Protein AF-A0A078KVF6-F1 (afdb_monomer)

Sequence (664 aa):
MKQELTTLANVDIRAFPKEKIINPLMTDITIGDLHANPLLLLNHLVRRGIVDISPENYEAFAKIYTLPKLQPKLGNVYTSEKAPIFSADNKKEDLENIYAQFNQIVGQITVIDKKTLFRLIGDELVDRGMSDYFVLKLLQRLDKQGANFEIIPSNHGIEFVEACEKFAQNGNKLVAARIKNVAHGNSFVALQESIEAGAIKAEEILDIYNQSYKKHLKLISYSLDKEGNEIHIFSHAGIGLNHIRGLAEKFGVPYSARNAADLAKTIDNINKQFALKVDANEVHTLYSDEMMYRGYTSKAKYNVKDEVIAAILWGRVYSDLERESTDFIVKFIHGHDDGDRDQTHLTLNEKLGQFANYRGDLKFYSTDGQHEAPTNYLEEISILKQKVNLLQTEVDELKTTNSALEKTHSHLNARLSEATRLLVANVKQHLATKDERDQLNSQNDALQREIGQLKQENAQLKIDSDKAVQEQKSLANEQRRIVAELLTIKELDCANLIATKLIPSSTTYFLHLVEEAKQLDSSVRIKDYHQDFPTFKGEVADKERYEKIGEKYKAMQRLLLALTDTKNNPLPSERITKFSESLANHNAQIKEYRDSAWIHYSKSCAIAIGIVCTGIIPGIIALLAYSSYKGKSSSLFFVKSIGEEYVDTMDASLLNSPISVGAG

pLDDT: mean 84.82, std 16.76, range [30.12, 98.88]

Solvent-accessible surface area (backbone atoms only — not comparable to full-atom values): 35989 Å² total; per-residue (Å²): 108,58,73,45,80,49,73,43,77,70,41,48,50,59,53,67,75,88,60,69,62,68,60,91,73,44,42,34,39,36,38,25,40,31,27,15,22,45,53,50,53,50,43,53,34,44,23,49,51,33,34,45,70,54,62,68,49,44,41,49,50,36,49,62,74,63,32,71,50,56,43,54,50,76,61,58,98,83,40,47,47,74,24,55,40,82,75,41,94,61,31,34,64,55,45,37,53,50,52,52,54,49,51,57,46,55,69,61,51,40,70,74,36,50,74,48,34,38,34,38,23,17,26,51,28,34,13,39,12,61,31,30,59,58,33,53,54,52,44,36,51,39,45,77,63,49,40,34,58,38,34,21,52,16,66,33,32,49,38,54,52,34,12,60,54,39,16,70,82,56,73,72,35,76,55,62,86,73,70,76,48,54,48,58,22,28,3,38,51,45,39,47,53,34,36,74,54,63,49,40,59,66,64,60,53,50,48,40,40,68,75,42,43,56,84,32,54,32,74,53,49,67,36,33,22,72,90,69,29,26,28,39,36,38,29,16,12,52,73,25,56,59,48,56,45,15,43,16,58,65,66,74,42,76,71,41,73,76,32,31,61,45,32,50,52,28,48,51,52,41,35,52,54,50,45,53,28,54,75,68,52,42,56,64,74,60,54,50,72,68,53,49,51,35,42,74,69,70,75,51,83,66,54,41,60,78,38,28,59,41,39,42,33,49,28,79,66,72,93,81,52,43,62,80,57,97,65,30,49,59,38,48,39,22,10,53,70,89,81,71,80,57,82,85,38,46,72,38,61,56,67,39,28,40,57,91,31,51,60,28,55,49,57,38,39,33,29,47,38,46,62,83,69,77,66,58,57,64,57,54,49,45,53,49,46,51,50,50,51,53,53,50,51,53,51,51,54,49,50,53,50,50,54,52,49,52,50,51,52,52,51,52,52,52,51,52,52,48,54,52,50,51,53,54,49,54,68,68,70,58,91,65,66,70,69,62,45,55,55,48,49,54,51,49,55,50,52,50,50,49,53,50,50,54,53,52,51,52,53,48,52,50,54,52,49,53,48,52,54,50,53,52,52,52,52,55,50,51,49,53,50,52,54,58,50,54,71,33,70,66,29,45,53,34,42,49,44,42,66,73,45,48,49,54,53,50,51,52,53,48,52,51,47,54,53,55,43,31,75,59,24,79,82,65,83,82,90,58,73,86,59,79,82,77,83,89,82,48,58,77,91,46,45,68,61,48,52,56,46,48,54,53,48,55,48,45,32,55,37,53,48,32,66,65,38,55,83,89,36,69,47,39,56,58,18,51,49,50,25,50,54,48,48,50,56,48,46,68,64,50,56,79,70,69,49,64,66,59,53,49,53,54,50,54,49,47,48,57,50,37,67,60,38,75,79,73,52,89,71,58,69,57,47,54,58,52,52,74,68,58,84,75,89,82,77,87,86,89,83,90,57,86,75,50,64,69,49,54,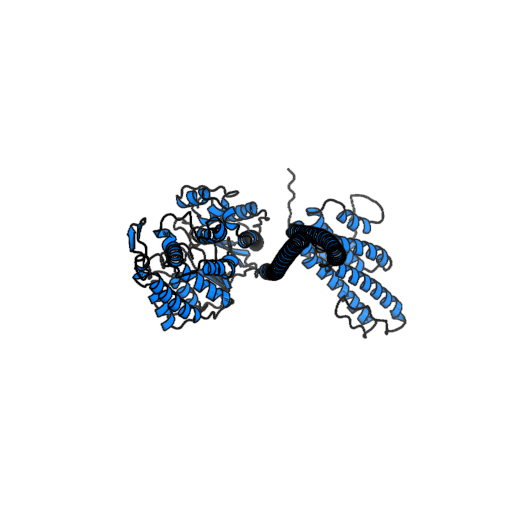69,58,46,66,79,76,66,88,76,90,80,86,84,80,90,130

Radius of gyration: 34.74 Å; Cα contacts (8 Å, |Δi|>4): 889; chains: 1; bounding box: 101×87×91 Å

InterPro domains:
  IPR048521 WipA-like, phosphatase domain [PF21663] (117-353)

Nearest PDB structures (foldseek):
  5nny-assembly1_A  TM=9.699E-01  e=1.073E-33  Legionella pneumophila
  5y9o-assembly1_B  TM=8.323E-01  e=4.407E-19  Legionella pneumophila
  5n6x-assembly1_A  TM=8.074E-01  e=5.554E-16  Legionella pneumophila
  5n72-assembly1_A-2  TM=7.795E-01  e=3.939E-12  Legionella pneumophila

Foldseek 3Di:
DDKDKDKDWWDQLLAADPAADEDVLFQEWEFFAQLLFLSLVVNVCNSHLQKDADRVLSNVLSCLQPPQQLAWCDDPPQDTHGRNLLVDPCSQVVLLVSVVSLLVSLVRMAGPDQRREYEYQENNAQFQGRANVNSLSNLVSCVVNRHHYAYAYALRNVQQLLLLLCCVVVVNARDRPQCPRCNGRVRHVNHRSNCVSVNDPSVVVNCSLQRGHLLRYANKAWFDDPVQLEIEIGHAADAALLLLVLLCLQLVHDDDPLTSVSNLVSSLSSRVSVSVCSNVSNNCVLADSVLLVCLVVLNDDDDSNRNSSSCRNRVSDDPPHHHDDPNGHYEYEHHDDPPDPPPSHYYSHDCDNRRPRSIGMGIMMTHSGDRPPSPCPVVVVVVVVVVVVVVVVVVVVVVVVVVVVVVVVVVVVVVLVVLVVVLVVVVVPDPDDDVVVVVNVVVNVVSVVVSVVVVVVVVVVVVVVVVVVVVVVVVVVVVVVLVVLCPDPLQVLLLCLLVPPQLVLLVVLLVVLQVVLCVQPVPRDDDDLVDQLDDDDGDPVCNVVNVLSNLVSVLSSQLNCLSPCCPVPVGSVSSLLSSLVSLLVVCVVSVVVVDPSSVVSLVSSLVSCCVSCVVPPPDDSNCSSVVSPDDDDDDDDDDDDPVCVVVVVVCVVVDDDDDDDDDD

Secondary structure (DSSP, 8-state):
--EEEEEEEEEETTS--S-----TT--EEEE---TT-HHHHHHHHHHTTSEE--HHHHHHHHHHHT-GGGS-EE-STT-EEPPGGGGSTTHHHHHHHHHHHHHHHHTT-EE--SSSEEEE-S-SSSSSSS-HHHHHHHHHHHHHTT-EEEE---TTHHHHHHHHHTTTTTTS-----S---GGGSHHHHHHHHHHHTTSS-HHHHHHHIIIIIGGGB-SSEEEEETTTTEEEEEEEE---HHHHHHHHHHTT-----SSHHHHHHHHHHHHHHHHHHHHTT-GGGSS-HHHHHHHHTT-PPP-TTTSHHHHHHH----TT-----SSSEEEEEEEE-TT---TTSEE----TTSTT--EEEEEEEEE-PBP----THHHHHHHHHHHHHHHHHHHHHHHHHHHHHHHHHHHHHHHHHHHHHHHHHHHHH--S-HHHHHHHHHHHHHHHHHHHHHHHHHHHHHHHHHHHHHHHHHHHHHHHHHHHHHTSHHHHHHHHHIIIIIHHHHHHHHHHHHHHHHHH-TT----STTSPPPPP-S-GGGHHHHHHHHHHHHHHHHHHHHHH-TTT--SHHHHHHHHHHHHHHHHHHHGGGT-HHHHHHHHHHHHHHHHHHTTTS-SHHHHHHHHTT--S---S-----TTSHHHHHHHTTT----------

Structure (mmCIF, N/CA/C/O backbone):
data_AF-A0A078KVF6-F1
#
_entry.id   AF-A0A078KVF6-F1
#
loop_
_atom_site.group_PDB
_atom_site.id
_atom_site.type_symbol
_atom_site.label_atom_id
_atom_site.label_alt_id
_atom_site.label_comp_id
_atom_site.label_asym_id
_atom_site.label_entity_id
_atom_site.label_seq_id
_atom_site.pdbx_PDB_ins_code
_atom_site.Cartn_x
_atom_site.Cartn_y
_atom_site.Cartn_z
_atom_site.occupancy
_atom_site.B_iso_or_equiv
_atom_site.auth_seq_id
_atom_site.auth_comp_id
_atom_site.auth_asym_id
_atom_site.auth_atom_id
_atom_site.pdbx_PDB_model_num
ATOM 1 N N . MET A 1 1 ? 18.212 9.937 -17.280 1.00 88.56 1 MET A N 1
ATOM 2 C CA . MET A 1 1 ? 16.829 10.237 -16.849 1.00 88.56 1 MET A CA 1
ATOM 3 C C . MET A 1 1 ? 16.597 11.744 -16.833 1.00 88.56 1 MET A C 1
ATOM 5 O O . MET A 1 1 ? 17.522 12.480 -16.490 1.00 88.56 1 MET A O 1
ATOM 9 N N . LYS A 1 2 ? 15.410 12.248 -17.188 1.00 90.31 2 LYS A N 1
ATOM 10 C CA . LYS A 1 2 ? 15.037 13.640 -16.888 1.00 90.31 2 LYS A CA 1
ATOM 11 C C . LYS A 1 2 ? 14.523 13.724 -15.458 1.00 90.31 2 LYS A C 1
ATOM 13 O O . LYS A 1 2 ? 13.774 12.874 -14.993 1.00 90.31 2 LYS A O 1
ATOM 18 N N . GLN A 1 3 ? 14.928 14.785 -14.778 1.00 90.88 3 GLN A N 1
ATOM 19 C CA . GLN A 1 3 ? 14.562 15.047 -13.396 1.00 90.88 3 GLN A CA 1
ATOM 20 C C . GLN A 1 3 ? 14.279 16.531 -13.202 1.00 90.88 3 GLN A C 1
ATOM 22 O O . GLN A 1 3 ? 14.881 17.378 -13.868 1.00 90.88 3 GLN A O 1
ATOM 27 N N . GLU A 1 4 ? 13.399 16.840 -12.262 1.00 91.88 4 GLU A N 1
ATOM 28 C CA . GLU A 1 4 ? 13.041 18.206 -11.917 1.00 91.88 4 GLU A CA 1
ATOM 29 C C . GLU A 1 4 ? 12.808 18.317 -10.406 1.00 91.88 4 GLU A C 1
ATOM 31 O O . GLU A 1 4 ? 11.878 17.721 -9.864 1.00 91.88 4 GLU A O 1
ATOM 36 N N . LEU A 1 5 ? 13.647 19.102 -9.725 1.00 93.19 5 LEU A N 1
ATOM 37 C CA . LEU A 1 5 ? 13.316 19.649 -8.412 1.00 93.19 5 LEU A CA 1
ATOM 38 C C . LEU A 1 5 ? 12.656 21.002 -8.635 1.00 93.19 5 LEU A C 1
ATOM 40 O O . LEU A 1 5 ? 13.303 21.945 -9.091 1.00 93.19 5 LEU A O 1
ATOM 44 N N . THR A 1 6 ? 11.390 21.120 -8.268 1.00 94.25 6 THR A N 1
ATOM 45 C CA . THR A 1 6 ? 10.683 22.393 -8.356 1.00 94.25 6 THR A CA 1
ATOM 46 C C . THR A 1 6 ? 10.461 22.943 -6.954 1.00 94.25 6 THR A C 1
ATOM 48 O O . THR A 1 6 ? 10.026 22.232 -6.049 1.00 94.25 6 THR A O 1
ATOM 51 N N . THR A 1 7 ? 10.714 24.239 -6.787 1.00 94.31 7 THR A N 1
ATOM 52 C CA . THR A 1 7 ? 10.389 24.989 -5.570 1.00 94.31 7 THR A CA 1
ATOM 53 C C . THR A 1 7 ? 9.475 26.145 -5.940 1.00 94.31 7 THR A C 1
ATOM 55 O O . THR A 1 7 ? 9.841 26.989 -6.757 1.00 94.31 7 THR A O 1
ATOM 58 N N . LEU A 1 8 ? 8.285 26.191 -5.348 1.00 94.06 8 LEU A N 1
ATOM 59 C CA . LEU A 1 8 ? 7.389 27.337 -5.462 1.00 94.06 8 LEU A CA 1
ATOM 60 C C . LEU A 1 8 ? 7.490 28.159 -4.189 1.00 94.06 8 LEU A C 1
ATOM 62 O O . LEU A 1 8 ? 7.099 27.690 -3.122 1.00 94.06 8 LEU A O 1
ATOM 66 N N . ALA A 1 9 ? 8.003 29.378 -4.308 1.00 94.19 9 ALA A N 1
ATOM 67 C CA . ALA A 1 9 ? 8.184 30.238 -3.152 1.00 94.19 9 ALA A CA 1
ATOM 68 C C . ALA A 1 9 ? 6.850 30.804 -2.645 1.00 94.19 9 ALA A C 1
ATOM 70 O O . ALA A 1 9 ? 5.988 31.191 -3.439 1.00 94.19 9 ALA A O 1
ATOM 71 N N . ASN A 1 10 ? 6.719 30.935 -1.322 1.00 94.06 10 ASN A N 1
ATOM 72 C CA . ASN A 1 10 ? 5.615 31.651 -0.663 1.00 94.06 10 ASN A CA 1
ATOM 73 C C . ASN A 1 10 ? 4.193 31.167 -1.032 1.00 94.06 10 ASN A C 1
ATOM 75 O O . ASN A 1 10 ? 3.255 31.966 -1.135 1.00 94.06 10 ASN A O 1
ATOM 79 N N . VAL A 1 11 ? 4.003 29.862 -1.220 1.00 96.06 11 VAL A N 1
ATOM 80 C CA . VAL A 1 11 ? 2.687 29.258 -1.463 1.00 96.06 11 VAL A CA 1
ATOM 81 C C . VAL A 1 11 ? 1.826 29.348 -0.205 1.00 96.06 11 VAL A C 1
ATOM 83 O O . VAL A 1 11 ? 2.238 28.903 0.859 1.00 96.06 11 VAL A O 1
ATOM 86 N N . ASP A 1 12 ? 0.601 29.871 -0.334 1.00 97.38 12 ASP A N 1
ATOM 87 C CA . ASP A 1 12 ? -0.454 29.734 0.680 1.00 97.38 12 ASP A CA 1
ATOM 88 C C . ASP A 1 12 ? -1.333 28.529 0.338 1.00 97.38 12 ASP A C 1
ATOM 90 O O . ASP A 1 12 ? -2.141 28.596 -0.592 1.00 97.38 12 ASP A O 1
ATOM 94 N N . ILE A 1 13 ? -1.195 27.429 1.080 1.00 97.44 13 ILE A N 1
ATOM 95 C CA . ILE A 1 13 ? -1.934 26.190 0.785 1.00 97.44 13 ILE A CA 1
ATOM 96 C C . ILE A 1 13 ? -3.436 26.300 1.078 1.00 97.44 13 ILE A C 1
ATOM 98 O O . ILE A 1 13 ? -4.202 25.443 0.645 1.00 97.44 13 ILE A O 1
ATOM 102 N N . ARG A 1 14 ? -3.893 27.365 1.752 1.00 97.75 14 ARG A N 1
ATOM 103 C CA . ARG A 1 14 ? -5.329 27.636 1.969 1.00 97.75 14 ARG A CA 1
ATOM 104 C C . ARG A 1 14 ? -6.001 28.253 0.752 1.00 97.75 14 ARG A C 1
ATOM 106 O O . ARG A 1 14 ? -7.218 28.172 0.630 1.00 97.75 14 ARG A O 1
ATOM 113 N N . ALA A 1 15 ? -5.229 28.874 -0.135 1.00 97.94 15 ALA A N 1
ATOM 114 C CA . ALA A 1 15 ? -5.754 29.444 -1.363 1.00 97.94 15 ALA A CA 1
ATOM 115 C C . ALA A 1 15 ? -5.818 28.376 -2.460 1.00 97.94 15 ALA A C 1
ATOM 117 O O . ALA A 1 15 ? -4.892 27.576 -2.617 1.00 97.94 15 ALA A O 1
ATOM 118 N N . PHE A 1 16 ? -6.889 28.401 -3.257 1.00 98.12 16 PHE A N 1
ATOM 119 C CA . PHE A 1 16 ? -6.995 27.539 -4.429 1.00 98.12 16 PHE A CA 1
ATOM 120 C C . PHE A 1 16 ? -5.813 27.788 -5.391 1.00 98.12 16 PHE A C 1
ATOM 122 O O . PHE A 1 16 ? -5.521 28.946 -5.725 1.00 98.12 16 PHE A O 1
ATOM 129 N N . PRO A 1 17 ? -5.128 26.732 -5.862 1.00 96.31 17 PRO A N 1
ATOM 130 C CA . PRO A 1 17 ? -4.066 26.848 -6.851 1.00 96.31 17 PRO A CA 1
ATOM 131 C C . PRO A 1 17 ? -4.503 27.520 -8.159 1.00 96.31 17 PRO A C 1
ATOM 133 O O . PRO A 1 17 ? -5.212 26.931 -8.967 1.00 96.31 17 PRO A O 1
ATOM 136 N N . LYS A 1 18 ? -4.023 28.742 -8.420 1.00 90.75 18 LYS A N 1
ATOM 137 C CA . LYS A 1 18 ? -4.278 29.430 -9.703 1.00 90.75 18 LYS A CA 1
ATOM 138 C C . LYS A 1 18 ? -3.500 28.835 -10.877 1.00 90.75 18 LYS A C 1
ATOM 140 O O . LYS A 1 18 ? -3.942 28.915 -12.016 1.00 90.75 18 LYS A O 1
ATOM 145 N N . GLU A 1 19 ? -2.339 28.256 -10.590 1.00 87.75 19 GLU A N 1
ATOM 146 C CA . GLU A 1 19 ? -1.416 27.723 -11.589 1.00 87.75 19 GLU A CA 1
ATOM 147 C C . GLU A 1 19 ? -1.337 26.204 -11.467 1.00 87.75 19 GLU A C 1
ATOM 149 O O . GLU A 1 19 ? -1.009 25.670 -10.398 1.00 87.75 19 GLU A O 1
ATOM 154 N N . LYS A 1 20 ? -1.629 25.521 -12.578 1.00 89.75 20 LYS A N 1
ATOM 155 C CA . LYS A 1 20 ? -1.323 24.102 -12.754 1.00 89.75 20 LYS A CA 1
ATOM 156 C C . LYS A 1 20 ? 0.096 23.987 -13.302 1.00 89.75 20 LYS A C 1
ATOM 158 O O . LYS A 1 20 ? 0.455 24.677 -14.250 1.00 89.75 20 LYS A O 1
ATOM 163 N N . ILE A 1 21 ? 0.890 23.114 -12.707 1.00 90.19 21 ILE A N 1
ATOM 164 C CA . ILE A 1 21 ? 2.267 22.834 -13.096 1.00 90.19 21 ILE A CA 1
ATOM 165 C C . ILE A 1 21 ? 2.278 21.376 -13.535 1.00 90.19 21 ILE A C 1
ATOM 167 O O . ILE A 1 21 ? 2.502 20.459 -12.746 1.00 90.19 21 ILE A O 1
ATOM 171 N N . ILE A 1 22 ? 1.935 21.180 -14.802 1.00 86.75 22 ILE A N 1
ATOM 172 C CA . ILE A 1 22 ? 1.843 19.868 -15.431 1.00 86.75 22 ILE A CA 1
ATOM 173 C C . ILE A 1 22 ? 3.021 19.764 -16.386 1.00 86.75 22 ILE A C 1
ATOM 175 O O . ILE A 1 22 ? 3.105 20.525 -17.350 1.00 86.75 22 ILE A O 1
ATOM 179 N N . ASN A 1 23 ? 3.925 18.830 -16.114 1.00 85.06 23 ASN A N 1
ATOM 180 C CA . ASN A 1 23 ? 5.000 18.486 -17.029 1.00 85.06 23 ASN A CA 1
ATOM 181 C C . ASN A 1 23 ? 4.664 17.122 -17.650 1.00 85.06 23 ASN A C 1
ATOM 183 O O . ASN A 1 23 ? 4.870 16.108 -16.989 1.00 85.06 23 ASN A O 1
ATOM 187 N N . PRO A 1 24 ? 4.138 17.065 -18.889 1.00 82.06 24 PRO A N 1
ATOM 188 C CA . PRO A 1 24 ? 3.681 15.812 -19.496 1.00 82.06 24 PRO A CA 1
ATOM 189 C C . PRO A 1 24 ? 4.823 14.833 -19.804 1.00 82.06 24 PRO A C 1
ATOM 191 O O . PRO A 1 24 ? 4.562 13.712 -20.230 1.00 82.06 24 PRO A O 1
ATOM 194 N N . LEU A 1 25 ? 6.079 15.267 -19.650 1.00 85.12 25 LEU A N 1
ATOM 195 C CA . LEU A 1 25 ? 7.250 14.412 -19.800 1.00 85.12 25 LEU A CA 1
ATOM 196 C C . LEU A 1 25 ? 7.581 13.645 -18.518 1.00 85.12 25 LEU A C 1
ATOM 198 O O . LEU A 1 25 ? 8.273 12.643 -18.613 1.00 85.12 25 LEU A O 1
ATOM 202 N N . MET A 1 26 ? 7.119 14.108 -17.353 1.00 89.25 26 MET A N 1
ATOM 203 C CA . MET A 1 26 ? 7.365 13.443 -16.074 1.00 89.25 26 MET A CA 1
ATOM 204 C C . MET A 1 26 ? 6.285 12.394 -15.827 1.00 89.25 26 MET A C 1
ATOM 206 O O . MET A 1 26 ? 5.098 12.649 -16.033 1.00 89.25 26 MET A O 1
ATOM 210 N N . THR A 1 27 ? 6.705 11.211 -15.398 1.00 90.69 27 THR A N 1
ATOM 211 C CA . THR A 1 27 ? 5.844 10.052 -15.136 1.00 90.69 27 THR A CA 1
ATOM 212 C C . THR A 1 27 ? 5.597 9.849 -13.646 1.00 90.69 27 THR A C 1
ATOM 214 O O . THR A 1 27 ? 4.632 9.171 -13.280 1.00 90.69 27 THR A O 1
ATOM 217 N N . ASP A 1 28 ? 6.424 10.451 -12.785 1.00 93.56 28 ASP A N 1
ATOM 218 C CA . ASP A 1 28 ? 6.244 10.420 -11.341 1.00 93.56 28 ASP A CA 1
ATOM 219 C C . ASP A 1 28 ? 6.502 11.761 -10.636 1.00 93.56 28 ASP A C 1
ATOM 221 O O . ASP A 1 28 ? 7.149 12.671 -11.157 1.00 93.56 28 ASP A O 1
ATOM 225 N N . ILE A 1 29 ? 5.929 11.889 -9.437 1.00 95.75 29 ILE A N 1
ATOM 226 C CA . ILE A 1 29 ? 6.047 13.043 -8.543 1.00 95.75 29 ILE A CA 1
ATOM 227 C C . ILE A 1 29 ? 6.253 12.528 -7.121 1.00 95.75 29 ILE A C 1
ATOM 229 O O . ILE A 1 29 ? 5.497 11.698 -6.636 1.00 95.75 29 ILE A O 1
ATOM 233 N N . THR A 1 30 ? 7.229 13.065 -6.409 1.00 97.50 30 THR A N 1
ATOM 234 C CA . THR A 1 30 ? 7.517 12.742 -5.013 1.00 97.50 30 THR A CA 1
ATOM 235 C C . THR A 1 30 ? 7.270 13.965 -4.148 1.00 97.50 30 THR A C 1
ATOM 237 O O . THR A 1 30 ? 7.859 15.026 -4.368 1.00 97.50 30 THR A O 1
ATOM 240 N N . ILE A 1 31 ? 6.370 13.807 -3.183 1.00 96.44 31 ILE A N 1
ATOM 241 C CA . ILE A 1 31 ? 5.990 14.812 -2.194 1.00 96.44 31 ILE A CA 1
ATOM 242 C C . ILE A 1 31 ? 6.819 14.558 -0.932 1.00 96.44 31 ILE A C 1
ATOM 244 O O . ILE A 1 31 ? 6.971 13.405 -0.524 1.00 96.44 31 ILE A O 1
ATOM 248 N N . GLY A 1 32 ? 7.357 15.638 -0.357 1.00 95.44 32 GLY A N 1
ATOM 249 C CA . GLY A 1 32 ? 8.086 15.619 0.913 1.00 95.44 32 GLY A CA 1
ATOM 250 C C . GLY A 1 32 ? 7.211 15.246 2.114 1.00 95.44 32 GLY A C 1
ATOM 251 O O . GLY A 1 32 ? 6.074 14.795 1.951 1.00 95.44 32 GLY A O 1
ATOM 252 N N . ASP A 1 33 ? 7.740 15.448 3.320 1.00 95.19 33 ASP A N 1
ATOM 253 C CA . ASP A 1 33 ? 7.024 15.128 4.558 1.00 95.19 33 ASP A CA 1
ATOM 254 C C . ASP A 1 33 ? 5.710 15.912 4.644 1.00 95.19 33 ASP A C 1
ATOM 256 O O . ASP A 1 33 ? 5.669 17.140 4.512 1.00 95.19 33 ASP A O 1
ATOM 260 N N . LEU A 1 34 ? 4.607 15.186 4.841 1.00 96.19 34 LEU A N 1
ATOM 261 C CA . LEU A 1 34 ? 3.275 15.782 4.780 1.00 96.19 34 LEU A CA 1
ATOM 262 C C . LEU A 1 34 ? 2.843 16.407 6.117 1.00 96.19 34 LEU A C 1
ATOM 264 O O . LEU A 1 34 ? 1.918 17.224 6.142 1.00 96.19 34 LEU A O 1
ATOM 268 N N . HIS A 1 35 ? 3.479 16.025 7.227 1.00 95.75 35 HIS A N 1
ATOM 269 C CA . HIS A 1 35 ? 3.136 16.438 8.595 1.00 95.75 35 HIS A CA 1
ATOM 270 C C . HIS A 1 35 ? 1.648 16.233 8.933 1.00 95.75 35 HIS A C 1
ATOM 272 O O . HIS A 1 35 ? 1.020 17.064 9.597 1.00 95.75 35 HIS A O 1
ATOM 278 N N . ALA A 1 36 ? 1.057 15.143 8.435 1.00 97.19 36 ALA A N 1
ATOM 279 C CA . ALA A 1 36 ? -0.367 14.815 8.509 1.00 97.19 36 ALA A CA 1
ATOM 280 C C . ALA A 1 36 ? -1.295 15.955 8.039 1.00 97.19 36 ALA A C 1
ATOM 282 O O . ALA A 1 36 ? -2.395 16.155 8.567 1.00 97.19 36 ALA A O 1
ATOM 283 N N . ASN A 1 37 ? -0.851 16.737 7.046 1.00 98.06 37 ASN A N 1
ATOM 284 C CA . ASN A 1 37 ? -1.578 17.883 6.517 1.00 98.06 37 ASN A CA 1
ATOM 285 C C . ASN A 1 37 ? -2.330 17.546 5.207 1.00 98.06 37 ASN A C 1
ATOM 287 O O . ASN A 1 37 ? -1.768 17.636 4.113 1.00 98.06 37 ASN A O 1
ATOM 291 N N . PRO A 1 38 ? -3.635 17.225 5.260 1.00 98.12 38 PRO A N 1
ATOM 292 C CA . PRO A 1 38 ? -4.427 16.882 4.077 1.00 98.12 38 PRO A CA 1
ATOM 293 C C . PRO A 1 38 ? -4.599 18.056 3.098 1.00 98.12 38 PRO A C 1
ATOM 295 O O . PRO A 1 38 ? -4.816 17.832 1.909 1.00 98.12 38 PRO A O 1
ATOM 298 N N . LEU A 1 39 ? -4.507 19.306 3.571 1.00 98.31 39 LEU A N 1
ATOM 299 C CA . LEU A 1 39 ? -4.609 20.496 2.724 1.00 98.31 39 LEU A CA 1
ATOM 300 C C . LEU A 1 39 ? -3.342 20.683 1.881 1.00 98.31 39 LEU A C 1
ATOM 302 O O . LEU A 1 39 ? -3.439 21.056 0.714 1.00 98.31 39 LEU A O 1
ATOM 306 N N . LEU A 1 40 ? -2.170 20.377 2.444 1.00 98.12 40 LEU A N 1
ATOM 307 C CA . LEU A 1 40 ? -0.909 20.335 1.705 1.00 98.12 40 LEU A CA 1
ATOM 308 C C . LEU A 1 40 ? -0.961 19.264 0.607 1.00 98.12 40 LEU A C 1
ATOM 310 O O . LEU A 1 40 ? -0.665 19.564 -0.551 1.00 98.12 40 LEU A O 1
ATOM 314 N N . LEU A 1 41 ? -1.432 18.055 0.940 1.00 98.50 41 LEU A N 1
ATOM 315 C CA . LEU A 1 41 ? -1.606 16.970 -0.031 1.00 98.50 41 LEU A CA 1
ATOM 316 C C . LEU A 1 41 ? -2.549 17.397 -1.159 1.00 98.50 41 LEU A C 1
ATOM 318 O O . LEU A 1 41 ? -2.198 17.299 -2.333 1.00 98.50 41 LEU A O 1
ATOM 322 N N . LEU A 1 42 ? -3.721 17.941 -0.819 1.00 98.62 42 LEU A N 1
ATOM 323 C CA . LEU A 1 42 ? -4.673 18.428 -1.814 1.00 98.62 42 LEU A CA 1
ATOM 324 C C . LEU A 1 42 ? -4.068 19.533 -2.697 1.00 98.62 42 LEU A C 1
ATOM 326 O O . LEU A 1 42 ? -4.287 19.526 -3.908 1.00 98.62 42 LEU A O 1
ATOM 330 N N . ASN A 1 43 ? -3.271 20.447 -2.129 1.00 98.25 43 ASN A N 1
ATOM 331 C CA . ASN A 1 43 ? -2.587 21.492 -2.893 1.00 98.25 43 ASN A CA 1
ATOM 332 C C . ASN A 1 43 ? -1.636 20.897 -3.941 1.00 98.25 43 ASN A C 1
ATOM 334 O O . ASN A 1 43 ? -1.692 21.302 -5.105 1.00 98.25 43 ASN A O 1
ATOM 338 N N . HIS A 1 44 ? -0.818 19.907 -3.559 1.00 97.44 44 HIS A N 1
ATOM 339 C CA . HIS A 1 44 ? 0.040 19.182 -4.500 1.00 97.44 44 HIS A CA 1
ATOM 340 C C . HIS A 1 44 ? -0.786 18.535 -5.613 1.00 97.44 44 HIS A C 1
ATOM 342 O O . HIS A 1 44 ? -0.523 18.776 -6.790 1.00 97.44 44 HIS A O 1
ATOM 348 N N . LEU A 1 45 ? -1.819 17.770 -5.260 1.00 98.12 45 LEU A N 1
ATOM 349 C CA . LEU A 1 45 ? -2.612 17.012 -6.228 1.00 98.12 45 LEU A CA 1
ATOM 350 C C . LEU A 1 45 ? -3.325 17.918 -7.247 1.00 98.12 45 LEU A C 1
ATOM 352 O O . LEU A 1 45 ? -3.320 17.620 -8.442 1.00 98.12 45 LEU A O 1
ATOM 356 N N . VAL A 1 46 ? -3.894 19.045 -6.803 1.00 98.12 46 VAL A N 1
ATOM 357 C CA . VAL A 1 46 ? -4.563 20.016 -7.689 1.00 98.12 46 VAL A CA 1
ATOM 358 C C . VAL A 1 46 ? -3.551 20.710 -8.600 1.00 98.12 46 VAL A C 1
ATOM 360 O O . VAL A 1 46 ? -3.766 20.809 -9.810 1.00 98.12 46 VAL A O 1
ATOM 363 N N . ARG A 1 47 ? -2.413 21.160 -8.050 1.00 96.88 47 ARG A N 1
ATOM 364 C CA . ARG A 1 47 ? -1.353 21.819 -8.833 1.00 96.88 47 ARG A CA 1
ATOM 365 C C . ARG A 1 47 ? -0.787 20.928 -9.917 1.00 96.88 47 ARG A C 1
ATOM 367 O O . ARG A 1 47 ? -0.453 21.427 -10.984 1.00 96.88 47 ARG A O 1
ATOM 374 N N . ARG A 1 48 ? -0.685 19.632 -9.650 1.00 94.81 48 ARG A N 1
ATOM 375 C CA . ARG A 1 48 ? -0.130 18.649 -10.583 1.00 94.81 48 ARG A CA 1
ATOM 376 C C . ARG A 1 48 ? -1.153 18.127 -11.580 1.00 94.81 48 ARG A C 1
ATOM 378 O O . ARG A 1 48 ? -0.793 17.352 -12.452 1.00 94.81 48 ARG A O 1
ATOM 385 N N . GLY A 1 49 ? -2.414 18.546 -11.466 1.00 95.81 49 GLY A N 1
ATOM 386 C CA . GLY A 1 49 ? -3.480 18.025 -12.310 1.00 95.81 49 GLY A CA 1
ATOM 387 C C . GLY A 1 49 ? -3.743 16.538 -12.081 1.00 95.81 49 GLY A C 1
ATOM 388 O O . GLY A 1 49 ? -4.196 15.875 -13.002 1.00 95.81 49 GLY A O 1
ATOM 389 N N . ILE A 1 50 ? -3.469 16.021 -10.877 1.00 96.81 50 ILE A N 1
ATOM 390 C CA . ILE A 1 50 ? -3.824 14.646 -10.494 1.00 96.81 50 ILE A CA 1
ATOM 391 C C . ILE A 1 50 ? -5.313 14.581 -10.157 1.00 96.81 50 ILE A C 1
ATOM 393 O O . ILE A 1 50 ? -6.022 13.654 -10.559 1.00 96.81 50 ILE A O 1
ATOM 397 N N . VAL A 1 51 ? -5.805 15.606 -9.458 1.00 98.38 51 VAL A N 1
ATOM 398 C CA . VAL A 1 51 ? -7.217 15.740 -9.103 1.00 98.38 51 VAL A CA 1
ATOM 399 C C . VAL A 1 51 ? -7.809 17.052 -9.591 1.00 98.38 51 VAL A C 1
ATOM 401 O O . VAL A 1 51 ? -7.105 18.044 -9.785 1.00 98.38 51 VAL A O 1
ATOM 404 N N . ASP A 1 52 ? -9.128 17.044 -9.729 1.00 98.06 52 ASP A N 1
ATOM 405 C CA . ASP A 1 52 ? -9.951 18.220 -9.951 1.00 98.06 52 ASP A CA 1
ATOM 406 C C . ASP A 1 52 ? -10.925 18.421 -8.782 1.00 98.06 52 ASP A C 1
ATOM 408 O O . ASP A 1 52 ? -11.479 17.464 -8.228 1.00 98.06 52 ASP A O 1
ATOM 412 N N . ILE A 1 53 ? -11.094 19.682 -8.393 1.00 98.44 53 ILE A N 1
ATOM 413 C CA . ILE A 1 53 ? -11.996 20.155 -7.340 1.00 98.44 53 ILE A CA 1
ATOM 414 C C . ILE A 1 53 ? -12.348 21.613 -7.649 1.00 98.44 53 ILE A C 1
ATOM 416 O O . ILE A 1 53 ? -11.487 22.374 -8.096 1.00 98.44 53 ILE A O 1
ATOM 420 N N . SER A 1 54 ? -13.596 22.023 -7.411 1.00 98.19 54 SER A N 1
ATOM 421 C CA . SER A 1 54 ? -13.971 23.425 -7.609 1.00 98.19 54 SER A CA 1
ATOM 422 C C . SER A 1 54 ? -13.281 24.348 -6.588 1.00 98.19 54 SER A C 1
ATOM 424 O O . SER A 1 54 ? -13.018 23.920 -5.456 1.00 98.19 54 SER A O 1
ATOM 426 N N . PRO A 1 55 ? -13.007 25.618 -6.941 1.00 98.44 55 PRO A N 1
ATOM 427 C CA . PRO A 1 55 ? -12.449 26.594 -6.007 1.00 98.44 55 PRO A CA 1
ATOM 428 C C . PRO A 1 55 ? -13.261 26.729 -4.714 1.00 98.44 55 PRO A C 1
ATOM 430 O O . PRO A 1 55 ? -12.680 26.793 -3.634 1.00 98.44 55 PRO A O 1
ATOM 433 N N . GLU A 1 56 ? -14.592 26.691 -4.809 1.00 98.50 56 GLU A N 1
ATOM 434 C CA . GLU A 1 56 ? -15.501 26.809 -3.663 1.00 98.50 56 GLU A CA 1
ATOM 435 C C . GLU A 1 56 ? -15.357 25.617 -2.708 1.00 98.50 56 GLU A C 1
ATOM 437 O O . GLU A 1 56 ? -15.333 25.782 -1.488 1.00 98.50 56 GLU A O 1
ATOM 442 N N . ASN A 1 57 ? -15.219 24.406 -3.255 1.00 98.56 57 ASN A N 1
ATOM 443 C CA . ASN A 1 57 ? -15.030 23.198 -2.456 1.00 98.56 57 ASN A CA 1
ATOM 444 C C . ASN A 1 57 ? -13.627 23.138 -1.844 1.00 98.56 57 ASN A C 1
ATOM 446 O O . ASN A 1 57 ? -13.476 22.678 -0.714 1.00 98.56 57 ASN A O 1
ATOM 450 N N . TYR A 1 58 ? -12.606 23.627 -2.551 1.00 98.75 58 TYR A N 1
ATOM 451 C CA . TYR A 1 58 ? -11.260 23.765 -1.998 1.00 98.75 58 TYR A CA 1
ATOM 452 C C . TYR A 1 58 ? -11.234 24.760 -0.832 1.00 98.75 58 TYR A C 1
ATOM 454 O O . TYR A 1 58 ? -10.657 24.475 0.216 1.00 98.75 58 TYR A O 1
ATOM 462 N N . GLU A 1 59 ? -11.885 25.916 -0.979 1.00 98.50 59 GLU A N 1
ATOM 463 C CA . GLU A 1 59 ? -12.000 26.903 0.097 1.00 98.50 59 GLU A CA 1
ATOM 464 C C . GLU A 1 59 ? -12.765 26.329 1.297 1.00 98.50 59 GLU A C 1
ATOM 466 O O . GLU A 1 59 ? -12.329 26.483 2.440 1.00 98.50 59 GLU A O 1
ATOM 471 N N . ALA A 1 60 ? -13.855 25.595 1.056 1.00 98.56 60 ALA A N 1
ATOM 472 C CA . ALA A 1 60 ? -14.586 24.897 2.110 1.00 98.56 60 ALA A CA 1
ATOM 473 C C . ALA A 1 60 ? -13.715 23.842 2.819 1.00 98.56 60 ALA A C 1
ATOM 475 O O . ALA A 1 60 ? -13.722 23.774 4.050 1.00 98.56 60 ALA A O 1
ATOM 476 N N . PHE A 1 61 ? -12.913 23.076 2.070 1.00 98.62 61 PHE A N 1
ATOM 477 C CA . PHE A 1 61 ? -11.943 22.124 2.619 1.00 98.62 61 PHE A CA 1
ATOM 478 C C . PHE A 1 61 ? -10.939 22.833 3.535 1.00 98.62 61 PHE A C 1
ATOM 480 O O . PHE A 1 61 ? -10.752 22.440 4.688 1.00 98.62 61 PHE A O 1
ATOM 487 N N . ALA A 1 62 ? -10.321 23.913 3.044 1.00 98.44 62 ALA A N 1
ATOM 488 C CA . ALA A 1 62 ? -9.351 24.700 3.797 1.00 98.44 62 ALA A CA 1
ATOM 489 C C . ALA A 1 62 ? -9.978 25.316 5.057 1.00 98.44 62 ALA A C 1
ATOM 491 O O . ALA A 1 62 ? -9.364 25.304 6.126 1.00 98.44 62 ALA A O 1
ATOM 492 N N . LYS A 1 63 ? -11.218 25.808 4.964 1.00 98.38 63 LYS A N 1
ATOM 493 C CA . LYS A 1 63 ? -11.964 26.365 6.096 1.00 98.38 63 LYS A CA 1
ATOM 494 C C . LYS A 1 63 ? -12.231 25.317 7.171 1.00 98.38 63 LYS A C 1
ATOM 496 O O . LYS A 1 63 ? -12.009 25.614 8.339 1.00 98.38 63 LYS A O 1
ATOM 501 N N . ILE A 1 64 ? -12.667 24.110 6.796 1.00 98.38 64 ILE A N 1
ATOM 502 C CA . ILE A 1 64 ? -12.853 23.002 7.746 1.00 98.38 64 ILE A CA 1
ATOM 503 C C . ILE A 1 64 ? -11.528 22.677 8.434 1.00 98.38 64 ILE A C 1
ATOM 505 O O . ILE A 1 64 ? -11.468 22.655 9.661 1.00 98.38 64 ILE A O 1
ATOM 509 N N . TYR A 1 65 ? -10.461 22.488 7.655 1.00 97.44 65 TYR A N 1
ATOM 510 C CA . TYR A 1 65 ? -9.153 22.110 8.188 1.00 97.44 65 TYR A CA 1
ATOM 511 C C . TYR A 1 65 ? -8.569 23.159 9.150 1.00 97.44 65 TYR A C 1
ATOM 513 O O . TYR A 1 65 ? -7.864 22.815 10.095 1.00 97.44 65 TYR A O 1
ATOM 521 N N . THR A 1 66 ? -8.904 24.435 8.948 1.00 96.38 66 THR A N 1
ATOM 522 C CA . THR A 1 66 ? -8.420 25.566 9.757 1.00 96.38 66 THR A CA 1
ATOM 523 C C . THR A 1 66 ? -9.409 26.036 10.828 1.00 96.38 66 THR A C 1
ATOM 525 O O . THR A 1 66 ? -9.193 27.080 11.447 1.00 96.38 66 THR A O 1
ATOM 528 N N . LEU A 1 67 ? -10.488 25.283 11.091 1.00 96.56 67 LEU A N 1
ATOM 529 C CA . LEU A 1 67 ? -11.466 25.636 12.122 1.00 96.56 67 LEU A CA 1
ATOM 530 C C . LEU A 1 67 ? -10.780 25.807 13.486 1.00 96.56 67 LEU A C 1
ATOM 532 O O . LEU A 1 67 ? -10.160 24.852 13.959 1.00 96.56 67 LEU A O 1
ATOM 536 N N . PRO A 1 68 ? -10.960 26.948 14.184 1.00 95.19 68 PRO A N 1
ATOM 537 C CA . PRO A 1 68 ? -10.307 27.196 15.471 1.00 95.19 68 PRO A CA 1
ATOM 538 C C . PRO A 1 68 ? -10.566 26.111 16.521 1.00 95.19 68 PRO A C 1
ATOM 540 O O . PRO A 1 68 ? -9.681 25.785 17.302 1.00 95.19 68 PRO A O 1
ATOM 543 N N . LYS A 1 69 ? -11.760 25.504 16.512 1.00 95.19 69 LYS A N 1
ATOM 544 C CA . LYS A 1 69 ? -12.121 24.426 17.445 1.00 95.19 69 LYS A CA 1
ATOM 545 C C . LYS A 1 69 ? -11.389 23.101 17.193 1.00 95.19 69 LYS A C 1
ATOM 547 O O . LYS A 1 69 ? -11.342 22.285 18.106 1.00 95.19 69 LYS A O 1
ATOM 552 N N . LEU A 1 70 ? -10.818 22.906 16.000 1.00 94.00 70 LEU A N 1
ATOM 553 C CA . LEU A 1 70 ? -9.979 21.753 15.648 1.00 94.00 70 LEU A CA 1
ATOM 554 C C . LEU A 1 70 ? -8.482 22.017 15.859 1.00 94.00 70 LEU A C 1
ATOM 556 O O . LEU A 1 70 ? -7.700 21.074 15.828 1.00 94.00 70 LEU A O 1
ATOM 560 N N . GLN A 1 71 ? -8.075 23.273 16.070 1.00 90.62 71 GLN A N 1
ATOM 561 C CA . GLN A 1 71 ? -6.667 23.601 16.272 1.00 90.62 71 GLN A CA 1
ATOM 562 C C . GLN A 1 71 ? -6.264 23.292 17.723 1.00 90.62 71 GLN A C 1
ATOM 564 O O . GLN A 1 71 ? -6.886 23.835 18.644 1.00 90.62 71 GLN A O 1
ATOM 569 N N . PRO A 1 72 ? -5.232 22.466 17.968 1.00 87.12 72 PRO A N 1
ATOM 570 C CA . PRO A 1 72 ? -4.669 22.328 19.305 1.00 87.12 72 PRO A CA 1
ATOM 571 C C . PRO A 1 72 ? -4.071 23.666 19.749 1.00 87.12 72 PRO A C 1
ATOM 573 O O . PRO A 1 72 ? -3.532 24.427 18.936 1.00 87.12 72 PRO A O 1
ATOM 576 N N . LYS A 1 73 ? -4.129 23.965 21.049 1.00 80.19 73 LYS A N 1
ATOM 577 C CA . LYS A 1 73 ? -3.372 25.107 21.572 1.00 80.19 73 LYS A CA 1
ATOM 578 C C . LYS A 1 73 ? -1.929 24.665 21.744 1.00 80.19 73 LYS A C 1
ATOM 580 O O . LYS A 1 73 ? -1.614 23.833 22.596 1.00 80.19 73 LYS A O 1
ATOM 585 N N . LEU A 1 74 ? -1.060 25.216 20.906 1.00 69.69 74 LEU A N 1
ATOM 586 C CA . LEU A 1 74 ? 0.374 24.995 21.005 1.00 69.69 74 LEU A CA 1
ATOM 587 C C . LEU A 1 74 ? 0.896 25.721 22.250 1.00 69.69 74 LEU A C 1
ATOM 589 O O . LEU A 1 74 ? 0.762 26.940 22.362 1.00 69.69 74 LEU A O 1
ATOM 593 N N . GLY A 1 75 ? 1.448 24.958 23.192 1.00 64.69 75 GLY A N 1
ATOM 594 C CA . GLY A 1 75 ? 2.243 25.473 24.299 1.00 64.69 75 GLY A CA 1
ATOM 595 C C . GLY A 1 75 ? 3.689 25.691 23.851 1.00 64.69 75 GLY A C 1
ATOM 596 O O . GLY A 1 75 ? 3.947 26.291 22.809 1.00 64.69 75 GLY A O 1
ATOM 597 N N . ASN A 1 76 ? 4.658 25.199 24.627 1.00 56.72 76 ASN A N 1
ATOM 598 C CA . ASN A 1 76 ? 6.041 25.101 24.145 1.00 56.72 76 ASN A CA 1
ATOM 599 C C . ASN A 1 76 ? 6.213 23.826 23.289 1.00 56.72 76 ASN A C 1
ATOM 601 O O . ASN A 1 76 ? 5.293 23.022 23.184 1.00 56.72 76 ASN A O 1
ATOM 605 N N . VAL A 1 77 ? 7.389 23.615 22.681 1.00 51.44 77 VAL A N 1
ATOM 606 C CA . VAL A 1 77 ? 7.684 22.481 21.763 1.00 51.44 77 VAL A CA 1
ATOM 607 C C . VAL A 1 77 ? 7.357 21.091 22.363 1.00 51.44 77 VAL A C 1
ATOM 609 O O . VAL A 1 77 ? 7.241 20.107 21.637 1.00 51.44 77 VAL A O 1
ATOM 612 N N . TYR A 1 78 ? 7.154 20.999 23.682 1.00 49.66 78 TYR A N 1
ATOM 613 C CA . TYR A 1 78 ? 6.897 19.759 24.414 1.00 49.66 78 TYR A CA 1
ATOM 614 C C . TYR A 1 78 ? 5.487 19.652 25.013 1.00 49.66 78 TYR A C 1
ATOM 616 O O . TYR A 1 78 ? 5.177 18.631 25.624 1.00 49.66 78 TYR A O 1
ATOM 624 N N . THR A 1 79 ? 4.632 20.671 24.865 1.00 55.97 79 THR A N 1
ATOM 625 C CA . THR A 1 79 ? 3.267 20.659 25.404 1.00 55.97 79 THR A CA 1
ATOM 626 C C . THR A 1 79 ? 2.264 21.183 24.378 1.00 55.97 79 THR A C 1
ATOM 628 O O . THR A 1 79 ? 2.358 22.307 23.894 1.00 55.97 79 THR A O 1
ATOM 631 N N . SER A 1 80 ? 1.267 20.367 24.045 1.00 65.94 80 SER A N 1
ATOM 632 C CA . SER A 1 80 ? 0.071 20.815 23.331 1.00 65.94 80 SER A CA 1
ATOM 633 C C . SER A 1 80 ? -1.155 20.455 24.157 1.00 65.94 80 SER A C 1
ATOM 635 O O . SER A 1 80 ? -1.238 19.362 24.723 1.00 65.94 80 SER A O 1
ATOM 637 N N . GLU A 1 81 ? -2.089 21.395 24.273 1.00 81.00 81 GLU A N 1
ATOM 638 C CA . GLU A 1 81 ? -3.424 21.074 24.767 1.00 81.00 81 GLU A CA 1
ATOM 639 C C . GLU A 1 81 ? -4.247 20.518 23.606 1.00 81.00 81 GLU A C 1
ATOM 641 O O . GLU A 1 81 ? -4.126 20.979 22.464 1.00 81.00 81 GLU A O 1
ATOM 646 N N . LYS A 1 82 ? -5.117 19.552 23.914 1.00 87.00 82 LYS A N 1
ATOM 647 C CA . LYS A 1 82 ? -6.089 19.019 22.957 1.00 87.00 82 LYS A CA 1
ATOM 648 C C . LYS A 1 82 ? -6.891 20.161 22.323 1.00 87.00 82 LYS A C 1
ATOM 650 O O . LYS A 1 82 ? -7.144 21.190 22.955 1.00 87.00 82 LYS A O 1
ATOM 655 N N . ALA A 1 83 ? -7.327 19.961 21.082 1.00 91.56 83 ALA A N 1
ATOM 656 C CA . ALA A 1 83 ? -8.189 20.919 20.402 1.00 91.56 83 ALA A CA 1
ATOM 657 C C . ALA A 1 83 ? -9.464 21.212 21.230 1.00 91.56 83 ALA A C 1
ATOM 659 O O . ALA A 1 83 ? -10.027 20.279 21.817 1.00 91.56 83 ALA A O 1
ATOM 660 N N . PRO A 1 84 ? -9.953 22.471 21.273 1.00 94.62 84 PRO A N 1
ATOM 661 C CA . PRO A 1 84 ? -11.085 22.866 22.117 1.00 94.62 84 PRO A CA 1
ATOM 662 C C . PRO A 1 84 ? -12.336 21.999 21.949 1.00 94.62 84 PRO A C 1
ATOM 664 O O . PRO A 1 84 ? -13.056 21.771 22.922 1.00 94.62 84 PRO A O 1
ATOM 667 N N . ILE A 1 85 ? -12.571 21.474 20.741 1.00 96.25 85 ILE A N 1
ATOM 668 C CA . ILE A 1 85 ? -13.707 20.597 20.446 1.00 96.25 85 ILE A CA 1
ATOM 669 C C . ILE A 1 85 ? -13.780 19.381 21.378 1.00 96.25 85 ILE A C 1
ATOM 671 O O . ILE A 1 85 ? -14.873 18.978 21.748 1.00 96.25 85 ILE A O 1
ATOM 675 N N . PHE A 1 86 ? -12.649 18.829 21.828 1.00 95.75 86 PHE A N 1
ATOM 676 C CA . PHE A 1 86 ? -12.637 17.621 22.662 1.00 95.75 86 PHE A CA 1
ATOM 677 C C . PHE A 1 86 ? -13.044 17.877 24.120 1.00 95.75 86 PHE A C 1
ATOM 679 O O . PHE A 1 86 ? -13.365 16.932 24.845 1.00 95.75 86 PHE A O 1
ATOM 686 N N . SER A 1 87 ? -13.077 19.149 24.526 1.00 94.56 87 SER A N 1
ATOM 687 C CA . SER A 1 87 ? -13.563 19.605 25.834 1.00 94.56 87 SER A CA 1
ATOM 688 C C . SER A 1 87 ? -15.005 20.124 25.818 1.00 94.56 87 SER A C 1
ATOM 690 O O . SER A 1 87 ? -15.532 20.456 26.874 1.00 94.56 87 SER A O 1
ATOM 692 N N . ALA A 1 88 ? -15.642 20.209 24.646 1.00 95.25 88 ALA A N 1
ATOM 693 C CA . ALA A 1 88 ? -17.007 20.708 24.520 1.00 95.25 88 ALA A CA 1
ATOM 694 C C . ALA A 1 88 ? -18.046 19.652 24.936 1.00 95.25 88 ALA A C 1
ATOM 696 O O . ALA A 1 88 ? -17.900 18.468 24.623 1.00 95.25 88 ALA A O 1
ATOM 697 N N . ASP A 1 89 ? -19.137 20.086 25.572 1.00 96.19 89 ASP A N 1
ATOM 698 C CA . ASP A 1 89 ? -20.230 19.195 25.989 1.00 96.19 89 ASP A CA 1
ATOM 699 C C . ASP A 1 89 ? -20.904 18.510 24.787 1.00 96.19 89 ASP A C 1
ATOM 701 O O . ASP A 1 89 ? -21.255 17.332 24.837 1.00 96.19 89 ASP A O 1
ATOM 705 N N . ASN A 1 90 ? -21.026 19.227 23.666 1.00 96.06 90 ASN A N 1
ATOM 706 C CA . ASN A 1 90 ? -21.639 18.749 22.427 1.00 96.06 90 ASN A CA 1
ATOM 707 C C . ASN A 1 90 ? -20.621 18.162 21.425 1.00 96.06 90 ASN A C 1
ATOM 709 O O . ASN A 1 90 ? -20.926 18.051 20.237 1.00 96.06 90 ASN A O 1
ATOM 713 N N . LYS A 1 91 ? -19.416 17.773 21.877 1.00 97.06 91 LYS A N 1
ATOM 714 C CA . LYS A 1 91 ? -18.296 17.366 21.005 1.00 97.06 91 LYS A CA 1
ATOM 715 C C . LYS A 1 91 ? -18.649 16.327 19.945 1.00 97.06 91 LYS A C 1
ATOM 717 O O . LYS A 1 91 ? -18.157 16.420 18.827 1.00 97.06 91 LYS A O 1
ATOM 722 N N . LYS A 1 92 ? -19.498 15.350 20.279 1.00 97.94 92 LYS A N 1
ATOM 723 C CA . LYS A 1 92 ? -19.898 14.288 19.349 1.00 97.94 92 LYS A CA 1
ATOM 724 C C . LYS A 1 92 ? -20.642 14.859 18.139 1.00 97.94 92 LYS A C 1
ATOM 726 O O . LYS A 1 92 ? -20.206 14.645 17.016 1.00 97.94 92 LYS A O 1
ATOM 731 N N . GLU A 1 93 ? -21.721 15.602 18.377 1.00 98.31 93 GLU A N 1
ATOM 732 C CA . GLU A 1 93 ? -22.540 16.214 17.322 1.00 98.31 93 GLU A CA 1
ATOM 733 C C . GLU A 1 93 ? -21.714 17.202 16.486 1.00 98.31 93 GLU A C 1
ATOM 735 O O . GLU A 1 93 ? -21.785 17.229 15.258 1.00 98.31 93 GLU A O 1
ATOM 740 N N . ASP A 1 94 ? -20.867 17.986 17.153 1.00 98.00 94 ASP A N 1
ATOM 741 C CA . ASP A 1 94 ? -19.971 18.933 16.501 1.00 98.00 94 ASP A CA 1
ATOM 742 C C . ASP A 1 94 ? -18.979 18.242 15.552 1.00 98.00 94 ASP A C 1
ATOM 744 O O . ASP A 1 94 ? -18.765 18.723 14.435 1.00 98.00 94 ASP A O 1
ATOM 748 N N . LEU A 1 95 ? -18.385 17.123 15.980 1.00 98.56 95 LEU A N 1
ATOM 749 C CA . LEU A 1 95 ? -17.482 16.307 15.166 1.00 98.56 95 LEU A CA 1
ATOM 750 C C . LEU A 1 95 ? -18.226 15.619 14.016 1.00 98.56 95 LEU A C 1
ATOM 752 O O . LEU A 1 95 ? -17.759 15.680 12.881 1.00 98.56 95 LEU A O 1
ATOM 756 N N . GLU A 1 96 ? -19.395 15.023 14.270 1.00 98.44 96 GLU A N 1
ATOM 757 C CA . GLU A 1 96 ? -20.229 14.390 13.236 1.00 98.44 96 GLU A CA 1
ATOM 758 C C . GLU A 1 96 ? -20.581 15.383 12.119 1.00 98.44 96 GLU A C 1
ATOM 760 O O . GLU A 1 96 ? -20.416 15.074 10.937 1.00 98.44 96 GLU A O 1
ATOM 765 N N . ASN A 1 97 ? -20.972 16.609 12.477 1.00 98.38 97 ASN A N 1
ATOM 766 C CA . ASN A 1 97 ? -21.271 17.670 11.516 1.00 98.38 97 ASN A CA 1
ATOM 767 C C . ASN A 1 97 ? -20.045 18.075 10.681 1.00 98.38 97 ASN A C 1
ATOM 769 O O . ASN A 1 97 ? -20.152 18.259 9.466 1.00 98.38 97 ASN A O 1
ATOM 773 N N . ILE A 1 98 ? -18.875 18.204 11.313 1.00 98.62 98 ILE A N 1
ATOM 774 C CA . ILE A 1 98 ? -17.616 18.517 10.621 1.00 98.62 98 ILE A CA 1
ATOM 775 C C . ILE A 1 98 ? -17.251 17.404 9.640 1.00 98.62 98 ILE A C 1
ATOM 777 O O . ILE A 1 98 ? -16.958 17.683 8.476 1.00 98.62 98 ILE A O 1
ATOM 781 N N . TYR A 1 99 ? -17.279 16.148 10.088 1.00 98.50 99 TYR A N 1
ATOM 782 C CA . TYR A 1 99 ? -16.906 15.007 9.258 1.00 98.50 99 TYR A CA 1
ATOM 783 C C . TYR A 1 99 ? -17.902 14.768 8.126 1.00 98.50 99 TYR A C 1
ATOM 785 O O . TYR A 1 99 ? -17.480 14.444 7.019 1.00 98.50 99 TYR A O 1
ATOM 793 N N . ALA A 1 100 ? -19.198 15.009 8.340 1.00 98.56 100 ALA A N 1
ATOM 794 C CA . ALA A 1 100 ? -20.198 14.958 7.279 1.00 98.56 100 ALA A CA 1
ATOM 795 C C . ALA A 1 100 ? -19.916 15.991 6.173 1.00 98.56 100 ALA A C 1
ATOM 797 O O . ALA A 1 100 ? -19.871 15.631 4.995 1.00 98.56 100 ALA A O 1
ATOM 798 N N . GLN A 1 101 ? -19.652 17.251 6.542 1.00 98.50 101 GLN A N 1
ATOM 799 C CA . GLN A 1 101 ? -19.304 18.306 5.579 1.00 98.50 101 GLN A CA 1
ATOM 800 C C . GLN A 1 101 ? -18.000 17.988 4.841 1.00 98.50 101 GLN A C 1
ATOM 802 O O . GLN A 1 101 ? -17.926 18.104 3.617 1.00 98.50 101 GLN A O 1
ATOM 807 N N . PHE A 1 102 ? -16.982 17.532 5.570 1.00 98.75 102 PHE A N 1
ATOM 808 C CA . PHE A 1 102 ? -15.710 17.129 4.986 1.00 98.75 102 PHE A CA 1
ATOM 809 C C . PHE A 1 102 ? -15.882 15.978 3.983 1.00 98.75 102 PHE A C 1
ATOM 811 O O . PHE A 1 102 ? -15.401 16.058 2.853 1.00 98.75 102 PHE A O 1
ATOM 818 N N . ASN A 1 103 ? -16.629 14.936 4.354 1.00 98.69 103 ASN A N 1
ATOM 819 C CA . ASN A 1 103 ? -16.901 13.788 3.491 1.00 98.69 103 ASN A CA 1
ATOM 820 C C . ASN A 1 103 ? -17.679 14.185 2.229 1.00 98.69 103 ASN A C 1
ATOM 822 O O . ASN A 1 103 ? -17.395 13.659 1.151 1.00 98.69 103 ASN A O 1
ATOM 826 N N . GLN A 1 104 ? -18.612 15.138 2.328 1.00 98.56 104 GLN A N 1
ATOM 827 C CA . GLN A 1 104 ? -19.319 15.688 1.169 1.00 98.56 104 GLN A CA 1
ATOM 828 C C . GLN A 1 104 ? -18.366 16.403 0.197 1.00 98.56 104 GLN A C 1
ATOM 830 O O . GLN A 1 104 ? -18.517 16.270 -1.019 1.00 98.56 104 GLN A O 1
ATOM 835 N N . ILE A 1 105 ? -17.385 17.148 0.711 1.00 98.62 105 ILE A N 1
ATOM 836 C CA . ILE A 1 105 ? -16.378 17.831 -0.113 1.00 98.62 105 ILE A CA 1
ATOM 837 C C . ILE A 1 105 ? -15.440 16.810 -0.764 1.00 98.62 105 ILE A C 1
ATOM 839 O O . ILE A 1 105 ? -15.248 16.838 -1.978 1.00 98.62 105 ILE A O 1
ATOM 843 N N . VAL A 1 106 ? -14.909 15.855 0.009 1.00 98.62 106 VAL A N 1
ATOM 844 C CA . VAL A 1 106 ? -14.041 14.784 -0.514 1.00 98.62 106 VAL A CA 1
ATOM 845 C C . VAL A 1 106 ? -14.758 13.956 -1.584 1.00 98.62 106 VAL A C 1
ATOM 847 O O . VAL A 1 106 ? -14.155 13.592 -2.594 1.00 98.62 106 VAL A O 1
ATOM 850 N N . GLY A 1 107 ? -16.061 13.710 -1.419 1.00 98.19 107 GLY A N 1
ATOM 851 C CA . GLY A 1 107 ? -16.891 13.025 -2.410 1.00 98.19 107 GLY A CA 1
ATOM 852 C C . GLY A 1 107 ? -16.953 13.721 -3.776 1.00 98.19 107 GLY A C 1
ATOM 853 O O . GLY A 1 107 ? -17.203 13.052 -4.776 1.00 98.19 107 GLY A O 1
ATOM 854 N N . GLN A 1 108 ? -16.676 15.026 -3.839 1.00 98.19 108 GLN A N 1
ATOM 855 C CA . GLN A 1 108 ? -16.670 15.823 -5.072 1.00 98.19 108 GLN A CA 1
ATOM 856 C C . GLN A 1 108 ? -15.284 15.927 -5.728 1.00 98.19 108 GLN A C 1
ATOM 858 O O . GLN A 1 108 ? -15.180 16.396 -6.859 1.00 98.19 108 GLN A O 1
ATOM 863 N N . ILE A 1 109 ? -14.220 15.460 -5.066 1.00 98.69 109 ILE A N 1
ATOM 864 C CA . ILE A 1 109 ? -12.875 15.408 -5.654 1.00 98.69 109 ILE A CA 1
ATOM 865 C C . ILE A 1 109 ? -12.840 14.310 -6.715 1.00 98.69 109 ILE A C 1
ATOM 867 O O . ILE A 1 109 ? -13.209 13.163 -6.435 1.00 98.69 109 ILE A O 1
ATOM 871 N N . THR A 1 110 ? -12.362 14.632 -7.914 1.00 98.56 110 THR A N 1
ATOM 872 C CA . THR A 1 110 ? -12.261 13.685 -9.036 1.00 98.56 110 THR A CA 1
ATOM 873 C C . THR A 1 110 ? -10.805 13.443 -9.401 1.00 98.56 110 THR A C 1
ATOM 875 O O . THR A 1 110 ? -10.055 14.397 -9.564 1.00 98.56 110 THR A O 1
ATOM 878 N N . VAL A 1 111 ? -10.395 12.182 -9.548 1.00 98.38 111 VAL A N 1
ATOM 879 C CA . VAL A 1 111 ? -9.063 11.844 -10.078 1.00 98.38 111 VAL A CA 1
ATOM 880 C C . VAL A 1 111 ? -9.110 11.955 -11.597 1.00 98.38 111 VAL A C 1
ATOM 882 O O . VAL A 1 111 ? -9.838 11.205 -12.251 1.00 98.38 111 VAL A O 1
ATOM 885 N N . ILE A 1 112 ? -8.342 12.892 -12.147 1.00 97.50 112 ILE A N 1
ATOM 886 C CA . ILE A 1 112 ? -8.292 13.176 -13.588 1.00 97.50 112 ILE A CA 1
ATOM 887 C C . ILE A 1 112 ? -7.041 12.596 -14.256 1.00 97.50 112 ILE A C 1
ATOM 889 O O . ILE A 1 112 ? -7.078 12.312 -15.452 1.00 97.50 112 ILE A O 1
ATOM 893 N N . ASP A 1 113 ? -5.981 12.334 -13.488 1.00 95.44 113 ASP A N 1
ATOM 894 C CA . ASP A 1 113 ? -4.813 11.580 -13.937 1.00 95.44 113 ASP A CA 1
ATOM 895 C C . ASP A 1 113 ? -4.605 10.341 -13.061 1.00 95.44 113 ASP A C 1
ATOM 897 O O . ASP A 1 113 ? -4.468 10.422 -11.843 1.00 95.44 113 ASP A O 1
ATOM 901 N N . LYS A 1 114 ? -4.610 9.179 -13.715 1.00 95.38 114 LYS A N 1
ATOM 902 C CA . LYS A 1 114 ? -4.446 7.855 -13.100 1.00 95.38 114 LYS A CA 1
ATOM 903 C C . LYS A 1 114 ? -3.115 7.201 -13.457 1.00 95.38 114 LYS A C 1
ATOM 905 O O . LYS A 1 114 ? -2.844 6.095 -13.005 1.00 95.38 114 LYS A O 1
ATOM 910 N N . LYS A 1 115 ? -2.332 7.826 -14.337 1.00 93.00 115 LYS A N 1
ATOM 911 C CA . LYS A 1 115 ? -1.089 7.259 -14.865 1.00 93.00 115 LYS A CA 1
ATOM 912 C C . LYS A 1 115 ? 0.098 7.718 -14.039 1.00 93.00 115 LYS A C 1
ATOM 914 O O . LYS A 1 115 ? 0.911 6.879 -13.656 1.00 93.00 115 LYS A O 1
ATOM 919 N N . THR A 1 116 ? 0.162 9.019 -13.759 1.00 94.19 116 THR A N 1
ATOM 920 C CA . THR A 1 116 ? 1.258 9.605 -12.988 1.00 94.19 116 THR A CA 1
ATOM 921 C C . THR A 1 116 ? 1.320 8.979 -11.605 1.00 94.19 116 THR A C 1
ATOM 923 O O . THR A 1 116 ? 0.338 9.013 -10.861 1.00 94.19 116 THR A O 1
ATOM 926 N N . LEU A 1 117 ? 2.474 8.404 -11.273 1.00 96.06 117 LEU A N 1
ATOM 927 C CA . LEU A 1 117 ? 2.748 7.902 -9.935 1.00 96.06 117 LEU A CA 1
ATOM 928 C C . LEU A 1 117 ? 3.009 9.093 -9.016 1.00 96.06 117 LEU A C 1
ATOM 930 O O . LEU A 1 117 ? 3.938 9.856 -9.267 1.00 96.06 117 LEU A O 1
ATOM 934 N N . PHE A 1 118 ? 2.251 9.250 -7.934 1.00 95.44 118 PHE A N 1
ATOM 935 C CA . PHE A 1 118 ? 2.665 10.156 -6.863 1.00 95.44 118 PHE A CA 1
ATOM 936 C C . PHE A 1 118 ? 3.109 9.385 -5.621 1.00 95.44 118 PHE A C 1
ATOM 938 O O . PHE A 1 118 ? 2.460 8.448 -5.168 1.00 95.44 118 PHE A O 1
ATOM 945 N N . ARG A 1 119 ? 4.246 9.783 -5.069 1.00 98.19 119 ARG A N 1
ATOM 946 C CA . ARG A 1 119 ? 4.915 9.134 -3.949 1.00 98.19 119 ARG A CA 1
ATOM 947 C C . ARG A 1 119 ? 4.861 10.045 -2.738 1.00 98.19 119 ARG A C 1
ATOM 949 O O . ARG A 1 119 ? 5.281 11.199 -2.820 1.00 98.19 119 ARG A O 1
ATOM 956 N N . LEU A 1 120 ? 4.352 9.525 -1.629 1.00 98.44 120 LEU A N 1
ATOM 957 C CA . LEU A 1 120 ? 4.418 10.183 -0.328 1.00 98.44 120 LEU A CA 1
ATOM 958 C C . LEU A 1 120 ? 5.658 9.667 0.392 1.00 98.44 120 LEU A C 1
ATOM 960 O O . LEU A 1 120 ? 5.767 8.463 0.623 1.00 98.44 120 LEU A O 1
ATOM 964 N N . ILE A 1 121 ? 6.604 10.555 0.702 1.00 96.62 121 ILE A N 1
ATOM 965 C CA . ILE A 1 121 ? 7.872 10.143 1.316 1.00 96.62 121 ILE A CA 1
ATOM 966 C C . ILE A 1 121 ? 7.760 9.883 2.824 1.00 96.62 121 ILE A C 1
ATOM 968 O O . ILE A 1 121 ? 8.713 9.405 3.427 1.00 96.62 121 ILE A O 1
ATOM 972 N N . GLY A 1 122 ? 6.598 10.148 3.416 1.00 96.31 122 GLY A N 1
ATOM 973 C CA . GLY A 1 122 ? 6.275 9.804 4.793 1.00 96.31 122 GLY A CA 1
ATOM 974 C C . GLY A 1 122 ? 5.556 10.925 5.534 1.00 96.31 122 GLY A C 1
ATOM 975 O O . GLY A 1 122 ? 5.144 11.933 4.948 1.00 96.31 122 GLY A O 1
ATOM 976 N N . ASP A 1 123 ? 5.400 10.712 6.840 1.00 96.75 123 ASP A N 1
ATOM 977 C CA . ASP A 1 123 ? 4.765 11.624 7.800 1.00 96.75 123 ASP A CA 1
ATOM 978 C C . ASP A 1 123 ? 3.365 12.078 7.373 1.00 96.75 123 ASP A C 1
ATOM 980 O O . ASP A 1 123 ? 2.896 13.171 7.689 1.00 96.75 123 ASP A O 1
ATOM 984 N N . GLU A 1 124 ? 2.658 11.223 6.639 1.00 98.25 124 GLU A N 1
ATOM 985 C CA . GLU A 1 124 ? 1.292 11.461 6.193 1.00 98.25 124 GLU A CA 1
ATOM 986 C C . GLU A 1 124 ? 0.246 11.192 7.274 1.00 98.25 124 GLU A C 1
ATOM 988 O O . GLU A 1 124 ? -0.858 11.724 7.176 1.00 98.25 124 GLU A O 1
ATOM 993 N N . LEU A 1 125 ? 0.599 10.440 8.318 1.00 98.12 125 LEU A N 1
ATOM 994 C CA . LEU A 1 125 ? -0.238 10.150 9.484 1.00 98.12 125 LEU A CA 1
ATOM 995 C C . LEU A 1 125 ? 0.573 10.248 10.778 1.00 98.12 125 LEU A C 1
ATOM 997 O O . LEU A 1 125 ? 1.800 10.196 10.747 1.00 98.12 125 LEU A O 1
ATOM 1001 N N . VAL A 1 126 ? -0.116 10.335 11.920 1.00 96.56 126 VAL A N 1
ATOM 1002 C CA . VAL A 1 126 ? 0.484 10.371 13.271 1.00 96.56 126 VAL A CA 1
ATOM 1003 C 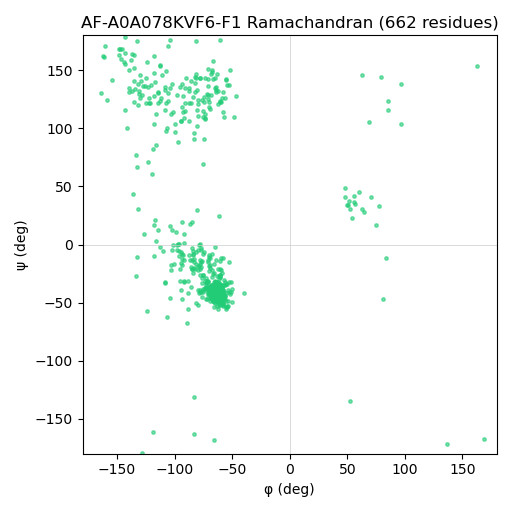C . VAL A 1 126 ? 1.491 11.503 13.451 1.00 96.56 126 VAL A C 1
ATOM 1005 O O . VAL A 1 126 ? 2.457 11.380 14.195 1.00 96.56 126 VAL A O 1
ATOM 1008 N N . ASP A 1 127 ? 1.243 12.639 12.813 1.00 94.12 127 ASP A N 1
ATOM 1009 C CA . ASP A 1 127 ? 2.083 13.831 12.907 1.00 94.12 127 ASP A CA 1
ATOM 1010 C C . ASP A 1 127 ? 1.301 15.029 13.502 1.00 94.12 127 ASP A C 1
ATOM 1012 O O . ASP A 1 127 ? 0.254 14.882 14.143 1.00 94.12 127 ASP A O 1
ATOM 1016 N N . ARG A 1 128 ? 1.801 16.244 13.305 1.00 91.81 128 ARG A N 1
ATOM 1017 C CA . ARG A 1 128 ? 1.384 17.533 13.869 1.00 91.81 128 ARG A CA 1
ATOM 1018 C C . ARG A 1 128 ? 0.100 18.090 13.256 1.00 91.81 128 ARG A C 1
ATOM 1020 O O . ARG A 1 128 ? -0.409 19.100 13.745 1.00 91.81 128 ARG A O 1
ATOM 1027 N N . GLY A 1 129 ? -0.405 17.474 12.189 1.00 93.25 129 GLY A N 1
ATOM 1028 C CA . GLY A 1 129 ? -1.661 17.831 11.536 1.00 93.25 129 GLY A CA 1
ATOM 1029 C C . GLY A 1 129 ? -2.883 17.717 12.451 1.00 93.25 129 GLY A C 1
ATOM 1030 O O . GLY A 1 129 ? -2.797 17.307 13.609 1.00 93.25 129 GLY A O 1
ATOM 1031 N N . MET A 1 130 ? -4.052 18.112 11.941 1.00 93.56 130 MET A N 1
ATOM 1032 C CA . MET A 1 130 ? -5.250 18.258 12.785 1.00 93.56 130 MET A CA 1
ATOM 1033 C C . MET A 1 130 ? -5.944 16.938 13.118 1.00 93.56 130 MET A C 1
ATOM 1035 O O . MET A 1 130 ? -6.409 16.764 14.238 1.00 93.56 130 MET A O 1
ATOM 1039 N N . SER A 1 131 ? -6.064 16.028 12.151 1.00 96.44 131 SER A N 1
ATOM 1040 C CA . SER A 1 131 ? -6.682 14.715 12.345 1.00 96.44 131 SER A CA 1
ATOM 1041 C C . SER A 1 131 ? -6.315 13.782 11.197 1.00 96.44 131 SER A C 1
ATOM 1043 O O . SER A 1 131 ? -6.518 14.135 10.032 1.00 96.44 131 SER A O 1
ATOM 1045 N N . ASP A 1 132 ? -5.863 12.573 11.530 1.00 98.62 132 ASP A N 1
ATOM 1046 C CA . ASP A 1 132 ? -5.538 11.526 10.552 1.00 98.62 132 ASP A CA 1
ATOM 1047 C C . ASP A 1 132 ? -6.748 11.123 9.701 1.00 98.62 132 ASP A C 1
ATOM 1049 O O . ASP A 1 132 ? -6.591 10.725 8.546 1.00 98.62 132 ASP A O 1
ATOM 1053 N N . TYR A 1 133 ? -7.972 11.301 10.220 1.00 98.81 133 TYR A N 1
ATOM 1054 C CA . TYR A 1 133 ? -9.202 11.030 9.473 1.00 98.81 133 TYR A CA 1
ATOM 1055 C C . TYR A 1 133 ? -9.210 11.744 8.117 1.00 98.81 133 TYR A C 1
ATOM 1057 O O . TYR A 1 133 ? -9.566 11.157 7.098 1.00 98.81 133 TYR A O 1
ATOM 1065 N N . PHE A 1 134 ? -8.771 13.002 8.072 1.00 98.81 134 PHE A N 1
ATOM 1066 C CA . PHE A 1 134 ? -8.818 13.788 6.845 1.00 98.81 134 PHE A CA 1
ATOM 1067 C C . PHE A 1 134 ? -7.868 13.260 5.765 1.00 98.81 134 PHE A C 1
ATOM 1069 O O . PHE A 1 134 ? -8.256 13.193 4.596 1.00 98.81 134 PHE A O 1
ATOM 1076 N N . VAL A 1 135 ? -6.653 12.849 6.142 1.00 98.81 135 VAL A N 1
ATOM 1077 C CA . VAL A 1 135 ? -5.697 12.242 5.205 1.00 98.81 135 VAL A CA 1
ATOM 1078 C C . VAL A 1 135 ? -6.218 10.881 4.747 1.00 98.81 135 VAL A C 1
ATOM 1080 O O . VAL A 1 135 ? -6.303 10.633 3.545 1.00 98.81 135 VAL A O 1
ATOM 1083 N N . LEU A 1 136 ? -6.675 10.039 5.679 1.00 98.88 136 LEU A N 1
ATOM 1084 C CA . LEU A 1 136 ? -7.214 8.707 5.392 1.00 98.88 136 LEU A CA 1
ATOM 1085 C C . LEU A 1 136 ? -8.380 8.739 4.395 1.00 98.88 136 LEU A C 1
ATOM 1087 O O . LEU A 1 136 ? -8.417 7.947 3.453 1.00 98.88 136 LEU A O 1
ATOM 1091 N N . LYS A 1 137 ? -9.326 9.671 4.548 1.00 98.88 137 LYS A N 1
ATOM 1092 C CA . LYS A 1 137 ? -10.454 9.818 3.613 1.00 98.88 137 LYS A CA 1
ATOM 1093 C C . LYS A 1 137 ? -10.025 10.336 2.244 1.00 98.88 137 LYS A C 1
ATOM 1095 O O . LYS A 1 137 ? -10.594 9.901 1.240 1.00 98.88 137 LYS A O 1
ATOM 1100 N N . LEU A 1 138 ? -9.031 11.224 2.183 1.00 98.81 138 LEU A N 1
ATOM 1101 C CA . LEU A 1 138 ? -8.475 11.679 0.911 1.00 98.81 138 LEU A CA 1
ATOM 1102 C C . LEU A 1 138 ? -7.766 10.522 0.188 1.00 98.81 138 LEU A C 1
ATOM 1104 O O . LEU A 1 138 ? -8.086 10.258 -0.967 1.00 98.81 138 LEU A O 1
ATOM 1108 N N . LEU A 1 139 ? -6.912 9.758 0.878 1.00 98.81 139 LEU A N 1
ATOM 1109 C CA . LEU A 1 139 ? -6.268 8.557 0.327 1.00 98.81 139 LEU A CA 1
ATOM 1110 C C . LEU A 1 139 ? -7.296 7.510 -0.126 1.00 98.81 139 LEU A C 1
ATOM 1112 O O . LEU A 1 139 ? -7.205 7.004 -1.243 1.00 98.81 139 LEU A O 1
ATOM 1116 N N . GLN A 1 140 ? -8.338 7.255 0.674 1.00 98.75 140 GLN A N 1
ATOM 1117 C CA . GLN A 1 140 ? -9.447 6.373 0.290 1.00 98.75 140 GLN A CA 1
ATOM 1118 C C . GLN A 1 140 ? -10.132 6.846 -1.002 1.00 98.75 140 GLN A C 1
ATOM 1120 O O . GLN A 1 140 ? -10.498 6.029 -1.850 1.00 98.75 140 GLN A O 1
ATOM 1125 N N . ARG A 1 141 ? -10.334 8.159 -1.170 1.00 98.50 141 ARG A N 1
ATOM 1126 C CA . ARG A 1 141 ? -10.959 8.728 -2.372 1.00 98.50 141 ARG A CA 1
ATOM 1127 C C . ARG A 1 141 ? -10.075 8.583 -3.611 1.00 98.50 141 ARG A C 1
ATOM 1129 O O . ARG A 1 141 ? -10.617 8.325 -4.687 1.00 98.50 141 ARG A O 1
ATOM 1136 N N . LEU A 1 142 ? -8.762 8.750 -3.459 1.00 98.56 142 LEU A N 1
ATOM 1137 C CA . LEU A 1 142 ? -7.770 8.580 -4.526 1.00 98.56 142 LEU A CA 1
ATOM 1138 C C . LEU A 1 142 ? -7.697 7.116 -4.968 1.00 98.56 142 LEU A C 1
ATOM 1140 O O . LEU A 1 142 ? -7.845 6.818 -6.153 1.00 98.56 142 LEU A O 1
ATOM 1144 N N . ASP A 1 143 ? -7.591 6.207 -4.002 1.00 98.19 143 ASP A N 1
ATOM 1145 C CA . ASP A 1 143 ? -7.552 4.763 -4.221 1.00 98.19 143 ASP A CA 1
ATOM 1146 C C . ASP A 1 143 ? -8.810 4.251 -4.939 1.00 98.19 143 ASP A C 1
ATOM 1148 O O . ASP A 1 143 ? -8.724 3.617 -5.989 1.00 98.19 143 ASP A O 1
ATOM 1152 N N . LYS A 1 144 ? -10.003 4.611 -4.444 1.00 97.56 144 LYS A N 1
ATOM 1153 C CA . LYS A 1 144 ? -11.283 4.195 -5.049 1.00 97.56 144 LYS A CA 1
ATOM 1154 C C . LYS A 1 144 ? -11.488 4.698 -6.480 1.00 97.56 144 LYS A C 1
ATOM 1156 O O . LYS A 1 144 ? -12.314 4.143 -7.200 1.00 97.56 144 LYS A O 1
ATOM 1161 N N . GLN A 1 145 ? -10.784 5.750 -6.893 1.00 98.25 145 GLN A N 1
ATOM 1162 C CA . GLN A 1 145 ? -10.832 6.263 -8.263 1.00 98.25 145 GLN A CA 1
ATOM 1163 C C . GLN A 1 145 ? -9.671 5.776 -9.141 1.00 98.25 145 GLN A C 1
ATOM 1165 O O . GLN A 1 145 ? -9.653 6.084 -10.338 1.00 98.25 145 GLN A O 1
ATOM 1170 N N . GLY A 1 146 ? -8.758 4.975 -8.586 1.00 96.56 146 GLY A N 1
ATOM 1171 C CA . GLY A 1 146 ? -7.632 4.383 -9.301 1.00 96.56 146 GLY A CA 1
ATOM 1172 C C . GLY A 1 146 ? -6.483 5.355 -9.547 1.00 96.56 146 GLY A C 1
ATOM 1173 O O . GLY A 1 146 ? -5.861 5.279 -10.602 1.00 96.56 146 GLY A O 1
ATOM 1174 N N . ALA A 1 147 ? -6.234 6.297 -8.633 1.00 97.19 147 ALA A N 1
ATOM 1175 C CA . ALA A 1 147 ? -4.996 7.069 -8.670 1.00 97.19 147 ALA A CA 1
ATOM 1176 C C . ALA A 1 147 ? -3.789 6.146 -8.421 1.00 97.19 147 ALA A C 1
ATOM 1178 O O . ALA A 1 147 ? -3.878 5.222 -7.612 1.00 97.19 147 ALA A O 1
ATOM 1179 N N . ASN A 1 148 ? -2.672 6.403 -9.100 1.00 96.56 148 ASN A N 1
ATOM 1180 C CA . ASN A 1 148 ? -1.444 5.626 -8.952 1.00 96.56 148 ASN A CA 1
ATOM 1181 C C . ASN A 1 148 ? -0.556 6.268 -7.881 1.00 96.56 148 ASN A C 1
ATOM 1183 O O . ASN A 1 148 ? -0.021 7.356 -8.098 1.00 96.56 148 ASN A O 1
ATOM 1187 N N . PHE A 1 149 ? -0.432 5.633 -6.716 1.00 98.00 149 PHE A N 1
ATOM 1188 C CA . PHE A 1 149 ? 0.380 6.173 -5.633 1.00 98.00 149 PHE A CA 1
ATOM 1189 C C . PHE A 1 149 ? 1.025 5.118 -4.761 1.00 98.00 149 PHE A C 1
ATOM 1191 O O . PHE A 1 149 ? 0.621 3.961 -4.740 1.00 98.00 149 PHE A O 1
ATOM 1198 N N . GLU A 1 150 ? 2.029 5.559 -4.018 1.00 98.31 150 GLU A N 1
ATOM 1199 C CA . GLU A 1 150 ? 2.716 4.758 -3.019 1.00 98.31 150 GLU A CA 1
ATOM 1200 C C . GLU A 1 150 ? 3.100 5.614 -1.813 1.00 98.31 150 GLU A C 1
ATOM 1202 O O . GLU A 1 150 ? 3.247 6.837 -1.907 1.00 98.31 150 GLU A O 1
ATOM 1207 N N . ILE A 1 151 ? 3.242 4.950 -0.673 1.00 98.75 151 ILE A N 1
ATOM 1208 C CA . ILE A 1 151 ? 3.531 5.557 0.621 1.00 98.75 151 ILE A CA 1
ATOM 1209 C C . ILE A 1 151 ? 4.787 4.895 1.168 1.00 98.75 151 ILE A C 1
ATOM 1211 O O . ILE A 1 151 ? 4.831 3.675 1.344 1.00 98.75 151 ILE A O 1
ATOM 1215 N N . ILE A 1 152 ? 5.810 5.696 1.435 1.00 98.50 152 ILE A N 1
ATOM 1216 C CA . ILE A 1 152 ? 7.015 5.229 2.107 1.00 98.50 152 ILE A CA 1
ATOM 1217 C C . ILE A 1 152 ? 6.781 5.358 3.615 1.00 98.50 152 ILE A C 1
ATOM 1219 O O . ILE A 1 152 ? 6.489 6.460 4.078 1.00 98.50 152 ILE A O 1
ATOM 1223 N N . PRO A 1 153 ? 6.867 4.264 4.398 1.00 96.50 153 PRO A N 1
ATOM 1224 C CA . PRO A 1 153 ? 6.615 4.333 5.824 1.00 96.50 153 PRO A CA 1
ATOM 1225 C C . PRO A 1 153 ? 7.676 5.202 6.502 1.00 96.50 153 PRO A C 1
ATOM 1227 O O . PRO A 1 153 ? 8.875 5.034 6.271 1.00 96.50 153 PRO A O 1
ATOM 1230 N N . SER A 1 154 ? 7.219 6.089 7.379 1.00 96.38 154 SER A N 1
ATOM 1231 C CA . SER A 1 154 ? 8.063 6.887 8.263 1.00 96.38 154 SER A CA 1
ATOM 1232 C C . SER A 1 154 ? 8.041 6.378 9.699 1.00 96.38 154 SER A C 1
ATOM 1234 O O . SER A 1 154 ? 7.285 5.462 10.044 1.00 96.38 154 SER A O 1
ATOM 1236 N N . ASN A 1 155 ? 8.846 6.986 10.575 1.00 94.06 155 ASN A N 1
ATOM 1237 C CA . ASN A 1 155 ? 8.733 6.731 12.010 1.00 94.06 155 ASN A CA 1
ATOM 1238 C C . ASN A 1 155 ? 7.346 7.111 12.563 1.00 94.06 155 ASN A C 1
ATOM 1240 O O . ASN A 1 155 ? 6.932 6.503 13.546 1.00 94.06 155 ASN A O 1
ATOM 1244 N N . HIS A 1 156 ? 6.632 8.056 11.942 1.00 95.56 156 HIS A N 1
ATOM 1245 C CA . HIS A 1 156 ? 5.250 8.401 12.289 1.00 95.56 156 HIS A CA 1
ATOM 1246 C C . HIS A 1 156 ? 4.243 7.407 11.685 1.00 95.56 156 HIS A C 1
ATOM 1248 O O . HIS A 1 156 ? 3.463 6.794 12.418 1.00 95.56 156 HIS A O 1
ATOM 1254 N N . GLY A 1 157 ? 4.310 7.151 10.373 1.00 97.12 157 GLY A N 1
ATOM 1255 C CA . GLY A 1 157 ? 3.387 6.239 9.685 1.00 97.12 157 GLY A CA 1
ATOM 1256 C C . GLY A 1 157 ? 3.387 4.820 10.269 1.00 97.12 157 GLY A C 1
ATOM 1257 O O . GLY A 1 157 ? 2.337 4.185 10.390 1.00 97.12 157 GLY A O 1
ATOM 1258 N N . ILE A 1 158 ? 4.542 4.331 10.738 1.00 96.56 158 ILE A N 1
ATOM 1259 C CA . ILE A 1 158 ? 4.639 2.997 11.347 1.00 96.56 158 ILE A CA 1
ATOM 1260 C C . ILE A 1 158 ? 3.888 2.874 12.685 1.00 96.56 158 ILE A C 1
ATOM 1262 O O . ILE A 1 158 ? 3.521 1.769 13.091 1.00 96.56 158 ILE A O 1
ATOM 1266 N N . GLU A 1 159 ? 3.624 3.983 13.383 1.00 95.94 159 GLU A N 1
ATOM 1267 C CA . GLU A 1 159 ? 2.779 3.966 14.582 1.00 95.94 159 GLU A CA 1
ATOM 1268 C C . GLU A 1 159 ? 1.310 3.737 14.240 1.00 95.94 159 GLU A C 1
ATOM 1270 O O . GLU A 1 159 ? 0.639 2.980 14.941 1.00 95.94 159 GLU A O 1
ATOM 1275 N N . PHE A 1 160 ? 0.827 4.317 13.136 1.00 98.25 160 PHE A N 1
ATOM 1276 C CA . PHE A 1 160 ? -0.525 4.058 12.642 1.00 98.25 160 PHE A CA 1
ATOM 1277 C C . PHE A 1 160 ? -0.687 2.598 12.220 1.00 98.25 160 PHE A C 1
ATOM 1279 O O . PHE A 1 160 ? -1.671 1.950 12.591 1.00 98.25 160 PHE A O 1
ATOM 1286 N N . VAL A 1 161 ? 0.300 2.070 11.486 1.00 98.31 161 VAL A N 1
ATOM 1287 C CA . VAL A 1 161 ? 0.340 0.661 11.071 1.00 98.31 161 VAL A CA 1
ATOM 1288 C C . VAL A 1 161 ? 0.245 -0.245 12.295 1.00 98.31 161 VAL A C 1
ATOM 1290 O O . VAL A 1 161 ? -0.680 -1.048 12.389 1.00 98.31 161 VAL A O 1
ATOM 1293 N N . GLU A 1 162 ? 1.129 -0.078 13.280 1.00 97.50 162 GLU A N 1
ATOM 1294 C CA . GLU A 1 162 ? 1.109 -0.916 14.479 1.00 97.50 162 GLU A CA 1
ATOM 1295 C C . GLU A 1 162 ? -0.195 -0.781 15.277 1.00 97.50 162 GLU A C 1
ATOM 1297 O O . GLU A 1 162 ? -0.716 -1.789 15.759 1.00 97.50 162 GLU A O 1
ATOM 1302 N N . ALA A 1 163 ? -0.746 0.430 15.410 1.00 97.62 163 ALA A N 1
ATOM 1303 C CA . ALA A 1 163 ? -2.011 0.639 16.108 1.00 97.62 163 ALA A CA 1
ATOM 1304 C C . ALA A 1 163 ? -3.159 -0.155 15.462 1.00 97.62 163 ALA A C 1
ATOM 1306 O O . ALA A 1 163 ? -4.003 -0.701 16.178 1.00 97.62 163 ALA A O 1
ATOM 1307 N N . CYS A 1 164 ? -3.172 -0.251 14.129 1.00 98.44 164 CYS A N 1
ATOM 1308 C CA . CYS A 1 164 ? -4.134 -1.058 13.383 1.00 98.44 164 CYS A CA 1
ATOM 1309 C C . CYS A 1 164 ? -3.856 -2.561 13.528 1.00 98.44 164 CYS A C 1
ATOM 1311 O O . CYS A 1 164 ? -4.772 -3.330 13.820 1.00 98.44 164 CYS A O 1
ATOM 1313 N N . GLU A 1 165 ? -2.602 -2.994 13.372 1.00 98.06 165 GLU A N 1
ATOM 1314 C CA . GLU A 1 165 ? -2.213 -4.410 13.466 1.00 98.06 165 GLU A CA 1
ATOM 1315 C C . GLU A 1 165 ? -2.453 -4.991 14.869 1.00 98.06 165 GLU A C 1
ATOM 1317 O O . GLU A 1 165 ? -2.898 -6.131 15.014 1.00 98.06 165 GLU A O 1
ATOM 1322 N N . LYS A 1 166 ? -2.227 -4.191 15.917 1.00 97.06 166 LYS A N 1
ATOM 1323 C CA . LYS A 1 166 ? -2.432 -4.577 17.320 1.00 97.06 166 LYS A CA 1
ATOM 1324 C C . LYS A 1 166 ? -3.822 -4.229 17.855 1.00 97.06 166 LYS A C 1
ATOM 1326 O O . LYS A 1 166 ? -4.056 -4.405 19.048 1.00 97.06 166 LYS A O 1
ATOM 1331 N N . PHE A 1 167 ? -4.767 -3.792 17.019 1.00 97.44 167 PHE A N 1
ATOM 1332 C CA . PHE A 1 167 ? -6.094 -3.340 17.461 1.00 97.44 167 PHE A CA 1
ATOM 1333 C C . PHE A 1 167 ? -6.794 -4.336 18.4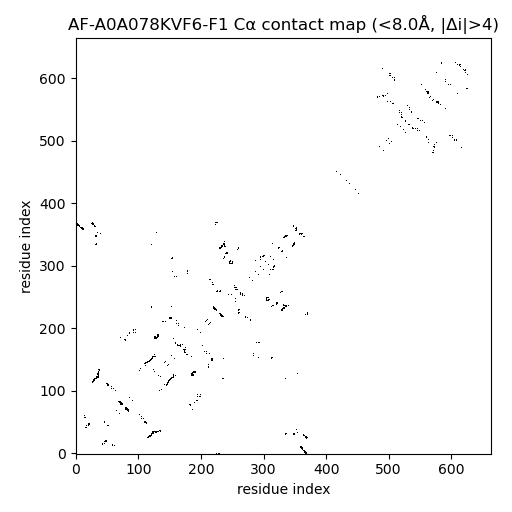04 1.00 97.44 167 PHE A C 1
ATOM 1335 O O . PHE A 1 167 ? -7.218 -3.963 19.498 1.00 97.44 167 PHE A O 1
ATOM 1342 N N . ALA A 1 168 ? -6.852 -5.618 18.024 1.00 95.31 168 ALA A N 1
ATOM 1343 C CA . ALA A 1 168 ? -7.458 -6.669 18.847 1.00 95.31 168 ALA A CA 1
ATOM 1344 C C . ALA A 1 168 ? -6.659 -6.944 20.135 1.00 95.31 168 ALA A C 1
ATOM 1346 O O . ALA A 1 168 ? -7.240 -7.124 21.205 1.00 95.31 168 ALA A O 1
ATOM 1347 N N . GLN A 1 169 ? -5.324 -6.928 20.049 1.00 95.62 169 GLN A N 1
ATOM 1348 C CA . GLN A 1 169 ? -4.424 -7.131 21.194 1.00 95.62 169 GLN A CA 1
ATOM 1349 C C . GLN A 1 169 ? -4.554 -5.997 22.222 1.00 95.62 169 GLN A C 1
ATOM 1351 O O . GLN A 1 169 ? -4.450 -6.227 23.423 1.00 95.62 169 GLN A O 1
ATOM 1356 N N . ASN A 1 170 ? -4.868 -4.790 21.751 1.00 95.44 170 ASN A N 1
ATOM 1357 C CA . ASN A 1 170 ? -5.087 -3.592 22.557 1.00 95.44 170 ASN A CA 1
ATOM 1358 C C . ASN A 1 170 ? -6.540 -3.452 23.052 1.00 95.44 170 ASN A C 1
ATOM 1360 O O . ASN A 1 170 ? -6.958 -2.364 23.453 1.00 95.44 170 ASN A O 1
ATOM 1364 N N . GLY A 1 171 ? -7.329 -4.533 23.029 1.00 95.88 171 GLY A N 1
ATOM 1365 C CA . GLY A 1 171 ? -8.711 -4.523 23.511 1.00 95.88 171 GLY A CA 1
ATOM 1366 C C . GLY A 1 171 ? -9.658 -3.740 22.603 1.00 95.88 171 GLY A C 1
ATOM 1367 O O . GLY A 1 171 ? -10.516 -3.011 23.099 1.00 95.88 171 GLY A O 1
ATOM 1368 N N . ASN A 1 172 ? -9.492 -3.889 21.286 1.00 96.12 172 ASN A N 1
ATOM 1369 C CA . ASN A 1 172 ? -10.253 -3.197 20.242 1.00 96.12 172 ASN A CA 1
ATOM 1370 C C . ASN A 1 172 ? -10.102 -1.672 20.312 1.00 96.12 172 ASN A C 1
ATOM 1372 O O . ASN A 1 172 ? -11.076 -0.922 20.220 1.00 96.12 172 ASN A O 1
ATOM 1376 N N . LYS A 1 173 ? -8.859 -1.214 20.495 1.00 96.31 173 LYS A N 1
ATOM 1377 C CA . LYS A 1 173 ? -8.501 0.206 20.510 1.00 96.31 173 LYS A CA 1
ATOM 1378 C C . LYS A 1 173 ? -7.297 0.464 19.619 1.00 96.31 173 LYS A C 1
ATOM 1380 O O . LYS A 1 173 ? -6.315 -0.275 19.650 1.00 96.31 173 LYS A O 1
ATOM 1385 N N . LEU A 1 174 ? -7.362 1.554 18.861 1.00 96.31 174 LEU A N 1
ATOM 1386 C CA . LEU A 1 174 ? -6.205 2.095 18.157 1.00 96.31 174 LEU A CA 1
ATOM 1387 C C . LEU A 1 174 ? -5.328 2.799 19.192 1.00 96.31 174 LEU A C 1
ATOM 1389 O O . LEU A 1 174 ? -5.767 3.772 19.804 1.00 96.31 174 LEU A O 1
ATOM 1393 N N . VAL A 1 175 ? -4.121 2.287 19.426 1.00 92.69 175 VAL A N 1
ATOM 1394 C CA . VAL A 1 175 ? -3.188 2.814 20.431 1.00 92.69 175 VAL A CA 1
ATOM 1395 C C . VAL A 1 175 ? -1.809 2.966 19.806 1.00 92.69 175 VAL A C 1
ATOM 1397 O O . VAL A 1 175 ? -1.214 1.978 19.385 1.00 92.69 175 VAL A O 1
ATOM 1400 N N . ALA A 1 176 ? -1.294 4.195 19.798 1.00 84.12 176 ALA A N 1
ATOM 1401 C CA . ALA A 1 176 ? 0.089 4.503 19.456 1.00 84.12 176 ALA A CA 1
ATOM 1402 C C . ALA A 1 176 ? 0.906 4.573 20.753 1.00 84.12 176 ALA A C 1
ATOM 1404 O O . ALA A 1 176 ? 0.750 5.488 21.559 1.00 84.12 176 ALA A O 1
ATOM 1405 N N . ALA A 1 177 ? 1.730 3.555 21.006 1.00 73.25 177 ALA A N 1
ATOM 1406 C CA . ALA A 1 177 ? 2.443 3.420 22.279 1.00 73.25 177 ALA A CA 1
ATOM 1407 C C . ALA A 1 177 ? 3.750 4.238 22.353 1.00 73.25 177 ALA A C 1
ATOM 1409 O O . ALA A 1 177 ? 4.307 4.414 23.445 1.00 73.25 177 ALA A O 1
ATOM 1410 N N . ARG A 1 178 ? 4.263 4.711 21.208 1.00 78.56 178 ARG A N 1
ATOM 1411 C CA . ARG A 1 178 ? 5.640 5.201 21.061 1.00 78.56 178 ARG A CA 1
ATOM 1412 C C . ARG A 1 178 ? 5.754 6.729 21.009 1.00 78.56 178 ARG A C 1
ATOM 1414 O O . ARG A 1 178 ? 6.553 7.271 21.781 1.00 78.56 178 ARG A O 1
ATOM 1421 N N . ILE A 1 179 ? 4.932 7.448 20.238 1.00 69.25 179 ILE A N 1
ATOM 1422 C CA . ILE A 1 179 ? 4.838 8.915 20.322 1.00 69.25 179 ILE A CA 1
ATOM 1423 C C . ILE A 1 179 ? 4.063 9.290 21.590 1.00 69.25 179 ILE A C 1
ATOM 1425 O O . ILE A 1 179 ? 2.846 9.433 21.622 1.00 69.25 179 ILE A O 1
ATOM 1429 N N . LYS A 1 180 ? 4.807 9.474 22.685 1.00 64.75 180 LYS A N 1
ATOM 1430 C CA . LYS A 1 180 ? 4.251 9.947 23.966 1.00 64.75 180 LYS A CA 1
ATOM 1431 C C . LYS A 1 180 ? 4.015 11.459 23.997 1.00 64.75 180 LYS A C 1
ATOM 1433 O O . LYS A 1 180 ? 3.281 11.945 24.853 1.00 64.75 180 LYS A O 1
ATOM 1438 N N . ASN A 1 181 ? 4.656 12.211 23.099 1.00 68.56 181 ASN A N 1
ATOM 1439 C CA . ASN A 1 181 ? 4.456 13.652 22.991 1.00 68.56 181 ASN A CA 1
ATOM 1440 C C . ASN A 1 181 ? 3.273 13.942 22.062 1.00 68.56 181 ASN A C 1
ATOM 1442 O O . ASN A 1 181 ? 3.408 13.868 20.842 1.00 68.56 181 ASN A O 1
ATOM 1446 N N . VAL A 1 182 ? 2.146 14.344 22.654 1.00 61.41 182 VAL A N 1
ATOM 1447 C CA . VAL A 1 182 ? 0.910 14.724 21.948 1.00 61.41 182 VAL A CA 1
ATOM 1448 C C . VAL A 1 182 ? 1.169 15.753 20.842 1.00 61.41 182 VAL A C 1
ATOM 1450 O O . VAL A 1 182 ? 0.528 15.694 19.801 1.00 61.41 182 VAL A O 1
ATOM 1453 N N . ALA A 1 183 ? 2.149 16.652 21.002 1.00 72.31 183 ALA A N 1
ATOM 1454 C CA . ALA A 1 183 ? 2.450 17.664 19.988 1.00 72.31 183 ALA A CA 1
ATOM 1455 C C . ALA A 1 183 ? 3.023 17.076 18.688 1.00 72.31 183 ALA A C 1
ATOM 1457 O O . ALA A 1 183 ? 2.855 17.676 17.631 1.00 72.31 183 ALA A O 1
ATOM 1458 N N . HIS A 1 184 ? 3.701 15.927 18.752 1.00 82.31 184 HIS A N 1
ATOM 1459 C CA . HIS A 1 184 ? 4.318 15.286 17.587 1.00 82.31 184 HIS A CA 1
ATOM 1460 C C . HIS A 1 184 ? 3.399 14.268 16.903 1.00 82.31 184 HIS A C 1
ATOM 1462 O O . HIS A 1 184 ? 3.701 13.883 15.787 1.00 82.31 184 HIS A O 1
ATOM 1468 N N . GLY A 1 185 ? 2.297 13.863 17.542 1.00 89.31 185 GLY A N 1
ATOM 1469 C CA . GLY A 1 185 ? 1.317 12.911 17.000 1.00 89.31 185 GLY A CA 1
ATOM 1470 C C . GLY A 1 185 ? -0.125 13.392 17.143 1.00 89.31 185 GLY A C 1
ATOM 1471 O O . GLY A 1 185 ? -1.036 12.589 17.342 1.00 89.31 185 GLY A O 1
ATOM 1472 N N . ASN A 1 186 ? -0.336 14.712 17.106 1.00 91.69 186 ASN A N 1
ATOM 1473 C CA . ASN A 1 186 ? -1.627 15.346 17.377 1.00 91.69 186 ASN A CA 1
ATOM 1474 C C . ASN A 1 186 ? -2.748 14.808 16.478 1.00 91.69 186 ASN A C 1
ATOM 1476 O O . ASN A 1 186 ? -3.855 14.565 16.950 1.00 91.69 186 ASN A O 1
ATOM 1480 N N . SER A 1 187 ? -2.457 14.608 15.195 1.00 95.56 187 SER A N 1
ATOM 1481 C CA . SER A 1 187 ? -3.417 14.108 14.204 1.00 95.56 187 SER A CA 1
ATOM 1482 C C . SER A 1 187 ? -4.002 12.741 14.579 1.00 95.56 187 SER A C 1
ATOM 1484 O O . SER A 1 187 ? -5.213 12.534 14.444 1.00 95.56 187 SER A O 1
ATOM 1486 N N . PHE A 1 188 ? -3.183 11.841 15.125 1.00 96.25 188 PHE A N 1
ATOM 1487 C CA . PHE A 1 188 ? -3.631 10.537 15.603 1.00 96.25 188 PHE A CA 1
ATOM 1488 C C . PHE A 1 188 ? -4.371 10.635 16.937 1.00 96.25 188 PHE A C 1
ATOM 1490 O O . PHE A 1 188 ? -5.423 10.019 17.100 1.00 96.25 188 PHE A O 1
ATOM 1497 N N . VAL A 1 189 ? -3.897 11.472 17.867 1.00 93.44 189 VAL A N 1
ATOM 1498 C CA . VAL A 1 189 ? -4.611 11.730 19.131 1.00 93.44 189 VAL A CA 1
ATOM 1499 C C . VAL A 1 189 ? -6.019 12.260 18.850 1.00 93.44 189 VAL A C 1
ATOM 1501 O O . VAL A 1 189 ? -6.993 11.757 19.401 1.00 93.44 189 VAL A O 1
ATOM 1504 N N . ALA A 1 190 ? -6.163 13.216 17.932 1.00 95.12 190 ALA A N 1
ATOM 1505 C CA . ALA A 1 190 ? -7.463 13.739 17.525 1.00 95.12 190 ALA A CA 1
ATOM 1506 C C . ALA A 1 190 ? -8.365 12.664 16.891 1.00 95.12 190 ALA A C 1
ATOM 1508 O O . ALA A 1 190 ? -9.581 12.681 17.097 1.00 95.12 190 ALA A O 1
ATOM 1509 N N . LEU A 1 191 ? -7.791 11.717 16.139 1.00 97.94 191 LEU A N 1
ATOM 1510 C CA . LEU A 1 191 ? -8.524 10.562 15.619 1.00 97.94 191 LEU A CA 1
ATOM 1511 C C . LEU A 1 191 ? -9.022 9.657 16.759 1.00 97.94 191 LEU A C 1
ATOM 1513 O O . LEU A 1 191 ? -10.203 9.309 16.777 1.00 97.94 191 LEU A O 1
ATOM 1517 N N . GLN A 1 192 ? -8.163 9.325 17.728 1.00 96.19 192 GLN A N 1
ATOM 1518 C CA . GLN A 1 192 ? -8.531 8.514 18.895 1.00 96.19 192 GLN A CA 1
ATOM 1519 C C . GLN A 1 192 ? -9.662 9.168 19.701 1.00 96.19 192 GLN A C 1
ATOM 1521 O O . GLN A 1 192 ? -10.679 8.529 19.957 1.00 96.19 192 GLN A O 1
ATOM 1526 N N . GLU A 1 193 ? -9.545 10.459 20.023 1.00 95.88 193 GLU A N 1
ATOM 1527 C CA . GLU A 1 193 ? -10.572 11.201 20.770 1.00 95.88 193 GLU A CA 1
ATOM 1528 C C . GLU A 1 193 ? -11.913 11.260 20.023 1.00 95.88 193 GLU A C 1
ATOM 1530 O O . GLU A 1 193 ? -12.979 11.243 20.637 1.00 95.88 193 GLU A O 1
ATOM 1535 N N . SER A 1 194 ? -11.878 11.309 18.690 1.00 98.38 194 SER A N 1
ATOM 1536 C CA . SER A 1 194 ? -13.086 11.320 17.857 1.00 98.38 194 SER A CA 1
ATOM 1537 C C . SER A 1 194 ? -13.781 9.959 17.816 1.00 98.38 194 SER A C 1
ATOM 1539 O O . SER A 1 194 ? -15.014 9.897 17.773 1.00 98.38 194 SER A O 1
ATOM 1541 N N . ILE A 1 195 ? -13.006 8.873 17.884 1.00 98.19 195 ILE A N 1
ATOM 1542 C CA . ILE A 1 195 ? -13.528 7.513 18.062 1.00 98.19 195 ILE A CA 1
ATOM 1543 C C . ILE A 1 195 ? -14.134 7.360 19.459 1.00 98.19 195 ILE A C 1
ATOM 1545 O O . ILE A 1 195 ? -15.256 6.878 19.594 1.00 98.19 195 ILE A O 1
ATOM 1549 N N . GLU A 1 196 ? -13.441 7.826 20.499 1.00 97.19 196 GLU A N 1
ATOM 1550 C CA . GLU A 1 196 ? -13.935 7.777 21.881 1.00 97.19 196 GLU A CA 1
ATOM 1551 C C . GLU A 1 196 ? -15.202 8.617 22.087 1.00 97.19 196 GLU A C 1
ATOM 1553 O O . GLU A 1 196 ? -16.104 8.215 22.822 1.00 97.19 196 GLU A O 1
ATOM 1558 N N . ALA A 1 197 ? -15.315 9.758 21.403 1.00 97.69 197 ALA A N 1
ATOM 1559 C CA . ALA A 1 197 ? -16.536 10.560 21.373 1.00 97.69 197 ALA A CA 1
ATOM 1560 C C . ALA A 1 197 ? -17.689 9.884 20.602 1.00 97.69 197 ALA A C 1
ATOM 1562 O O . ALA A 1 197 ? -18.826 10.351 20.675 1.00 97.69 197 ALA A O 1
ATOM 1563 N N . GLY A 1 198 ? -17.421 8.801 19.864 1.00 98.00 198 GLY A N 1
ATOM 1564 C CA . GLY A 1 198 ? -18.397 8.079 19.051 1.00 98.00 198 GLY A CA 1
ATOM 1565 C C . GLY A 1 198 ? -18.781 8.786 17.750 1.00 98.00 198 GLY A C 1
ATOM 1566 O O . GLY A 1 198 ? -19.812 8.439 17.178 1.00 98.00 198 GLY A O 1
ATOM 1567 N N . ALA A 1 199 ? -17.991 9.772 17.308 1.00 98.44 199 ALA A N 1
ATOM 1568 C CA . ALA A 1 199 ? -18.198 10.487 16.046 1.00 98.44 199 ALA A CA 1
ATOM 1569 C C . ALA A 1 199 ? -17.584 9.747 14.844 1.00 98.44 199 ALA A C 1
ATOM 1571 O O . ALA A 1 199 ? -18.029 9.921 13.712 1.00 98.44 199 ALA A O 1
ATOM 1572 N N . ILE A 1 200 ? -16.575 8.906 15.091 1.00 98.38 200 ILE A N 1
ATOM 1573 C CA . ILE A 1 200 ? -15.960 8.004 14.110 1.00 98.38 200 ILE A CA 1
ATOM 1574 C C . ILE A 1 200 ? -16.013 6.579 14.662 1.00 98.38 200 ILE A C 1
ATOM 1576 O O . ILE A 1 200 ? -15.836 6.354 15.857 1.00 98.38 200 ILE A O 1
ATOM 1580 N N . LYS A 1 201 ? -16.237 5.597 13.788 1.00 98.19 201 LYS A N 1
ATOM 1581 C CA . LYS A 1 201 ? -16.150 4.176 14.146 1.00 98.19 201 LYS A CA 1
ATOM 1582 C C . LYS A 1 201 ? -14.738 3.656 13.896 1.00 98.19 201 LYS A C 1
ATOM 1584 O O . LYS A 1 201 ? -14.178 3.910 12.832 1.00 98.19 201 LYS A O 1
ATOM 1589 N N . ALA A 1 202 ? -14.176 2.896 14.835 1.00 98.19 202 ALA A N 1
ATOM 1590 C CA . ALA A 1 202 ? -12.851 2.297 14.660 1.00 98.19 202 ALA A CA 1
ATOM 1591 C C . ALA A 1 202 ? -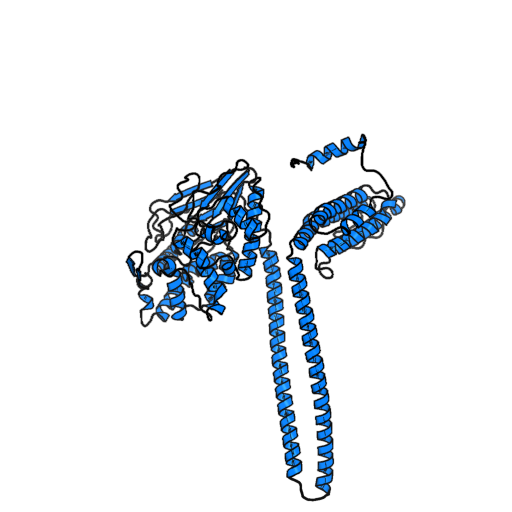12.811 1.347 13.450 1.00 98.19 202 ALA A C 1
ATOM 1593 O O . ALA A 1 202 ? -11.815 1.296 12.733 1.00 98.19 202 ALA A O 1
ATOM 1594 N N . GLU A 1 203 ? -13.920 0.659 13.177 1.00 97.88 203 GLU A N 1
ATOM 1595 C CA . GLU A 1 203 ? -14.075 -0.238 12.033 1.00 97.88 203 GLU A CA 1
ATOM 1596 C C . GLU A 1 203 ? -13.917 0.505 10.699 1.00 97.88 203 GLU A C 1
ATOM 1598 O O . GLU A 1 203 ? -13.276 -0.019 9.795 1.00 97.88 203 GLU A O 1
ATOM 1603 N N . GLU A 1 204 ? -14.400 1.752 10.588 1.00 98.25 204 GLU A N 1
ATOM 1604 C CA . GLU A 1 204 ? -14.192 2.566 9.379 1.00 98.25 204 GLU A CA 1
ATOM 1605 C C . GLU A 1 204 ? -12.697 2.814 9.133 1.00 98.25 204 GLU A C 1
ATOM 1607 O O . GLU A 1 204 ? -12.231 2.766 7.993 1.00 98.25 204 GLU A O 1
ATOM 1612 N N . ILE A 1 205 ? -11.929 3.059 10.197 1.00 98.69 205 ILE A N 1
ATOM 1613 C CA . ILE A 1 205 ? -10.485 3.299 10.099 1.00 98.69 205 ILE A CA 1
ATOM 1614 C C . ILE A 1 205 ? -9.748 2.025 9.705 1.00 98.69 205 ILE A C 1
ATOM 1616 O O . ILE A 1 205 ? -8.894 2.067 8.821 1.00 98.69 205 ILE A O 1
ATOM 1620 N N . LEU A 1 206 ? -10.108 0.889 10.305 1.00 98.56 206 LEU A N 1
ATOM 1621 C CA . LEU A 1 206 ? -9.544 -0.410 9.945 1.00 98.56 206 LEU A CA 1
ATOM 1622 C C . LEU A 1 206 ? -9.882 -0.790 8.498 1.00 98.56 206 LEU A C 1
ATOM 1624 O O . LEU A 1 206 ? -9.033 -1.348 7.803 1.00 98.56 206 LEU A O 1
ATOM 1628 N N . ASP A 1 207 ? -11.076 -0.453 8.013 1.00 98.38 207 ASP A N 1
ATOM 1629 C CA . ASP A 1 207 ? -11.454 -0.654 6.615 1.00 98.38 207 ASP A CA 1
ATOM 1630 C C . ASP A 1 207 ? -10.590 0.194 5.678 1.00 98.38 207 ASP A C 1
ATOM 1632 O O . ASP A 1 207 ? -10.066 -0.324 4.691 1.00 98.38 207 ASP A O 1
ATOM 1636 N N . ILE A 1 208 ? -10.381 1.479 5.988 1.00 98.56 208 ILE A N 1
ATOM 1637 C CA . ILE A 1 208 ? -9.490 2.339 5.195 1.00 98.56 208 ILE A CA 1
ATOM 1638 C C . ILE A 1 208 ? -8.054 1.806 5.232 1.00 98.56 208 ILE A C 1
ATOM 1640 O O . ILE A 1 208 ? -7.425 1.699 4.177 1.00 98.56 208 ILE A O 1
ATOM 1644 N N . TYR A 1 209 ? -7.555 1.422 6.411 1.00 98.62 209 TYR A N 1
ATOM 1645 C CA . TYR A 1 209 ? -6.225 0.840 6.576 1.00 98.62 209 TYR A CA 1
ATOM 1646 C C . TYR A 1 209 ? -6.037 -0.376 5.660 1.00 98.62 209 TYR A C 1
ATOM 1648 O O . TYR A 1 209 ? -5.113 -0.414 4.845 1.00 98.62 209 TYR A O 1
ATOM 1656 N N . ASN A 1 210 ? -6.956 -1.341 5.745 1.00 97.31 210 ASN A N 1
ATOM 1657 C CA . ASN A 1 210 ? -6.858 -2.602 5.020 1.00 97.31 210 ASN A CA 1
ATOM 1658 C C . ASN A 1 210 ? -7.088 -2.458 3.511 1.00 97.31 210 ASN A C 1
ATOM 1660 O O . ASN A 1 210 ? -6.449 -3.170 2.737 1.00 97.31 210 ASN A O 1
ATOM 1664 N N . GLN A 1 211 ? -7.996 -1.575 3.087 1.00 95.56 211 GLN A N 1
ATOM 1665 C CA . GLN A 1 211 ? -8.421 -1.493 1.686 1.00 95.56 211 GLN A CA 1
ATOM 1666 C C . GLN A 1 211 ? -7.666 -0.439 0.877 1.00 95.56 211 GLN A C 1
ATOM 1668 O O . GLN A 1 211 ? -7.484 -0.632 -0.326 1.00 95.56 211 GLN A O 1
ATOM 1673 N N . SER A 1 212 ? -7.242 0.659 1.508 1.00 97.31 212 SER A N 1
ATOM 1674 C CA . SER A 1 212 ? -6.781 1.858 0.797 1.00 97.31 212 SER A CA 1
ATOM 1675 C C . SER A 1 212 ? -5.467 2.444 1.296 1.00 97.31 212 SER A C 1
ATOM 1677 O O . SER A 1 212 ? -4.941 3.314 0.617 1.00 97.31 212 SER A O 1
ATOM 1679 N N . TYR A 1 213 ? -4.927 2.009 2.434 1.00 98.75 213 TYR A N 1
ATOM 1680 C CA . TYR A 1 213 ? -3.634 2.498 2.923 1.00 98.75 213 TYR A CA 1
ATOM 1681 C C . TYR A 1 213 ? -2.543 1.441 2.754 1.00 98.75 213 TYR A C 1
ATOM 1683 O O . TYR A 1 213 ? -1.612 1.623 1.973 1.00 98.75 213 TYR A O 1
ATOM 1691 N N . LYS A 1 214 ? -2.682 0.290 3.425 1.00 97.31 214 LYS A N 1
ATOM 1692 C CA . LYS A 1 214 ? -1.555 -0.629 3.622 1.00 97.31 214 LYS A CA 1
ATOM 1693 C C . LYS A 1 214 ? -1.023 -1.246 2.325 1.00 97.31 214 LYS A C 1
ATOM 1695 O O . LYS A 1 214 ? 0.176 -1.437 2.186 1.00 97.31 214 LYS A O 1
ATOM 1700 N N . LYS A 1 215 ? -1.888 -1.482 1.332 1.00 96.00 215 LYS A N 1
ATOM 1701 C CA . LYS A 1 215 ? -1.485 -2.035 0.023 1.00 96.00 215 LYS A CA 1
ATOM 1702 C C . LYS A 1 215 ? -0.585 -1.103 -0.802 1.00 96.00 215 LYS A C 1
ATOM 1704 O O . LYS A 1 215 ? 0.025 -1.564 -1.760 1.00 96.00 215 LYS A O 1
ATOM 1709 N N . HIS A 1 216 ? -0.539 0.183 -0.453 1.00 98.19 216 HIS A N 1
ATOM 1710 C CA . HIS A 1 216 ? 0.294 1.189 -1.115 1.00 98.19 216 HIS A CA 1
ATOM 1711 C C . HIS A 1 216 ? 1.620 1.420 -0.383 1.00 98.19 216 HIS A C 1
ATOM 1713 O O . HIS A 1 216 ? 2.420 2.239 -0.829 1.00 98.19 216 HIS A O 1
ATOM 1719 N N . LEU A 1 217 ? 1.872 0.713 0.726 1.00 98.44 217 LEU A N 1
ATOM 1720 C CA . LEU A 1 217 ? 3.127 0.824 1.460 1.00 98.44 217 LEU A CA 1
ATOM 1721 C C . LEU A 1 217 ? 4.280 0.178 0.681 1.00 98.44 217 LEU A C 1
ATOM 1723 O O . LEU A 1 217 ? 4.214 -0.995 0.309 1.00 98.44 217 LEU A O 1
ATOM 1727 N N . LYS A 1 218 ? 5.372 0.924 0.512 1.00 97.62 218 LYS A N 1
ATOM 1728 C CA . LYS A 1 218 ? 6.663 0.423 0.023 1.00 97.62 218 LYS A CA 1
ATOM 1729 C C . LYS A 1 218 ? 7.757 0.846 0.979 1.00 97.62 218 LYS A C 1
ATOM 1731 O O . LYS A 1 218 ? 7.869 2.022 1.287 1.00 97.62 218 LYS A O 1
ATOM 1736 N N . LEU A 1 219 ? 8.582 -0.092 1.427 1.00 97.06 219 LEU A N 1
ATOM 1737 C CA . LEU A 1 219 ? 9.592 0.186 2.444 1.00 97.06 219 LEU A CA 1
ATOM 1738 C C . LEU A 1 219 ? 10.648 1.190 1.957 1.00 97.06 219 LEU A C 1
ATOM 1740 O O . LEU A 1 219 ? 11.054 2.079 2.698 1.00 97.06 219 LEU A O 1
ATOM 1744 N N . ILE A 1 220 ? 11.064 1.033 0.703 1.00 98.06 220 ILE A N 1
ATOM 1745 C CA . ILE A 1 220 ? 11.878 1.969 -0.077 1.00 98.06 220 ILE A CA 1
ATOM 1746 C C . ILE A 1 220 ? 11.391 1.902 -1.522 1.00 98.06 220 ILE A C 1
ATOM 1748 O O . ILE A 1 220 ? 10.813 0.895 -1.931 1.00 98.06 220 ILE A O 1
ATOM 1752 N N . SER A 1 221 ? 11.620 2.937 -2.315 1.00 97.94 221 SER A N 1
ATOM 1753 C CA . SER A 1 221 ? 11.209 2.946 -3.719 1.00 97.94 221 SER A CA 1
ATOM 1754 C C . SER A 1 221 ? 12.320 3.426 -4.635 1.00 97.94 221 SER A C 1
ATOM 1756 O O . SER A 1 221 ? 13.391 3.814 -4.169 1.00 97.94 221 SER A O 1
ATOM 1758 N N . TYR A 1 222 ? 12.084 3.382 -5.941 1.00 97.88 222 TYR A N 1
ATOM 1759 C CA . TYR A 1 222 ? 13.033 3.868 -6.926 1.00 97.88 222 TYR A CA 1
ATOM 1760 C C . TYR A 1 222 ? 12.348 4.436 -8.170 1.00 97.88 222 TYR A C 1
ATOM 1762 O O . TYR A 1 222 ? 11.156 4.238 -8.354 1.00 97.88 222 TYR A O 1
ATOM 1770 N N . SER A 1 223 ? 13.116 5.127 -9.012 1.00 96.94 223 SER A N 1
ATOM 1771 C CA . SER A 1 223 ? 12.824 5.433 -10.416 1.00 96.94 223 SER A CA 1
ATOM 1772 C C . SER A 1 223 ? 14.057 5.059 -11.244 1.00 96.94 223 SER A C 1
ATOM 1774 O O . SER A 1 223 ? 15.183 5.357 -10.834 1.00 96.94 223 SER A O 1
ATOM 1776 N N . LEU A 1 224 ? 13.868 4.330 -12.346 1.00 96.56 224 LEU A N 1
ATOM 1777 C CA . LEU A 1 224 ? 14.943 3.675 -13.094 1.00 96.56 224 LEU A CA 1
ATOM 1778 C C . LEU A 1 224 ? 15.043 4.212 -14.525 1.00 96.56 224 LEU A C 1
ATOM 1780 O O . LEU A 1 224 ? 14.092 4.152 -15.300 1.00 96.56 224 LEU A O 1
ATOM 1784 N N . ASP A 1 225 ? 16.242 4.620 -14.922 1.00 95.62 225 ASP A N 1
ATOM 1785 C CA . ASP A 1 225 ? 16.624 4.752 -16.324 1.00 95.62 225 ASP A CA 1
ATOM 1786 C C . ASP A 1 225 ? 17.590 3.621 -16.677 1.00 95.62 225 ASP A C 1
ATOM 1788 O O . ASP A 1 225 ? 18.793 3.660 -16.403 1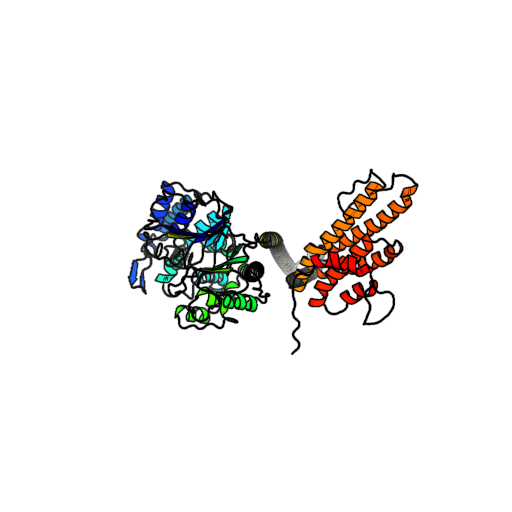.00 95.62 225 ASP A O 1
ATOM 1792 N N . LYS A 1 226 ? 17.021 2.570 -17.271 1.00 92.12 226 LYS A N 1
ATOM 1793 C CA . LYS A 1 226 ? 17.746 1.349 -17.621 1.00 92.12 226 LYS A CA 1
ATOM 1794 C C . LYS A 1 226 ? 18.798 1.586 -18.704 1.00 92.12 226 LYS A C 1
ATOM 1796 O O . LYS A 1 226 ? 19.842 0.943 -18.668 1.00 92.12 226 LYS A O 1
ATOM 1801 N N . GLU A 1 227 ? 18.530 2.480 -19.655 1.00 92.00 227 GLU A N 1
ATOM 1802 C CA . GLU A 1 227 ? 19.453 2.785 -20.754 1.00 92.00 227 GLU A CA 1
ATOM 1803 C C . GLU A 1 227 ? 20.599 3.675 -20.272 1.00 92.00 227 GLU A C 1
ATOM 1805 O O . GLU A 1 227 ? 21.758 3.429 -20.603 1.00 92.00 227 GLU A O 1
ATOM 1810 N N . GLY A 1 228 ? 20.283 4.662 -19.431 1.00 94.62 228 GLY A N 1
ATOM 1811 C CA . GLY A 1 228 ? 21.262 5.530 -18.781 1.00 94.62 228 GLY A CA 1
ATOM 1812 C C . GLY A 1 228 ? 22.036 4.871 -17.637 1.00 94.62 228 GLY A C 1
ATOM 1813 O O . GLY A 1 228 ? 22.964 5.487 -17.118 1.00 94.62 228 GLY A O 1
ATOM 1814 N N . ASN A 1 229 ? 21.672 3.642 -17.243 1.00 96.19 229 ASN A N 1
ATOM 1815 C CA . ASN A 1 229 ? 22.204 2.949 -16.067 1.00 96.19 229 ASN A CA 1
ATOM 1816 C C . ASN A 1 229 ? 22.181 3.865 -14.824 1.00 96.19 229 ASN A C 1
ATOM 1818 O O . ASN A 1 229 ? 23.180 4.042 -14.125 1.00 96.19 229 ASN A O 1
ATOM 1822 N N . GLU A 1 230 ? 21.027 4.494 -14.597 1.00 96.75 230 GLU A N 1
ATOM 1823 C CA . GLU A 1 230 ? 20.786 5.474 -13.537 1.00 96.75 230 GLU A CA 1
ATOM 1824 C C . GLU A 1 230 ? 19.569 5.052 -12.703 1.00 96.75 230 GLU A C 1
ATOM 1826 O O . GLU A 1 230 ? 18.541 4.652 -13.248 1.00 96.75 230 GLU A O 1
ATOM 1831 N N . ILE A 1 231 ? 19.667 5.161 -11.377 1.00 97.25 231 ILE A N 1
ATOM 1832 C CA . ILE A 1 231 ? 18.565 4.893 -10.446 1.00 97.25 231 ILE A CA 1
ATOM 1833 C C . ILE A 1 231 ? 18.458 5.992 -9.392 1.00 97.25 231 ILE A C 1
ATOM 1835 O O . ILE A 1 231 ? 19.444 6.412 -8.785 1.00 97.25 231 ILE A O 1
ATOM 1839 N N . HIS A 1 232 ? 17.242 6.468 -9.156 1.00 97.19 232 HIS A N 1
ATOM 1840 C CA . HIS A 1 232 ? 16.921 7.377 -8.056 1.00 97.19 232 HIS A CA 1
ATOM 1841 C C . HIS A 1 232 ? 16.185 6.589 -6.991 1.00 97.19 232 HIS A C 1
ATOM 1843 O O . HIS A 1 232 ? 15.179 5.971 -7.303 1.00 97.19 232 HIS A O 1
ATOM 1849 N N . ILE A 1 233 ? 16.685 6.581 -5.762 1.00 97.75 233 ILE A N 1
ATOM 1850 C CA . ILE A 1 233 ? 16.130 5.830 -4.637 1.00 97.75 233 ILE A CA 1
ATOM 1851 C C . ILE A 1 233 ? 15.385 6.790 -3.721 1.00 97.75 233 ILE A C 1
ATOM 1853 O O . ILE A 1 233 ? 15.904 7.848 -3.367 1.00 97.75 233 ILE A O 1
ATOM 1857 N N . PHE A 1 234 ? 14.190 6.381 -3.311 1.00 97.81 234 PHE A N 1
ATOM 1858 C CA . PHE A 1 234 ? 13.317 7.135 -2.428 1.00 97.81 234 PHE A CA 1
ATOM 1859 C C . PHE A 1 234 ? 13.152 6.412 -1.093 1.00 97.81 234 PHE A C 1
ATOM 1861 O O . PHE A 1 234 ? 12.823 5.222 -1.054 1.00 97.81 234 PHE A O 1
ATOM 1868 N N . SER A 1 235 ? 13.344 7.138 0.001 1.00 97.56 235 SER A N 1
ATOM 1869 C CA . SER A 1 235 ? 13.175 6.649 1.372 1.00 97.56 235 SER A CA 1
ATOM 1870 C C . SER A 1 235 ? 12.670 7.769 2.268 1.00 97.56 235 SER A C 1
ATOM 1872 O O . SER A 1 235 ? 12.838 8.932 1.931 1.00 97.56 235 SER A O 1
ATOM 1874 N N . HIS A 1 236 ? 12.078 7.445 3.417 1.00 96.62 236 HIS A N 1
ATOM 1875 C CA . HIS A 1 236 ? 11.605 8.490 4.320 1.00 96.62 236 HIS A CA 1
ATOM 1876 C C . HIS A 1 236 ? 12.761 9.310 4.900 1.00 96.62 236 HIS A C 1
ATOM 1878 O O . HIS A 1 236 ? 12.786 10.524 4.742 1.00 96.62 236 HIS A O 1
ATOM 1884 N N . ALA A 1 237 ? 13.751 8.649 5.503 1.00 93.94 237 ALA A N 1
ATOM 1885 C CA . ALA A 1 237 ? 14.951 9.300 6.017 1.00 93.94 237 ALA A CA 1
ATOM 1886 C C . ALA A 1 237 ? 16.169 9.033 5.117 1.00 93.94 237 ALA A C 1
ATOM 1888 O O . ALA A 1 237 ? 16.120 8.193 4.211 1.00 93.94 237 ALA A O 1
ATOM 1889 N N . GLY A 1 238 ? 17.281 9.725 5.373 1.00 92.94 238 GLY A N 1
ATOM 1890 C CA . GLY A 1 238 ? 18.536 9.514 4.658 1.00 92.94 238 GLY A CA 1
ATOM 1891 C C . GLY A 1 238 ? 19.104 8.100 4.846 1.00 92.94 238 GLY A C 1
ATOM 1892 O O . GLY A 1 238 ? 19.421 7.690 5.961 1.00 92.94 238 GLY A O 1
ATOM 1893 N N . ILE A 1 239 ? 19.285 7.368 3.740 1.00 94.12 239 ILE A N 1
ATOM 1894 C CA . ILE A 1 239 ? 19.876 6.014 3.717 1.00 94.12 239 ILE A CA 1
ATOM 1895 C C . ILE A 1 239 ? 21.027 5.911 2.705 1.00 94.12 239 ILE A C 1
ATOM 1897 O O . ILE A 1 239 ? 21.359 6.884 2.031 1.00 94.12 239 ILE A O 1
ATOM 1901 N N . GLY A 1 240 ? 21.627 4.724 2.594 1.00 94.50 240 GLY A N 1
ATOM 1902 C CA . GLY A 1 240 ? 22.619 4.376 1.570 1.00 94.50 240 GLY A CA 1
ATOM 1903 C C . GLY A 1 240 ? 22.468 2.930 1.083 1.00 94.50 240 GLY A C 1
ATOM 1904 O O . GLY A 1 240 ? 21.638 2.172 1.589 1.00 94.50 240 GLY A O 1
ATOM 1905 N N . LEU A 1 241 ? 23.297 2.518 0.126 1.00 96.25 241 LEU A N 1
ATOM 1906 C CA . LEU A 1 241 ? 23.368 1.160 -0.426 1.00 96.25 241 LEU A CA 1
ATOM 1907 C C . LEU A 1 241 ? 23.613 0.099 0.656 1.00 96.25 241 LEU A C 1
ATOM 1909 O O . LEU A 1 241 ? 23.043 -0.990 0.600 1.00 96.25 241 LEU A O 1
ATOM 1913 N N . ASN A 1 242 ? 24.390 0.430 1.689 1.00 94.56 242 ASN A N 1
ATOM 1914 C CA . ASN A 1 242 ? 24.589 -0.420 2.864 1.00 94.56 242 ASN A CA 1
ATOM 1915 C C . ASN A 1 242 ? 23.278 -0.756 3.594 1.00 94.56 242 ASN A C 1
ATOM 1917 O O . ASN A 1 242 ? 23.116 -1.878 4.074 1.00 94.56 242 ASN A O 1
ATOM 1921 N N . HIS A 1 243 ? 22.321 0.173 3.637 1.00 96.00 243 HIS A N 1
ATOM 1922 C CA . HIS A 1 243 ? 21.003 -0.076 4.218 1.00 96.00 243 HIS A CA 1
ATOM 1923 C C . HIS A 1 243 ? 20.178 -1.007 3.330 1.00 96.00 243 HIS A C 1
ATOM 1925 O O . HIS A 1 243 ? 19.563 -1.938 3.835 1.00 96.00 243 HIS A O 1
ATOM 1931 N N . ILE A 1 244 ? 20.213 -0.816 2.008 1.00 97.62 244 ILE A N 1
ATOM 1932 C CA . ILE A 1 244 ? 19.520 -1.696 1.052 1.00 97.62 244 ILE A CA 1
ATOM 1933 C C . ILE A 1 244 ? 20.075 -3.124 1.138 1.00 97.62 244 ILE A C 1
ATOM 1935 O O . ILE A 1 244 ? 19.314 -4.090 1.151 1.00 97.62 244 ILE A O 1
ATOM 1939 N N . ARG A 1 245 ? 21.397 -3.267 1.285 1.00 96.94 245 ARG A N 1
ATOM 1940 C CA . ARG A 1 245 ? 22.058 -4.551 1.553 1.00 96.94 245 ARG A CA 1
ATOM 1941 C C . ARG A 1 245 ? 21.573 -5.183 2.858 1.00 96.94 245 ARG A C 1
ATOM 1943 O O . ARG A 1 245 ? 21.242 -6.364 2.868 1.00 96.94 245 ARG A O 1
ATOM 1950 N N . GLY A 1 246 ? 21.480 -4.395 3.928 1.00 96.06 246 GLY A N 1
ATOM 1951 C CA . GLY A 1 246 ? 20.941 -4.835 5.216 1.00 96.06 246 GLY A CA 1
ATOM 1952 C C . GLY A 1 246 ? 19.480 -5.286 5.139 1.00 96.06 246 GLY A C 1
ATOM 1953 O O . GLY A 1 246 ? 19.114 -6.308 5.714 1.00 96.06 246 GLY A O 1
ATOM 1954 N N . LEU A 1 247 ? 18.645 -4.577 4.373 1.00 97.56 247 LEU A N 1
ATOM 1955 C CA . LEU A 1 247 ? 17.260 -4.975 4.107 1.00 97.56 247 LEU A CA 1
ATOM 1956 C C . LEU A 1 247 ? 17.195 -6.303 3.353 1.00 97.56 247 LEU A C 1
ATOM 1958 O O . LEU A 1 247 ? 16.426 -7.181 3.738 1.00 97.56 247 LEU A O 1
ATOM 1962 N N . ALA A 1 248 ? 18.013 -6.465 2.312 1.00 97.12 248 ALA A N 1
ATOM 1963 C CA . ALA A 1 248 ? 18.079 -7.708 1.556 1.00 97.12 248 ALA A CA 1
ATOM 1964 C C . ALA A 1 248 ? 18.465 -8.896 2.459 1.00 97.12 248 ALA A C 1
ATOM 1966 O O . ALA A 1 248 ? 17.797 -9.928 2.427 1.00 97.12 248 ALA A O 1
ATOM 1967 N N . GLU A 1 249 ? 19.462 -8.717 3.334 1.00 96.25 249 GLU A N 1
ATOM 1968 C CA . GLU A 1 249 ? 19.857 -9.716 4.337 1.00 96.25 249 GLU A CA 1
ATOM 1969 C C . GLU A 1 249 ? 18.712 -10.016 5.323 1.00 96.25 249 GLU A C 1
ATOM 1971 O O . GLU A 1 249 ? 18.360 -11.182 5.506 1.00 96.25 249 GLU A O 1
ATOM 1976 N N . LYS A 1 250 ? 18.064 -8.987 5.892 1.00 95.50 250 LYS A N 1
ATOM 1977 C CA . LYS A 1 250 ? 16.952 -9.148 6.850 1.00 95.50 250 LYS A CA 1
ATOM 1978 C C . LYS A 1 250 ? 15.759 -9.899 6.257 1.00 95.50 250 LYS A C 1
ATOM 1980 O O . LYS A 1 250 ? 15.109 -10.666 6.965 1.00 95.50 250 LYS A O 1
ATOM 1985 N N . PHE A 1 251 ? 15.463 -9.683 4.978 1.00 95.69 251 PHE A N 1
ATOM 1986 C CA . PHE A 1 251 ? 14.375 -10.363 4.273 1.00 95.69 251 PHE A CA 1
ATOM 1987 C C . PHE A 1 251 ? 14.808 -11.656 3.565 1.00 95.69 251 PHE A C 1
ATOM 1989 O O . PHE A 1 251 ? 13.975 -12.302 2.931 1.00 95.69 251 PHE A O 1
ATOM 1996 N N . GLY A 1 252 ? 16.080 -12.055 3.670 1.00 94.94 252 GLY A N 1
ATOM 1997 C CA . GLY A 1 252 ? 16.597 -13.274 3.048 1.00 94.94 252 GLY A CA 1
ATOM 1998 C C . GLY A 1 252 ? 16.528 -13.265 1.518 1.00 94.94 252 GLY A C 1
ATOM 1999 O O . GLY A 1 252 ? 16.347 -14.319 0.910 1.00 94.94 252 GLY A O 1
ATOM 2000 N N . VAL A 1 253 ? 16.642 -12.091 0.888 1.00 95.50 253 VAL A N 1
ATOM 2001 C CA . VAL A 1 253 ? 16.621 -11.937 -0.574 1.00 95.50 253 VAL A CA 1
ATOM 2002 C C . VAL A 1 253 ? 18.016 -11.607 -1.117 1.00 95.50 253 VAL A C 1
ATOM 2004 O O . VAL A 1 253 ? 18.810 -10.965 -0.427 1.00 95.50 253 VAL A O 1
ATOM 2007 N N . PRO A 1 254 ? 18.353 -12.017 -2.354 1.00 93.88 254 PRO A N 1
ATOM 2008 C CA . PRO A 1 254 ? 19.647 -11.690 -2.943 1.00 93.88 254 PRO A CA 1
ATOM 2009 C C . PRO A 1 254 ? 19.832 -10.178 -3.111 1.00 93.88 254 PRO A C 1
ATOM 2011 O O . PRO A 1 254 ? 18.973 -9.505 -3.679 1.00 93.88 254 PRO A O 1
ATOM 2014 N N . TYR A 1 255 ? 20.984 -9.669 -2.673 1.00 97.38 255 TYR A N 1
ATOM 2015 C CA . TYR A 1 255 ? 21.425 -8.305 -2.955 1.00 97.38 255 TYR A CA 1
ATOM 2016 C C . TYR A 1 255 ? 22.288 -8.278 -4.217 1.00 97.38 255 TYR A C 1
ATOM 2018 O O . TYR A 1 255 ? 23.280 -9.005 -4.311 1.00 97.38 255 TYR A O 1
ATOM 2026 N N . SER A 1 256 ? 21.952 -7.412 -5.169 1.00 95.12 256 SER A N 1
ATOM 2027 C CA . SER A 1 256 ? 22.800 -7.120 -6.321 1.00 95.12 256 SER A CA 1
ATOM 2028 C C . SER A 1 256 ? 22.777 -5.632 -6.640 1.00 95.12 256 SER A C 1
ATOM 2030 O O . SER A 1 256 ? 21.718 -5.028 -6.745 1.00 95.12 256 SER A O 1
ATOM 2032 N N . ALA A 1 257 ? 23.961 -5.053 -6.813 1.00 96.62 257 ALA A N 1
ATOM 2033 C CA . ALA A 1 257 ? 24.150 -3.666 -7.225 1.00 96.62 257 ALA A CA 1
ATOM 2034 C C . ALA A 1 257 ? 25.243 -3.588 -8.302 1.00 96.62 257 ALA A C 1
ATOM 2036 O O . ALA A 1 257 ? 26.133 -2.757 -8.231 1.00 96.62 257 ALA A O 1
ATOM 2037 N N . ARG A 1 258 ? 25.225 -4.512 -9.273 1.00 95.62 258 ARG A N 1
ATOM 2038 C CA . ARG A 1 258 ? 26.193 -4.515 -10.391 1.00 95.62 258 ARG A CA 1
ATOM 2039 C C . ARG A 1 258 ? 25.856 -3.478 -11.464 1.00 95.62 258 ARG A C 1
ATOM 2041 O O . ARG A 1 258 ? 26.690 -3.145 -12.291 1.00 95.62 258 ARG A O 1
ATOM 2048 N N . ASN A 1 259 ? 24.598 -3.055 -11.506 1.00 96.81 259 ASN A N 1
ATOM 2049 C CA . ASN A 1 259 ? 24.055 -2.002 -12.356 1.00 96.81 259 ASN A CA 1
ATOM 2050 C C . ASN A 1 259 ? 22.730 -1.518 -11.737 1.00 96.81 259 ASN A C 1
ATOM 2052 O O . ASN A 1 259 ? 22.204 -2.146 -10.811 1.00 96.81 259 ASN A O 1
ATOM 2056 N N . ALA A 1 260 ? 22.180 -0.426 -12.264 1.00 96.88 260 ALA A N 1
ATOM 2057 C CA . ALA A 1 260 ? 20.947 0.180 -11.767 1.00 96.88 260 ALA A CA 1
ATOM 2058 C C . ALA A 1 260 ? 19.743 -0.785 -11.795 1.00 96.88 260 ALA A C 1
ATOM 2060 O O . ALA A 1 260 ? 18.958 -0.823 -10.849 1.00 96.88 260 ALA A O 1
ATOM 2061 N N . ALA A 1 261 ? 19.616 -1.612 -12.840 1.00 95.81 261 ALA A N 1
ATOM 2062 C CA . ALA A 1 261 ? 18.504 -2.554 -12.983 1.00 95.81 261 ALA A CA 1
ATOM 2063 C C . ALA A 1 261 ? 18.585 -3.730 -11.988 1.00 95.81 261 ALA A C 1
ATOM 2065 O O . ALA A 1 261 ? 17.568 -4.161 -11.447 1.00 95.81 261 ALA A O 1
ATOM 2066 N N . ASP A 1 262 ? 19.789 -4.229 -11.700 1.00 95.38 262 ASP A N 1
ATOM 2067 C CA . ASP A 1 262 ? 20.012 -5.255 -10.674 1.00 95.38 262 ASP A CA 1
ATOM 2068 C C . ASP A 1 262 ? 19.658 -4.731 -9.268 1.00 95.38 262 ASP A C 1
ATOM 2070 O O . ASP A 1 262 ? 19.072 -5.461 -8.457 1.00 95.38 262 ASP A O 1
ATOM 2074 N N . LEU A 1 263 ? 19.951 -3.453 -8.990 1.00 97.94 263 LEU A N 1
ATOM 2075 C CA . LEU A 1 263 ? 19.564 -2.811 -7.732 1.00 97.94 263 LEU A CA 1
ATOM 2076 C C . LEU A 1 263 ? 18.049 -2.591 -7.644 1.00 97.94 263 LEU A C 1
ATOM 2078 O O . LEU A 1 263 ? 17.461 -2.891 -6.608 1.00 97.94 263 LEU A O 1
ATOM 2082 N N . ALA A 1 264 ? 17.406 -2.148 -8.727 1.00 97.56 264 ALA A N 1
ATOM 2083 C CA . ALA A 1 264 ? 15.947 -2.055 -8.818 1.00 97.56 264 ALA A CA 1
ATOM 2084 C C . ALA A 1 264 ? 15.277 -3.401 -8.485 1.00 97.56 264 ALA A C 1
ATOM 2086 O O . ALA A 1 264 ? 14.451 -3.479 -7.577 1.00 97.56 264 ALA A O 1
ATOM 2087 N N . LYS A 1 265 ? 15.747 -4.496 -9.098 1.00 96.00 265 LYS A N 1
ATOM 2088 C CA . LYS A 1 265 ? 15.265 -5.855 -8.807 1.00 96.00 265 LYS A CA 1
ATOM 2089 C C . LYS A 1 265 ? 15.484 -6.270 -7.347 1.00 96.00 265 LYS A C 1
ATOM 2091 O O . LYS A 1 265 ? 14.660 -6.977 -6.765 1.00 96.00 265 LYS A O 1
ATOM 2096 N N . THR A 1 266 ? 16.596 -5.853 -6.743 1.00 97.75 266 THR A N 1
ATOM 2097 C CA . THR A 1 266 ? 16.849 -6.066 -5.310 1.00 97.75 266 THR A CA 1
ATOM 2098 C C . THR A 1 266 ? 15.792 -5.354 -4.459 1.00 97.75 266 THR A C 1
ATOM 2100 O O . THR A 1 266 ? 15.227 -5.965 -3.551 1.00 97.75 266 THR A O 1
ATOM 2103 N N . ILE A 1 267 ? 15.478 -4.095 -4.779 1.00 98.25 267 ILE A N 1
ATOM 2104 C CA . ILE A 1 267 ? 14.447 -3.305 -4.093 1.00 98.25 267 ILE A CA 1
ATOM 2105 C C . ILE A 1 267 ? 13.057 -3.936 -4.263 1.00 98.25 267 ILE A C 1
ATOM 2107 O O . ILE A 1 267 ? 12.312 -4.040 -3.287 1.00 98.25 267 ILE A O 1
ATOM 2111 N N . ASP A 1 268 ? 12.722 -4.435 -5.452 1.00 96.50 268 ASP A N 1
ATOM 2112 C CA . ASP A 1 268 ? 11.447 -5.120 -5.691 1.00 96.50 268 ASP A CA 1
ATOM 2113 C C . ASP A 1 268 ? 11.307 -6.395 -4.855 1.00 96.50 268 ASP A C 1
ATOM 2115 O O . ASP A 1 268 ? 10.258 -6.640 -4.256 1.00 96.50 268 ASP A O 1
ATOM 2119 N N . ASN A 1 269 ? 12.379 -7.182 -4.727 1.00 95.12 269 ASN A N 1
ATOM 2120 C CA . ASN A 1 269 ? 12.383 -8.363 -3.864 1.00 95.12 269 ASN A CA 1
ATOM 2121 C C . ASN A 1 269 ? 12.209 -8.002 -2.379 1.00 95.12 269 ASN A C 1
ATOM 2123 O O . ASN A 1 269 ? 11.477 -8.695 -1.669 1.00 95.12 269 ASN A O 1
ATOM 2127 N N . ILE A 1 270 ? 12.838 -6.915 -1.916 1.00 97.56 270 ILE A N 1
ATOM 2128 C CA . ILE A 1 270 ? 12.653 -6.389 -0.554 1.00 97.56 270 ILE A CA 1
ATOM 2129 C C . ILE A 1 270 ? 11.187 -5.997 -0.339 1.00 97.56 270 ILE A C 1
ATOM 2131 O O . ILE A 1 270 ? 10.556 -6.461 0.611 1.00 97.56 270 ILE A O 1
ATOM 2135 N N . ASN A 1 271 ? 10.618 -5.191 -1.239 1.00 98.12 271 ASN A N 1
ATOM 2136 C CA . ASN A 1 271 ? 9.231 -4.740 -1.132 1.00 98.12 271 ASN A CA 1
ATOM 2137 C C . ASN A 1 271 ? 8.230 -5.889 -1.233 1.00 98.12 271 ASN A C 1
ATOM 2139 O O . ASN A 1 271 ? 7.205 -5.857 -0.559 1.00 98.12 271 ASN A O 1
ATOM 2143 N N . LYS A 1 272 ? 8.530 -6.937 -2.005 1.00 94.88 272 LYS A N 1
ATOM 2144 C CA . LYS A 1 272 ? 7.709 -8.149 -2.057 1.00 94.88 272 LYS A CA 1
ATOM 2145 C C . LYS A 1 272 ? 7.646 -8.844 -0.696 1.00 94.88 272 LYS A C 1
ATOM 2147 O O . LYS A 1 272 ? 6.560 -9.203 -0.254 1.00 94.88 272 LYS A O 1
ATOM 2152 N N . GLN A 1 273 ? 8.779 -9.007 -0.011 1.00 96.19 273 GLN A N 1
ATOM 2153 C CA . GLN A 1 273 ? 8.803 -9.597 1.335 1.00 96.19 273 GLN A CA 1
ATOM 2154 C C . GLN A 1 273 ? 8.144 -8.685 2.375 1.00 96.19 273 GLN A C 1
ATOM 2156 O O . GLN A 1 273 ? 7.410 -9.156 3.245 1.00 96.19 273 GLN A O 1
ATOM 2161 N N . PHE A 1 274 ? 8.341 -7.373 2.257 1.00 97.69 274 PHE A N 1
ATOM 2162 C CA . PHE A 1 274 ? 7.658 -6.399 3.099 1.00 97.69 274 PHE A CA 1
ATOM 2163 C C . PHE A 1 274 ? 6.133 -6.439 2.905 1.00 97.69 274 PHE A C 1
ATOM 2165 O O . PHE A 1 274 ? 5.399 -6.472 3.888 1.00 97.69 274 PHE A O 1
ATOM 2172 N N . ALA A 1 275 ? 5.646 -6.543 1.667 1.00 95.81 275 ALA A N 1
ATOM 2173 C CA . ALA A 1 275 ? 4.222 -6.665 1.367 1.00 95.81 275 ALA A CA 1
ATOM 2174 C C . ALA A 1 275 ? 3.595 -7.921 1.998 1.00 95.81 275 ALA A C 1
ATOM 2176 O O . ALA A 1 275 ? 2.465 -7.855 2.477 1.00 95.81 275 ALA A O 1
ATOM 2177 N N . LEU A 1 276 ? 4.330 -9.040 2.085 1.00 94.25 276 LEU A N 1
ATOM 2178 C CA . LEU A 1 276 ? 3.866 -10.228 2.817 1.00 94.25 276 LEU A CA 1
ATOM 2179 C C . LEU A 1 276 ? 3.662 -9.932 4.311 1.00 94.25 276 LEU A C 1
ATOM 2181 O O . LEU A 1 276 ? 2.679 -10.385 4.895 1.00 94.25 276 LEU A O 1
ATOM 2185 N N . LYS A 1 277 ? 4.551 -9.140 4.923 1.00 97.31 277 LYS A N 1
ATOM 2186 C CA . LYS A 1 277 ? 4.409 -8.698 6.320 1.00 97.31 277 LYS A CA 1
ATOM 2187 C C . LYS A 1 277 ? 3.234 -7.744 6.506 1.00 97.31 277 LYS A C 1
ATOM 2189 O O . LYS A 1 277 ? 2.472 -7.913 7.452 1.00 97.31 277 LYS A O 1
ATOM 2194 N N . VAL A 1 278 ? 3.046 -6.806 5.581 1.00 96.06 278 VAL A N 1
ATOM 2195 C CA . VAL A 1 278 ? 1.888 -5.897 5.554 1.00 96.06 278 VAL A CA 1
ATOM 2196 C C . VAL A 1 278 ? 0.570 -6.669 5.442 1.00 96.06 278 VAL A C 1
ATOM 2198 O O . VAL A 1 278 ? -0.392 -6.395 6.164 1.00 96.06 278 VAL A O 1
ATOM 2201 N N . ASP A 1 279 ? 0.511 -7.661 4.557 1.00 93.31 279 ASP A N 1
ATOM 2202 C CA . ASP A 1 279 ? -0.683 -8.480 4.358 1.00 93.31 279 ASP A CA 1
ATOM 2203 C C . ASP A 1 279 ? -1.009 -9.339 5.583 1.00 93.31 279 ASP A C 1
ATOM 2205 O O . ASP A 1 279 ? -2.183 -9.467 5.941 1.00 93.31 279 ASP A O 1
ATOM 2209 N N . ALA A 1 280 ? 0.018 -9.865 6.254 1.00 94.12 280 ALA A N 1
ATOM 2210 C CA . ALA A 1 280 ? -0.112 -10.650 7.477 1.00 94.12 280 ALA A CA 1
ATOM 2211 C C . ALA A 1 280 ? -0.391 -9.809 8.739 1.00 94.12 280 ALA A C 1
ATOM 2213 O O . ALA A 1 280 ? -0.633 -10.387 9.797 1.00 94.12 280 ALA A O 1
ATOM 2214 N N . ASN A 1 281 ? -0.399 -8.472 8.644 1.00 97.12 281 ASN A N 1
ATOM 2215 C CA . ASN A 1 281 ? -0.436 -7.560 9.794 1.00 97.12 281 ASN A CA 1
ATOM 2216 C C . ASN A 1 281 ? 0.729 -7.812 10.782 1.00 97.12 281 ASN A C 1
ATOM 2218 O O . ASN A 1 281 ? 0.544 -7.822 11.999 1.00 97.12 281 ASN A O 1
ATOM 2222 N N . GLU A 1 282 ? 1.928 -8.050 10.245 1.00 97.75 282 GLU A N 1
ATOM 2223 C CA . GLU A 1 282 ? 3.158 -8.372 10.980 1.00 97.75 282 GLU A CA 1
ATOM 2224 C C . GLU A 1 282 ? 4.263 -7.318 10.788 1.00 97.75 282 GLU A C 1
ATOM 2226 O O . GLU A 1 282 ? 5.437 -7.581 11.065 1.00 97.75 282 GLU A O 1
ATOM 2231 N N . VAL A 1 283 ? 3.946 -6.114 10.307 1.00 97.62 283 VAL A N 1
ATOM 2232 C CA . VAL A 1 283 ? 4.960 -5.058 10.149 1.00 97.62 283 VAL A CA 1
ATOM 2233 C C . VAL A 1 283 ? 5.573 -4.697 11.501 1.00 97.62 283 VAL A C 1
ATOM 2235 O O . VAL A 1 283 ? 6.793 -4.557 11.609 1.00 97.62 283 VAL A O 1
ATOM 2238 N N . HIS A 1 284 ? 4.757 -4.658 12.556 1.00 95.81 284 HIS A N 1
ATOM 2239 C CA . HIS A 1 284 ? 5.207 -4.408 13.926 1.00 95.81 284 HIS A CA 1
ATOM 2240 C C . HIS A 1 284 ? 6.217 -5.434 14.467 1.00 95.81 284 HIS A C 1
ATOM 2242 O O . HIS A 1 284 ? 6.837 -5.180 15.496 1.00 95.81 284 HIS A O 1
ATOM 2248 N N . THR A 1 285 ? 6.402 -6.594 13.819 1.00 96.12 285 THR A N 1
ATOM 2249 C CA . THR A 1 285 ? 7.404 -7.590 14.243 1.00 96.12 285 THR A CA 1
ATOM 2250 C C . THR A 1 285 ? 8.803 -7.285 13.706 1.00 96.12 285 THR A C 1
ATOM 2252 O O . THR A 1 285 ? 9.767 -7.962 14.057 1.00 96.12 285 THR A O 1
ATOM 2255 N N . LEU A 1 286 ? 8.932 -6.313 12.797 1.00 96.00 286 LEU A N 1
ATOM 2256 C CA . LEU A 1 286 ? 10.183 -6.022 12.093 1.00 96.00 286 LEU A CA 1
ATOM 2257 C C . LEU A 1 286 ? 11.154 -5.135 12.887 1.00 96.00 286 LEU A C 1
ATOM 2259 O O . LEU A 1 286 ? 12.330 -5.033 12.519 1.00 96.00 286 LEU A O 1
ATOM 2263 N N . TYR A 1 287 ? 10.677 -4.527 13.969 1.00 93.81 287 TYR A N 1
ATOM 2264 C CA . TYR A 1 287 ? 11.413 -3.645 14.868 1.00 93.81 287 TYR A CA 1
ATOM 2265 C C . TYR A 1 287 ? 10.908 -3.831 16.309 1.00 93.81 287 TYR A C 1
ATOM 2267 O O . TYR A 1 287 ? 9.882 -4.466 16.542 1.00 93.81 287 TYR A O 1
ATOM 2275 N N . SER A 1 288 ? 11.625 -3.276 17.288 1.00 91.62 288 SER A N 1
ATOM 2276 C CA . SER A 1 288 ? 11.194 -3.241 18.691 1.00 91.62 288 SER A CA 1
ATOM 2277 C C . SER A 1 288 ? 11.019 -1.806 19.192 1.00 91.62 288 SER A C 1
ATOM 2279 O O . SER A 1 288 ? 11.573 -0.861 18.623 1.00 91.62 288 SER A O 1
ATOM 2281 N N . ASP A 1 289 ? 10.290 -1.637 20.296 1.00 89.50 289 ASP A N 1
ATOM 2282 C CA . ASP A 1 289 ? 10.131 -0.327 20.940 1.00 89.50 289 ASP A CA 1
ATOM 2283 C C . ASP A 1 289 ? 11.474 0.267 21.384 1.00 89.50 289 ASP A C 1
ATOM 2285 O O . ASP A 1 289 ? 11.684 1.474 21.278 1.00 89.50 289 ASP A O 1
ATOM 2289 N N . GLU A 1 290 ? 12.411 -0.580 21.821 1.00 88.75 290 GLU A N 1
ATOM 2290 C CA . GLU A 1 290 ? 13.770 -0.158 22.165 1.00 88.75 290 GLU A CA 1
ATOM 2291 C C . GLU A 1 290 ? 14.505 0.408 20.943 1.00 88.75 290 GLU A C 1
ATOM 2293 O O . GLU A 1 290 ? 15.105 1.483 21.029 1.00 88.75 290 GLU A O 1
ATOM 2298 N N . MET A 1 291 ? 14.428 -0.274 19.793 1.00 90.00 291 MET A N 1
ATOM 2299 C CA . MET A 1 291 ? 15.049 0.198 18.552 1.00 90.00 291 MET A CA 1
ATOM 2300 C C . MET A 1 291 ? 14.503 1.576 18.168 1.00 90.00 291 MET A C 1
ATOM 2302 O O . MET A 1 291 ? 15.280 2.509 17.969 1.00 90.00 291 MET A O 1
ATOM 2306 N N . MET A 1 292 ? 13.176 1.729 18.152 1.00 90.06 292 MET A N 1
ATOM 2307 C CA . MET A 1 292 ? 12.526 2.992 17.795 1.00 90.06 292 MET A CA 1
ATOM 2308 C C . MET A 1 292 ? 12.849 4.119 18.787 1.00 90.06 292 MET A C 1
ATOM 2310 O O . MET A 1 292 ? 13.102 5.252 18.374 1.00 90.06 292 MET A O 1
ATOM 2314 N N . TYR A 1 293 ? 12.914 3.820 20.089 1.00 86.69 293 TYR A N 1
ATOM 2315 C CA . TYR A 1 293 ? 13.281 4.799 21.115 1.00 86.69 293 TYR A CA 1
ATOM 2316 C C . TYR A 1 293 ? 14.723 5.306 20.956 1.00 86.69 293 TYR A C 1
ATOM 2318 O O . TYR A 1 293 ? 14.991 6.502 21.118 1.00 86.69 293 TYR A O 1
ATOM 2326 N N . ARG A 1 294 ? 15.671 4.431 20.596 1.00 86.50 294 ARG A N 1
ATOM 2327 C CA . ARG A 1 294 ? 17.059 4.854 20.344 1.00 86.50 294 ARG A CA 1
ATOM 2328 C C . ARG A 1 294 ? 17.147 5.816 19.155 1.00 86.50 294 ARG A C 1
ATOM 2330 O O . ARG A 1 294 ? 17.874 6.805 19.256 1.00 86.50 294 ARG A O 1
ATOM 2337 N N . GLY A 1 295 ? 16.364 5.590 18.099 1.00 86.00 295 GLY A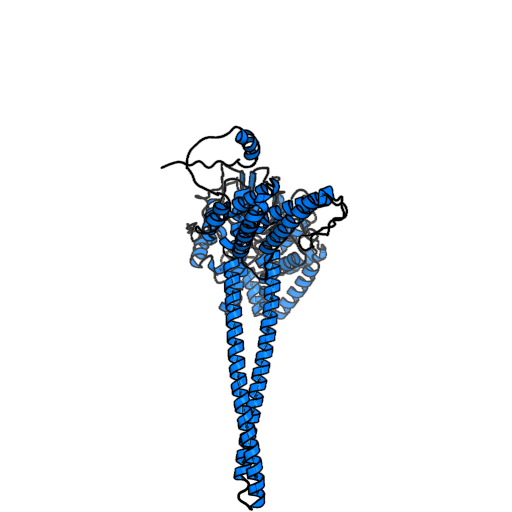 N 1
ATOM 2338 C CA . GLY A 1 295 ? 16.239 6.510 16.962 1.00 86.00 295 GLY A CA 1
ATOM 2339 C C . GLY A 1 295 ? 15.711 7.882 17.345 1.00 86.00 295 GLY A C 1
ATOM 2340 O O . GLY A 1 295 ? 16.310 8.893 16.980 1.00 86.00 295 GLY A O 1
ATOM 2341 N N . TYR A 1 296 ? 14.656 7.913 18.161 1.00 84.12 296 TYR A N 1
ATOM 2342 C CA . TYR A 1 296 ? 14.071 9.151 18.674 1.00 84.12 296 TYR A CA 1
ATOM 2343 C C . TYR A 1 296 ? 15.071 10.001 19.473 1.00 84.12 296 TYR A C 1
ATOM 2345 O O . TYR A 1 296 ? 15.098 11.221 19.342 1.00 84.12 296 TYR A O 1
ATOM 2353 N N . THR A 1 297 ? 15.919 9.372 20.293 1.00 81.12 297 THR A N 1
ATOM 2354 C CA . THR A 1 297 ? 16.901 10.100 21.122 1.00 81.12 297 THR A CA 1
ATOM 2355 C C . THR A 1 297 ? 18.156 10.558 20.368 1.00 81.12 297 THR A C 1
ATOM 2357 O O . THR A 1 297 ? 19.032 11.159 20.990 1.00 81.12 297 THR A O 1
ATOM 2360 N N . SER A 1 298 ? 18.274 10.268 19.065 1.00 69.38 298 SER A N 1
ATOM 2361 C CA . SER A 1 298 ? 19.444 10.583 18.221 1.00 69.38 298 SER A CA 1
ATOM 2362 C C . SER A 1 298 ? 20.782 10.056 18.764 1.00 69.38 298 SER A C 1
ATOM 2364 O O . SER A 1 298 ? 21.847 10.574 18.438 1.00 69.38 298 SER A O 1
ATOM 2366 N N . LYS A 1 299 ? 20.744 9.016 19.609 1.00 64.62 299 LYS A N 1
ATOM 2367 C CA . LYS A 1 299 ? 21.928 8.365 20.205 1.00 64.62 299 LYS A CA 1
ATOM 2368 C C . LYS A 1 299 ? 22.303 7.053 19.512 1.00 64.62 299 LYS A C 1
ATOM 2370 O O . LYS A 1 299 ? 23.241 6.383 19.940 1.00 64.62 299 LYS A O 1
ATOM 2375 N N . ALA A 1 300 ? 21.554 6.648 18.490 1.00 63.78 300 ALA A N 1
ATOM 2376 C CA . ALA A 1 300 ? 21.664 5.319 17.911 1.00 63.78 300 ALA A CA 1
ATOM 2377 C C . ALA A 1 300 ? 22.757 5.238 16.842 1.00 63.78 300 ALA A C 1
ATOM 2379 O O . ALA A 1 300 ? 22.670 5.896 15.812 1.00 63.78 300 ALA A O 1
ATOM 2380 N N . LYS A 1 301 ? 23.722 4.338 17.046 1.00 77.19 301 LYS A N 1
ATOM 2381 C CA . LYS A 1 301 ? 24.282 3.556 15.942 1.00 77.19 301 LYS A CA 1
ATOM 2382 C C . LYS A 1 301 ? 23.453 2.283 15.847 1.00 77.19 301 LYS A C 1
ATOM 2384 O O . LYS A 1 301 ? 23.347 1.562 16.838 1.00 77.19 301 LYS A O 1
ATOM 2389 N N . TYR A 1 302 ? 22.846 2.039 14.695 1.00 83.00 302 TYR A N 1
ATOM 2390 C CA . TYR A 1 302 ? 22.091 0.815 14.455 1.00 83.00 302 TYR A CA 1
ATOM 2391 C C . TYR A 1 302 ? 22.992 -0.260 13.869 1.00 83.00 302 TYR A C 1
ATOM 2393 O O . TYR A 1 302 ? 23.845 0.026 13.028 1.00 83.00 302 TYR A O 1
ATOM 2401 N N . ASN A 1 303 ? 22.766 -1.510 14.268 1.00 81.31 303 ASN A N 1
ATOM 2402 C CA . ASN A 1 303 ? 23.298 -2.631 13.509 1.00 81.31 303 ASN A CA 1
ATOM 2403 C C . ASN A 1 303 ? 22.453 -2.803 12.236 1.00 81.31 303 ASN A C 1
ATOM 2405 O O . ASN A 1 303 ? 21.302 -3.232 12.305 1.00 81.31 303 ASN A O 1
ATOM 2409 N N . VAL A 1 304 ? 23.029 -2.484 11.074 1.00 76.06 304 VAL A N 1
ATOM 2410 C CA . VAL A 1 304 ? 22.358 -2.565 9.761 1.00 76.06 304 VAL A CA 1
ATOM 2411 C C . VAL A 1 304 ? 21.980 -3.991 9.333 1.00 76.06 304 VAL A C 1
ATOM 2413 O O . VAL A 1 304 ? 21.370 -4.153 8.285 1.00 76.06 304 VAL A O 1
ATOM 2416 N N . LYS A 1 305 ? 22.300 -5.028 10.114 1.00 74.88 305 LYS A N 1
ATOM 2417 C CA . LYS A 1 305 ? 21.787 -6.388 9.889 1.00 74.88 305 LYS A CA 1
ATOM 2418 C C . LYS A 1 305 ? 20.452 -6.617 10.591 1.00 74.88 305 LYS A C 1
ATOM 2420 O O . LYS A 1 305 ? 19.449 -6.935 9.959 1.00 74.88 305 LYS A O 1
ATOM 2425 N N . ASP A 1 306 ? 20.420 -6.391 11.900 1.00 78.75 306 ASP A N 1
ATOM 2426 C CA . ASP A 1 306 ? 19.269 -6.763 12.730 1.00 78.75 306 ASP A CA 1
ATOM 2427 C C . ASP A 1 306 ? 18.247 -5.623 12.861 1.00 78.75 306 ASP A C 1
ATOM 2429 O O . ASP A 1 306 ? 17.033 -5.845 12.919 1.00 78.75 306 ASP A O 1
ATOM 2433 N N . GLU A 1 307 ? 18.730 -4.381 12.842 1.00 91.69 307 GLU A N 1
ATOM 2434 C CA . GLU A 1 307 ? 17.988 -3.176 13.237 1.00 91.69 307 GLU A CA 1
ATOM 2435 C C . GLU A 1 307 ? 17.741 -2.226 12.061 1.00 91.69 307 GLU A C 1
ATOM 2437 O O . GLU A 1 307 ? 17.323 -1.083 12.245 1.00 91.69 307 GLU A O 1
ATOM 2442 N N . VAL A 1 308 ? 17.986 -2.702 10.836 1.00 94.81 308 VAL A N 1
ATOM 2443 C CA . VAL A 1 308 ? 17.939 -1.891 9.613 1.00 94.81 308 VAL A CA 1
ATOM 2444 C C . VAL A 1 308 ? 16.598 -1.203 9.386 1.00 94.81 308 VAL A C 1
ATOM 2446 O O . VAL A 1 308 ? 16.579 -0.097 8.868 1.00 94.81 308 VAL A O 1
ATOM 2449 N N . ILE A 1 309 ? 15.485 -1.791 9.835 1.00 95.69 309 ILE A N 1
ATOM 2450 C CA . ILE A 1 309 ? 14.160 -1.167 9.707 1.00 95.69 309 ILE A CA 1
ATOM 2451 C C . ILE A 1 309 ? 14.096 0.117 10.532 1.00 95.69 309 ILE A C 1
ATOM 2453 O O . ILE A 1 309 ? 13.785 1.173 9.997 1.00 95.69 309 ILE A O 1
ATOM 2457 N N . ALA A 1 310 ? 14.481 0.070 11.808 1.00 93.00 310 ALA A N 1
ATOM 2458 C CA . ALA A 1 310 ? 14.558 1.279 12.624 1.00 93.00 310 ALA A CA 1
ATOM 2459 C C . ALA A 1 310 ? 15.615 2.262 12.087 1.00 93.00 310 ALA A C 1
ATOM 2461 O O . ALA A 1 310 ? 15.416 3.474 12.162 1.00 93.00 310 ALA A O 1
ATOM 2462 N N . ALA A 1 311 ? 16.708 1.760 11.502 1.00 92.12 311 ALA A N 1
ATOM 2463 C CA . ALA A 1 311 ? 17.731 2.600 10.889 1.00 92.12 311 ALA A CA 1
ATOM 2464 C C . ALA A 1 311 ? 17.189 3.428 9.714 1.00 92.12 311 ALA A C 1
ATOM 2466 O O . ALA A 1 311 ? 17.411 4.636 9.692 1.00 92.12 311 ALA A O 1
ATOM 2467 N N . ILE A 1 312 ? 16.441 2.821 8.785 1.00 94.19 312 ILE A N 1
ATOM 2468 C CA . ILE A 1 312 ? 15.901 3.529 7.610 1.00 94.19 312 ILE A CA 1
ATOM 2469 C C . ILE A 1 312 ? 14.709 4.437 7.935 1.00 94.19 312 ILE A C 1
ATOM 2471 O O . ILE A 1 312 ? 14.485 5.410 7.225 1.00 94.19 312 ILE A O 1
ATOM 2475 N N . LEU A 1 313 ? 13.958 4.138 9.002 1.00 94.00 313 LEU A N 1
ATOM 2476 C CA . LEU A 1 313 ? 12.845 4.983 9.447 1.00 94.00 313 LEU A CA 1
ATOM 2477 C C . LEU A 1 313 ? 13.336 6.252 10.156 1.00 94.00 313 LEU A C 1
ATOM 2479 O O . LEU A 1 313 ? 12.620 7.242 10.176 1.00 94.00 313 LEU A O 1
ATOM 2483 N N . TRP A 1 314 ? 14.532 6.228 10.756 1.00 91.19 314 TRP A N 1
ATOM 2484 C CA . TRP A 1 314 ? 15.068 7.363 11.516 1.00 91.19 314 TRP A CA 1
ATOM 2485 C C . TRP A 1 314 ? 16.221 8.102 10.827 1.00 91.19 314 TRP A C 1
ATOM 2487 O O . TRP A 1 314 ? 16.370 9.296 11.072 1.00 91.19 314 TRP A O 1
ATOM 2497 N N . GLY A 1 315 ? 17.062 7.411 10.047 1.00 87.12 315 GLY A N 1
ATOM 2498 C CA . GLY A 1 315 ? 18.146 7.982 9.229 1.00 87.12 315 GLY A CA 1
ATOM 2499 C C . GLY A 1 315 ? 19.065 8.987 9.934 1.00 87.12 315 GLY A C 1
ATOM 2500 O O . GLY A 1 315 ? 19.412 10.006 9.356 1.00 87.12 315 GLY A O 1
ATOM 2501 N N . ARG A 1 316 ? 19.449 8.747 11.198 1.00 80.94 316 ARG A N 1
ATOM 2502 C CA . ARG A 1 316 ? 20.186 9.734 12.026 1.00 80.94 316 ARG A CA 1
ATOM 2503 C C . ARG A 1 316 ? 21.714 9.704 11.894 1.00 80.94 316 ARG A C 1
ATOM 2505 O O . ARG A 1 316 ? 22.384 10.562 12.465 1.00 80.94 316 ARG A O 1
ATOM 2512 N N . VAL A 1 317 ? 22.286 8.708 11.214 1.00 80.56 317 VAL A N 1
ATOM 2513 C CA . VAL A 1 317 ? 23.746 8.524 11.108 1.00 80.56 317 VAL A CA 1
ATOM 2514 C C . VAL A 1 317 ? 24.180 8.641 9.653 1.00 80.56 317 VAL A C 1
ATOM 2516 O O . VAL A 1 317 ? 24.021 7.705 8.877 1.00 80.56 317 VAL A O 1
ATOM 2519 N N . TYR A 1 318 ? 24.771 9.787 9.315 1.00 78.94 318 TYR A N 1
ATOM 2520 C CA . TYR A 1 318 ? 25.199 10.111 7.950 1.00 78.94 318 TYR A CA 1
ATOM 2521 C C . TYR A 1 318 ? 26.669 9.776 7.656 1.00 78.94 318 TYR A C 1
ATOM 2523 O O . TYR A 1 318 ? 27.058 9.718 6.495 1.00 78.94 318 TYR A O 1
ATOM 2531 N N . SER A 1 319 ? 27.499 9.546 8.683 1.00 76.44 319 SER A N 1
ATOM 2532 C CA . SER A 1 319 ? 28.953 9.376 8.510 1.00 76.44 319 SER A CA 1
ATOM 2533 C C . SER A 1 319 ? 29.353 8.115 7.743 1.00 76.44 319 SER A C 1
ATOM 2535 O O . SER A 1 319 ? 30.421 8.092 7.142 1.00 76.44 319 SER A O 1
ATOM 2537 N N . ASP A 1 320 ? 28.504 7.085 7.773 1.00 80.62 320 ASP A N 1
ATOM 2538 C CA . ASP A 1 320 ? 28.822 5.740 7.284 1.00 80.62 320 ASP A CA 1
ATOM 2539 C C . ASP A 1 320 ? 27.902 5.343 6.103 1.00 80.62 320 ASP A C 1
ATOM 2541 O O . ASP A 1 320 ? 27.675 4.158 5.849 1.00 80.62 320 ASP A O 1
ATOM 2545 N N . LEU A 1 321 ? 27.295 6.320 5.413 1.00 88.38 321 LEU A N 1
ATOM 2546 C CA . LEU A 1 321 ? 26.398 6.055 4.285 1.00 88.38 321 LEU A CA 1
ATOM 2547 C C . LEU A 1 321 ? 27.186 5.757 3.005 1.00 88.38 321 LEU A C 1
ATOM 2549 O O . LEU A 1 321 ? 27.934 6.591 2.506 1.00 88.38 321 LEU A O 1
ATOM 2553 N N . GLU A 1 322 ? 26.959 4.575 2.432 1.00 93.12 322 GLU A N 1
ATOM 2554 C CA . GLU A 1 322 ? 27.446 4.222 1.095 1.00 93.12 322 GLU A CA 1
ATOM 2555 C C . GLU A 1 322 ? 26.463 4.778 0.055 1.00 93.12 322 GLU A C 1
ATOM 2557 O O . GLU A 1 322 ? 25.437 4.149 -0.196 1.00 93.12 322 GLU A O 1
ATOM 2562 N N . ARG A 1 323 ? 26.716 5.955 -0.528 1.00 92.94 323 ARG A N 1
ATOM 2563 C CA . ARG A 1 323 ? 25.780 6.571 -1.492 1.00 92.94 323 ARG A CA 1
ATOM 2564 C C . ARG A 1 323 ? 26.298 6.735 -2.917 1.00 92.94 323 ARG A C 1
ATOM 2566 O O . ARG A 1 323 ? 25.570 7.220 -3.776 1.00 92.94 323 ARG A O 1
ATOM 2573 N N . GLU A 1 324 ? 27.507 6.269 -3.181 1.00 93.94 324 GLU A N 1
ATOM 2574 C CA . GLU A 1 324 ? 28.093 6.250 -4.516 1.00 93.94 324 GLU A CA 1
ATOM 2575 C C . GLU A 1 324 ? 28.260 4.809 -5.007 1.00 93.94 324 GLU A C 1
ATOM 2577 O O . GLU A 1 324 ? 28.401 3.871 -4.219 1.00 93.94 324 GLU A O 1
ATOM 2582 N N . SER A 1 325 ? 28.260 4.641 -6.327 1.00 94.31 325 SER A N 1
ATOM 2583 C CA . SER A 1 325 ? 28.614 3.398 -7.008 1.00 94.31 325 SER A CA 1
ATOM 2584 C C . SER A 1 325 ? 29.537 3.727 -8.174 1.00 94.31 325 SER A C 1
ATOM 2586 O O . SER A 1 325 ? 29.333 4.719 -8.872 1.00 94.31 325 SER A O 1
ATOM 2588 N N . THR A 1 326 ? 30.549 2.892 -8.404 1.00 95.00 326 THR A N 1
ATOM 2589 C CA . THR A 1 326 ? 31.409 3.001 -9.592 1.00 95.00 326 THR A CA 1
ATOM 2590 C C . THR A 1 326 ? 30.751 2.432 -10.846 1.00 95.00 326 THR A C 1
ATOM 2592 O O . THR A 1 326 ? 31.196 2.728 -11.952 1.00 95.00 326 THR A O 1
ATOM 2595 N N . ASP A 1 327 ? 29.700 1.625 -10.681 1.00 95.88 327 ASP A N 1
ATOM 2596 C CA . ASP A 1 327 ? 29.145 0.792 -11.750 1.00 95.88 327 ASP A CA 1
ATOM 2597 C C . ASP A 1 327 ? 27.882 1.393 -12.388 1.00 95.88 327 ASP A C 1
ATOM 2599 O O . ASP A 1 327 ? 27.470 0.966 -13.467 1.00 95.88 327 ASP A O 1
ATOM 2603 N N . PHE A 1 328 ? 27.233 2.359 -11.729 1.00 96.81 328 PHE A N 1
ATOM 2604 C CA . PHE A 1 328 ? 26.002 3.015 -12.187 1.00 96.81 328 PHE A CA 1
ATOM 2605 C C . PHE A 1 328 ? 25.767 4.339 -11.444 1.00 96.81 328 PHE A C 1
ATOM 2607 O O . PHE A 1 328 ? 26.333 4.569 -10.376 1.00 96.81 328 PHE A O 1
ATOM 2614 N N . ILE A 1 329 ? 24.908 5.206 -11.987 1.00 96.38 329 ILE A N 1
ATOM 2615 C CA . ILE A 1 329 ? 24.557 6.484 -11.351 1.00 96.38 329 ILE A CA 1
ATOM 2616 C C . ILE A 1 329 ? 23.451 6.239 -10.325 1.00 96.38 329 ILE A C 1
ATOM 2618 O O . ILE A 1 329 ? 22.398 5.695 -10.657 1.00 96.38 329 ILE A O 1
ATOM 2622 N N . VAL A 1 330 ? 23.661 6.676 -9.086 1.00 95.88 330 VAL A N 1
ATOM 2623 C CA . VAL A 1 330 ? 22.673 6.567 -8.010 1.00 95.88 330 VAL A CA 1
ATOM 2624 C C . VAL A 1 330 ? 22.429 7.921 -7.352 1.00 95.88 330 VAL A C 1
ATOM 2626 O O . VAL A 1 330 ? 23.367 8.670 -7.091 1.00 95.88 330 VAL A O 1
ATOM 2629 N N . LYS A 1 331 ? 21.161 8.244 -7.085 1.00 95.62 331 LYS A N 1
ATOM 2630 C CA . LYS A 1 331 ? 20.764 9.421 -6.298 1.00 95.62 331 LYS A CA 1
ATOM 2631 C C . LYS A 1 331 ? 19.796 9.010 -5.203 1.00 95.62 331 LYS A C 1
ATOM 2633 O O . LYS A 1 331 ? 18.914 8.196 -5.449 1.00 95.62 331 LYS A O 1
ATOM 2638 N N . PHE A 1 332 ? 19.938 9.595 -4.021 1.00 95.31 332 PHE A N 1
ATOM 2639 C CA . PHE A 1 332 ? 19.023 9.399 -2.902 1.00 95.31 332 PHE A CA 1
ATOM 2640 C C . PHE A 1 332 ? 18.152 10.641 -2.729 1.00 95.31 332 PHE A C 1
ATOM 2642 O O . PHE A 1 332 ? 18.664 11.762 -2.708 1.00 95.31 332 PHE A O 1
ATOM 2649 N N . ILE A 1 333 ? 16.844 10.420 -2.630 1.00 95.69 333 ILE A N 1
ATOM 2650 C CA . ILE A 1 333 ? 15.828 11.433 -2.369 1.00 95.69 333 ILE A CA 1
ATOM 2651 C C . ILE A 1 333 ? 15.087 11.011 -1.104 1.00 95.69 333 ILE A C 1
ATOM 2653 O O . ILE A 1 333 ? 14.594 9.885 -1.023 1.00 95.69 333 ILE A O 1
ATOM 2657 N N . HIS A 1 334 ? 15.015 11.894 -0.116 1.00 95.12 334 HIS A N 1
ATOM 2658 C CA . HIS A 1 334 ? 14.384 11.591 1.168 1.00 95.12 334 HIS A CA 1
ATOM 2659 C C . HIS A 1 334 ? 13.633 12.785 1.754 1.00 95.12 334 HIS A C 1
ATOM 2661 O O . HIS A 1 334 ? 13.758 13.897 1.250 1.00 95.12 334 HIS A O 1
ATOM 2667 N N . GLY A 1 335 ? 12.775 12.541 2.741 1.00 87.88 335 GLY A N 1
ATOM 2668 C CA . GLY A 1 335 ? 12.016 13.573 3.445 1.00 87.88 335 GLY A CA 1
ATOM 2669 C C . GLY A 1 335 ? 12.788 14.097 4.642 1.00 87.88 335 GLY A C 1
ATOM 2670 O O . GLY A 1 335 ? 13.257 15.225 4.618 1.00 87.88 335 GLY A O 1
ATOM 2671 N N . HIS A 1 336 ? 12.971 13.251 5.649 1.00 80.38 336 HIS A N 1
ATOM 2672 C CA . HIS A 1 336 ? 13.317 13.636 7.013 1.00 80.38 336 HIS A CA 1
ATOM 2673 C C . HIS A 1 336 ? 14.792 14.000 7.254 1.00 80.38 336 HIS A C 1
ATOM 2675 O O . HIS A 1 336 ? 15.701 13.299 6.811 1.00 80.38 336 HIS A O 1
ATOM 2681 N N . ASP A 1 337 ? 14.981 14.999 8.131 1.00 72.44 337 ASP A N 1
ATOM 2682 C CA . ASP A 1 337 ? 16.232 15.461 8.768 1.00 72.44 337 ASP A CA 1
ATOM 2683 C C . ASP A 1 337 ? 17.091 16.473 7.971 1.00 72.44 337 ASP A C 1
ATOM 2685 O O . ASP A 1 337 ? 17.590 16.199 6.884 1.00 72.44 337 ASP A O 1
ATOM 2689 N N . ASP A 1 338 ? 17.359 17.633 8.591 1.00 65.94 338 ASP A N 1
ATOM 2690 C CA . ASP A 1 338 ? 18.264 18.685 8.083 1.00 65.94 338 ASP A CA 1
ATOM 2691 C C . ASP A 1 338 ? 19.756 18.328 8.281 1.00 65.94 338 ASP A C 1
ATOM 2693 O O . ASP A 1 338 ? 20.656 19.101 7.939 1.00 65.94 338 ASP A O 1
ATOM 2697 N N . GLY A 1 339 ? 20.037 17.186 8.919 1.00 66.50 339 GLY A N 1
ATOM 2698 C CA . GLY A 1 339 ? 21.384 16.701 9.212 1.00 66.50 339 GLY A CA 1
ATOM 2699 C C . GLY A 1 339 ? 22.180 16.253 7.984 1.00 66.50 339 GLY A C 1
ATOM 2700 O O . GLY A 1 339 ? 23.410 16.177 8.065 1.00 66.50 339 GLY A O 1
ATOM 2701 N N . ASP A 1 340 ? 21.508 15.994 6.860 1.00 72.50 340 ASP A N 1
ATOM 2702 C CA . ASP A 1 340 ? 22.158 15.625 5.608 1.00 72.50 340 ASP A CA 1
ATOM 2703 C C . ASP A 1 340 ? 22.836 16.843 4.969 1.00 72.50 340 ASP A C 1
ATOM 2705 O O . ASP A 1 340 ? 22.193 17.780 4.498 1.00 72.50 340 ASP A O 1
ATOM 2709 N N . ARG A 1 341 ? 24.169 16.851 4.987 1.00 67.00 341 ARG A N 1
ATOM 2710 C CA . ARG A 1 341 ? 24.976 17.940 4.414 1.00 67.00 341 ARG A CA 1
ATOM 2711 C C . ARG A 1 341 ? 25.438 17.647 2.995 1.00 67.00 341 ARG A C 1
ATOM 2713 O O . ARG A 1 341 ? 26.075 18.508 2.386 1.00 67.00 341 ARG A O 1
ATOM 2720 N N . ASP A 1 342 ? 25.168 16.447 2.495 1.00 71.50 342 ASP A N 1
ATOM 2721 C CA . ASP A 1 342 ? 25.578 16.051 1.164 1.00 71.50 342 ASP A CA 1
ATOM 2722 C C . ASP A 1 342 ? 24.606 16.614 0.127 1.00 71.50 342 ASP A C 1
ATOM 2724 O O . ASP A 1 342 ? 23.513 16.100 -0.081 1.00 71.50 342 ASP A O 1
ATOM 2728 N N . GLN A 1 343 ? 25.024 17.688 -0.542 1.00 64.06 343 GLN A N 1
ATOM 2729 C CA . GLN A 1 343 ? 24.214 18.361 -1.559 1.00 64.06 343 GLN A CA 1
ATOM 2730 C C . GLN A 1 343 ? 24.043 17.539 -2.845 1.00 64.06 343 GLN A C 1
ATOM 2732 O O . GLN A 1 343 ? 23.267 17.935 -3.715 1.00 64.06 343 GLN A O 1
ATOM 2737 N N . THR A 1 344 ? 24.762 16.421 -2.998 1.00 66.44 344 THR A N 1
ATOM 2738 C CA . THR A 1 344 ? 24.574 15.508 -4.136 1.00 66.44 344 THR A CA 1
ATOM 2739 C C . THR A 1 344 ? 23.335 14.620 -3.971 1.00 66.44 344 THR A C 1
ATOM 2741 O O . THR A 1 344 ? 22.843 14.045 -4.948 1.00 66.44 344 THR A O 1
ATOM 2744 N N . HIS A 1 345 ? 22.774 14.575 -2.759 1.00 80.81 345 HIS A N 1
ATOM 2745 C CA . HIS A 1 345 ? 21.534 13.890 -2.420 1.00 80.81 345 HIS A CA 1
ATOM 2746 C C . HIS A 1 345 ? 20.484 14.886 -1.931 1.00 80.81 345 HIS A C 1
ATOM 2748 O O . HIS A 1 345 ? 20.793 15.941 -1.381 1.00 80.81 345 HIS A O 1
ATOM 2754 N N . LEU A 1 346 ? 19.219 14.587 -2.210 1.00 88.44 346 LEU A N 1
ATOM 2755 C CA . LEU A 1 346 ? 18.147 15.566 -2.108 1.00 88.44 346 LEU A CA 1
ATOM 2756 C C . LEU A 1 346 ? 17.255 15.278 -0.904 1.00 88.44 346 LEU A C 1
ATOM 2758 O O . LEU A 1 346 ? 16.617 14.232 -0.840 1.00 88.44 346 LEU A O 1
ATOM 2762 N N . THR A 1 347 ? 17.140 16.253 -0.007 1.00 90.19 347 THR A N 1
ATOM 2763 C CA . THR A 1 347 ? 16.071 16.282 0.993 1.00 90.19 347 THR A CA 1
ATOM 2764 C C . THR A 1 347 ? 14.880 17.102 0.487 1.00 90.19 347 THR A C 1
ATOM 2766 O O . THR A 1 347 ? 15.039 18.165 -0.121 1.00 90.19 347 THR A O 1
ATOM 2769 N N . LEU A 1 348 ? 13.680 16.586 0.736 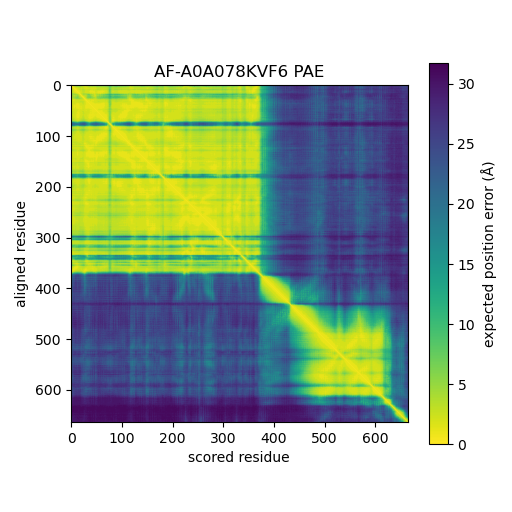1.00 91.56 348 LEU A N 1
ATOM 2770 C CA . LEU A 1 348 ? 12.390 17.237 0.536 1.00 91.56 348 LEU A CA 1
ATOM 2771 C C . LEU A 1 348 ? 11.779 17.698 1.872 1.00 91.56 348 LEU A C 1
ATOM 2773 O O . LEU A 1 348 ? 10.581 17.983 1.906 1.00 91.56 348 LEU A O 1
ATOM 2777 N N . ASN A 1 349 ? 12.573 17.766 2.952 1.00 86.50 349 ASN A N 1
ATOM 2778 C CA . ASN A 1 349 ? 12.116 18.261 4.248 1.00 86.50 349 ASN A CA 1
ATOM 2779 C C . ASN A 1 349 ? 11.660 19.714 4.121 1.00 86.50 349 ASN A C 1
ATOM 2781 O O . ASN A 1 349 ? 12.446 20.590 3.756 1.00 86.50 349 ASN A O 1
ATOM 2785 N N . GLU A 1 350 ? 10.413 19.995 4.483 1.00 86.31 350 GLU A N 1
ATOM 2786 C CA . GLU A 1 350 ? 9.876 21.349 4.479 1.00 86.31 350 GLU A CA 1
ATOM 2787 C C . GLU A 1 350 ? 9.081 21.645 5.743 1.00 86.31 350 GLU A C 1
ATOM 2789 O O . GLU A 1 350 ? 8.463 20.775 6.353 1.00 86.31 350 GLU A O 1
ATOM 2794 N N . LYS A 1 351 ? 9.051 22.928 6.116 1.00 89.75 351 LYS A N 1
ATOM 2795 C CA . LYS A 1 351 ? 8.234 23.411 7.242 1.00 89.75 351 LYS A CA 1
ATOM 2796 C C . LYS A 1 351 ? 6.794 23.721 6.840 1.00 89.75 351 LYS A C 1
ATOM 2798 O O . LYS A 1 351 ? 5.965 23.988 7.714 1.00 89.75 351 LYS A O 1
ATOM 2803 N N . LEU A 1 352 ? 6.499 23.803 5.542 1.00 93.00 352 LEU A N 1
ATOM 2804 C CA . LEU A 1 352 ? 5.154 24.093 5.052 1.00 93.00 352 LEU A CA 1
ATOM 2805 C C . LEU A 1 352 ? 4.209 22.955 5.447 1.00 93.00 352 LEU A C 1
ATOM 2807 O O . LEU A 1 352 ? 4.528 21.787 5.289 1.00 93.00 352 LEU A O 1
ATOM 2811 N N . GLY A 1 353 ? 3.041 23.299 5.978 1.00 88.31 353 GLY A N 1
ATOM 2812 C CA . GLY A 1 353 ? 2.058 22.334 6.461 1.00 88.31 353 GLY A CA 1
ATOM 2813 C C . GLY A 1 353 ? 2.306 21.832 7.885 1.00 88.31 353 GLY A C 1
ATOM 2814 O O . GLY A 1 353 ? 1.383 21.272 8.478 1.00 88.31 353 GLY A O 1
ATOM 2815 N N . GLN A 1 354 ? 3.477 22.101 8.467 1.00 87.31 354 GLN A N 1
ATOM 2816 C CA . GLN A 1 354 ? 3.775 21.781 9.858 1.00 87.31 354 GLN A CA 1
ATOM 2817 C C . GLN A 1 354 ? 2.990 22.707 10.804 1.00 87.31 354 GLN A C 1
ATOM 2819 O O . GLN A 1 354 ? 3.089 23.933 10.717 1.00 87.31 354 GLN A O 1
ATOM 2824 N N . PHE A 1 355 ? 2.224 22.142 11.742 1.00 84.31 355 PHE A N 1
ATOM 2825 C CA . PHE A 1 355 ? 1.359 22.913 12.648 1.00 84.31 355 PHE A CA 1
ATOM 2826 C C . PHE A 1 355 ? 0.428 23.885 11.881 1.00 84.31 355 PHE A C 1
ATOM 2828 O O . PHE A 1 355 ? -0.169 23.528 10.869 1.00 84.31 355 PHE A O 1
ATOM 2835 N N . ALA A 1 356 ? 0.309 25.135 12.344 1.00 84.00 356 ALA A N 1
ATOM 2836 C CA . ALA A 1 356 ? -0.442 26.200 11.683 1.00 84.00 356 ALA A CA 1
ATOM 2837 C C . ALA A 1 356 ? 0.367 26.941 10.593 1.00 84.00 356 ALA A C 1
ATOM 2839 O O . ALA A 1 356 ? 0.034 28.077 10.237 1.00 84.00 356 ALA A O 1
ATOM 2840 N N . ASN A 1 357 ? 1.447 26.343 10.074 1.00 90.62 357 ASN A N 1
ATOM 2841 C CA . ASN A 1 357 ? 2.246 26.946 9.015 1.00 90.62 357 ASN A CA 1
ATOM 2842 C C . ASN A 1 357 ? 1.634 26.687 7.632 1.00 90.62 357 ASN A C 1
ATOM 2844 O O . ASN A 1 357 ? 1.930 25.696 6.970 1.00 90.62 357 ASN A O 1
ATOM 2848 N N . TYR A 1 358 ? 0.780 27.601 7.178 1.00 95.00 358 TYR A N 1
ATOM 2849 C CA . TYR A 1 358 ? 0.079 27.481 5.894 1.00 95.00 358 TYR A CA 1
ATOM 2850 C C . TYR A 1 358 ? 0.742 28.245 4.741 1.00 95.00 358 TYR A C 1
ATOM 2852 O O . TYR A 1 358 ? 0.200 28.252 3.636 1.00 95.00 358 TYR A O 1
ATOM 2860 N N . ARG A 1 359 ? 1.866 28.927 4.995 1.00 96.56 359 ARG A N 1
ATOM 2861 C CA . ARG A 1 359 ? 2.590 29.727 4.002 1.00 96.56 359 ARG A CA 1
ATOM 2862 C C . ARG A 1 359 ? 4.070 29.395 4.007 1.00 96.56 359 ARG A C 1
ATOM 2864 O O . ARG A 1 359 ? 4.701 29.450 5.054 1.00 96.56 359 ARG A O 1
ATOM 2871 N N . GLY A 1 360 ? 4.630 29.111 2.842 1.00 94.94 360 GLY A N 1
ATOM 2872 C CA . GLY A 1 360 ? 6.042 28.769 2.732 1.00 94.94 360 GLY A CA 1
ATOM 2873 C C . GLY A 1 360 ? 6.389 28.215 1.365 1.00 94.94 360 GLY A C 1
ATOM 2874 O O . GLY A 1 360 ? 5.597 28.313 0.428 1.00 94.94 360 GLY A O 1
ATOM 2875 N N . ASP A 1 361 ? 7.576 27.641 1.264 1.00 93.56 361 ASP A N 1
ATOM 2876 C CA . ASP A 1 361 ? 8.046 27.058 0.019 1.00 93.56 361 ASP A CA 1
ATOM 2877 C C . ASP A 1 361 ? 7.434 25.667 -0.166 1.00 93.56 361 ASP A C 1
ATOM 2879 O O . ASP A 1 361 ? 7.390 24.855 0.757 1.00 93.56 361 ASP A O 1
ATOM 2883 N N . LEU A 1 362 ? 6.915 25.409 -1.365 1.00 93.94 362 LEU A N 1
ATOM 2884 C CA . LEU A 1 362 ? 6.375 24.111 -1.753 1.00 93.94 362 LEU A CA 1
ATOM 2885 C C . LEU A 1 362 ? 7.397 23.405 -2.642 1.00 93.94 362 LEU A C 1
ATOM 2887 O O . LEU A 1 362 ? 7.617 23.839 -3.779 1.00 93.94 362 LEU A O 1
ATOM 2891 N N . LYS A 1 363 ? 7.990 22.318 -2.141 1.00 93.81 363 LYS A N 1
ATOM 2892 C CA . LYS A 1 363 ? 8.958 21.498 -2.877 1.00 93.81 363 LYS A CA 1
ATOM 2893 C C . LYS A 1 363 ? 8.400 20.126 -3.218 1.00 93.81 363 LYS A C 1
ATOM 2895 O O . LYS A 1 363 ? 7.600 19.560 -2.481 1.00 93.81 363 LYS A O 1
ATOM 2900 N N . PHE A 1 364 ? 8.808 19.608 -4.365 1.00 94.31 364 PHE A N 1
ATOM 2901 C CA . PHE A 1 364 ? 8.556 18.235 -4.791 1.00 94.31 364 PHE A CA 1
ATOM 2902 C C . PHE A 1 364 ? 9.553 17.888 -5.900 1.00 94.31 364 PHE A C 1
ATOM 2904 O O . PHE A 1 364 ? 10.137 18.771 -6.539 1.00 94.31 364 PHE A O 1
ATOM 2911 N N . TYR A 1 365 ? 9.732 16.595 -6.128 1.00 95.62 365 TYR A N 1
ATOM 2912 C CA . TYR A 1 365 ? 10.682 16.064 -7.097 1.00 95.62 365 TYR A CA 1
ATOM 2913 C C . TYR A 1 365 ? 9.958 15.235 -8.151 1.00 95.62 365 TYR A C 1
ATOM 2915 O O . TYR A 1 365 ? 9.066 14.476 -7.798 1.00 95.62 365 TYR A O 1
ATOM 2923 N N . SER A 1 366 ? 10.304 15.372 -9.427 1.00 95.06 366 SER A N 1
ATOM 2924 C CA . SER A 1 366 ? 9.661 14.624 -10.520 1.00 95.06 366 SER A CA 1
ATOM 2925 C C . SER A 1 366 ? 10.703 13.973 -11.419 1.00 95.06 366 SER A C 1
ATOM 2927 O O . SER A 1 366 ? 11.767 14.560 -11.638 1.00 95.06 366 SER A O 1
ATOM 2929 N N . THR A 1 367 ? 10.399 12.794 -11.961 1.00 94.06 367 THR A N 1
ATOM 2930 C CA . THR A 1 367 ? 11.239 12.101 -12.946 1.00 94.06 367 THR A CA 1
ATOM 2931 C C . THR A 1 367 ? 10.411 11.552 -14.108 1.00 94.06 367 THR A C 1
ATOM 2933 O O . THR A 1 367 ? 9.187 11.444 -14.029 1.00 94.06 367 THR A O 1
ATOM 2936 N N . ASP A 1 368 ? 11.084 11.219 -15.210 1.00 91.75 368 ASP A N 1
ATOM 2937 C CA . ASP A 1 368 ? 10.515 10.465 -16.337 1.00 91.75 368 ASP A CA 1
ATOM 2938 C C . ASP A 1 368 ? 10.936 8.987 -16.340 1.00 91.75 368 ASP A C 1
ATOM 2940 O O . ASP A 1 368 ? 10.753 8.281 -17.336 1.00 91.75 368 ASP A O 1
ATOM 2944 N N . GLY A 1 369 ? 11.526 8.522 -15.235 1.00 83.81 369 GLY A N 1
ATOM 2945 C CA . GLY A 1 369 ? 12.061 7.177 -15.136 1.00 83.81 369 GLY A CA 1
ATOM 2946 C C . GLY A 1 369 ? 10.975 6.107 -15.186 1.00 83.81 369 GLY A C 1
ATOM 2947 O O . GLY A 1 369 ? 9.781 6.329 -14.950 1.00 83.81 369 GLY A O 1
ATOM 2948 N N . GLN A 1 370 ? 11.417 4.912 -15.551 1.00 85.12 370 GLN A N 1
ATOM 2949 C CA . GLN A 1 370 ? 10.585 3.729 -15.565 1.00 85.12 370 GLN A CA 1
ATOM 2950 C C . GLN A 1 370 ? 10.504 3.154 -14.158 1.00 85.12 370 GLN A C 1
ATOM 2952 O O . GLN A 1 370 ? 11.479 3.099 -13.410 1.00 85.12 370 GLN A O 1
ATOM 2957 N N . HIS A 1 371 ? 9.325 2.653 -13.843 1.00 75.62 371 HIS A N 1
ATOM 2958 C CA . HIS A 1 371 ? 9.129 1.697 -12.770 1.00 75.62 371 HIS A CA 1
ATOM 2959 C C . HIS A 1 371 ? 8.975 0.354 -13.470 1.00 75.62 371 HIS A C 1
ATOM 2961 O O . HIS A 1 371 ? 8.290 0.301 -14.501 1.00 75.62 371 HIS A O 1
ATOM 2967 N N . GLU A 1 372 ? 9.579 -0.730 -12.971 1.00 59.91 372 GLU A N 1
ATOM 2968 C CA . GLU A 1 372 ? 9.043 -2.028 -13.378 1.00 59.91 372 GLU A CA 1
ATOM 2969 C C . GLU A 1 372 ? 7.576 -2.001 -12.951 1.00 59.91 372 GLU A C 1
ATOM 2971 O O . GLU A 1 372 ? 7.266 -1.830 -11.768 1.00 59.91 372 GLU A O 1
ATOM 2976 N N . ALA A 1 373 ? 6.668 -2.028 -13.940 1.00 46.00 373 ALA A N 1
ATOM 2977 C CA . ALA A 1 373 ? 5.239 -2.099 -13.675 1.00 46.00 373 ALA A CA 1
ATOM 2978 C C . ALA A 1 373 ? 5.074 -3.187 -12.622 1.00 46.00 373 ALA A C 1
ATOM 2980 O O . ALA A 1 373 ? 5.667 -4.251 -12.841 1.00 46.00 373 ALA A O 1
ATOM 2981 N N . PRO A 1 374 ? 4.378 -2.922 -11.494 1.00 45.84 374 PRO A N 1
ATOM 2982 C CA . PRO A 1 374 ? 4.264 -3.893 -10.423 1.00 45.84 374 PRO A CA 1
ATOM 2983 C C . PRO A 1 374 ? 3.871 -5.184 -11.105 1.00 45.84 374 PRO A C 1
ATOM 2985 O O . PRO A 1 374 ? 2.795 -5.266 -11.705 1.00 45.84 374 PRO A O 1
ATOM 2988 N N . THR A 1 375 ? 4.799 -6.150 -11.144 1.00 41.72 375 THR A N 1
ATOM 2989 C CA . THR A 1 375 ? 4.480 -7.433 -11.745 1.00 41.72 375 THR A CA 1
ATOM 2990 C C . THR A 1 375 ? 3.242 -7.848 -10.986 1.00 41.72 375 THR A C 1
ATOM 2992 O O . THR A 1 375 ? 3.149 -7.582 -9.785 1.00 41.72 375 THR A O 1
ATOM 2995 N N . ASN A 1 376 ? 2.259 -8.369 -11.702 1.00 42.59 376 ASN A N 1
ATOM 2996 C CA . ASN A 1 376 ? 0.883 -8.521 -11.256 1.00 42.59 376 ASN A CA 1
ATOM 2997 C C . ASN A 1 376 ? 0.701 -9.434 -10.023 1.00 42.59 376 ASN A C 1
ATOM 2999 O O . ASN A 1 376 ? -0.371 -9.971 -9.820 1.00 42.59 376 ASN A O 1
ATOM 3003 N N . TYR A 1 377 ? 1.713 -9.606 -9.172 1.00 48.41 377 TYR A N 1
ATOM 3004 C CA . TYR A 1 377 ? 1.672 -10.094 -7.808 1.00 48.41 377 TYR A CA 1
ATOM 3005 C C . TYR A 1 377 ? 0.479 -9.549 -7.036 1.00 48.41 377 TYR A C 1
ATOM 3007 O O . TYR A 1 377 ? -0.154 -10.328 -6.350 1.00 48.41 377 TYR A O 1
ATOM 3015 N N . LEU A 1 378 ? 0.119 -8.265 -7.152 1.00 45.91 378 LEU A N 1
ATOM 3016 C CA . LEU A 1 378 ? -1.084 -7.754 -6.487 1.00 45.91 378 LEU A CA 1
ATOM 3017 C C . LEU A 1 378 ? -2.375 -8.262 -7.128 1.00 45.91 378 LEU A C 1
ATOM 3019 O O . LEU A 1 378 ? -3.336 -8.476 -6.402 1.00 45.91 378 LEU A O 1
ATOM 3023 N N . GLU A 1 379 ? -2.417 -8.494 -8.440 1.00 47.62 379 GLU A N 1
ATOM 3024 C CA . GLU A 1 379 ? -3.576 -9.102 -9.103 1.00 47.62 379 GLU A CA 1
ATOM 3025 C C . GLU A 1 379 ? -3.651 -10.606 -8.810 1.00 47.62 379 GLU A C 1
ATOM 3027 O O . GLU A 1 379 ? -4.719 -11.114 -8.502 1.00 47.62 379 GLU A O 1
ATOM 3032 N N . GLU A 1 380 ? -2.523 -11.310 -8.771 1.00 48.28 380 GLU A N 1
ATOM 3033 C CA . GLU A 1 380 ? -2.429 -12.724 -8.409 1.00 48.28 380 GLU A CA 1
ATOM 3034 C C . GLU A 1 380 ? -2.749 -12.936 -6.916 1.00 48.28 380 GLU A C 1
ATOM 3036 O O . GLU A 1 380 ? -3.546 -13.807 -6.571 1.00 48.28 380 GLU A O 1
ATOM 3041 N N . ILE A 1 381 ? -2.249 -12.066 -6.030 1.00 53.22 381 ILE A N 1
ATOM 3042 C CA . ILE A 1 381 ? -2.628 -11.992 -4.610 1.00 53.22 381 ILE A CA 1
ATOM 3043 C C . ILE A 1 381 ? -4.087 -11.555 -4.464 1.00 53.22 381 ILE A C 1
ATOM 3045 O O . ILE A 1 381 ? -4.775 -12.083 -3.603 1.00 53.22 381 ILE A O 1
ATOM 3049 N N . SER A 1 382 ? -4.601 -10.635 -5.283 1.00 54.41 382 SER A N 1
ATOM 3050 C CA . SER A 1 382 ? -6.012 -10.216 -5.267 1.00 54.41 382 SER A CA 1
ATOM 3051 C C . SER A 1 382 ? -6.935 -11.360 -5.687 1.00 54.41 382 SER A C 1
ATOM 3053 O O . SER A 1 382 ? -7.937 -11.612 -5.022 1.00 54.41 382 SER A O 1
ATOM 3055 N N . ILE A 1 383 ? -6.561 -12.126 -6.714 1.00 61.22 383 ILE A N 1
ATOM 3056 C CA . ILE A 1 383 ? -7.252 -13.344 -7.151 1.00 61.22 383 ILE A CA 1
ATOM 3057 C C . ILE A 1 383 ? -7.206 -14.399 -6.040 1.00 61.22 383 ILE A C 1
ATOM 3059 O O . ILE A 1 383 ? -8.222 -15.031 -5.738 1.00 61.22 383 ILE A O 1
ATOM 3063 N N . LEU A 1 384 ? -6.055 -14.581 -5.389 1.00 62.94 384 LEU A N 1
ATOM 3064 C CA . LEU A 1 384 ? -5.925 -15.482 -4.243 1.00 62.94 384 LEU A CA 1
ATOM 3065 C C . LEU A 1 384 ? -6.749 -14.997 -3.041 1.00 62.94 384 LEU A C 1
ATOM 3067 O O . LEU A 1 384 ? -7.427 -15.807 -2.421 1.00 62.94 384 LEU A O 1
ATOM 3071 N N . LYS A 1 385 ? -6.786 -13.692 -2.753 1.00 62.25 385 LYS A N 1
ATOM 3072 C CA . LYS A 1 385 ? -7.600 -13.077 -1.690 1.00 62.25 385 LYS A CA 1
ATOM 3073 C C . LYS A 1 385 ? -9.091 -13.208 -1.977 1.00 62.25 385 LYS A C 1
ATOM 3075 O O . LYS A 1 385 ? -9.846 -13.541 -1.072 1.00 62.25 385 LYS A O 1
ATOM 3080 N N . GLN A 1 386 ? -9.525 -13.014 -3.222 1.00 66.88 386 GLN A N 1
ATOM 3081 C CA . GLN A 1 386 ? -10.905 -13.276 -3.629 1.00 66.88 386 GLN A CA 1
ATOM 3082 C C . GLN A 1 386 ? -11.269 -14.741 -3.399 1.00 66.88 386 GLN A C 1
ATOM 3084 O O . GLN A 1 386 ? -12.320 -15.007 -2.826 1.00 66.88 386 GLN A O 1
ATOM 3089 N N . LYS A 1 387 ? -10.386 -15.683 -3.758 1.00 70.38 387 LYS A N 1
ATOM 3090 C CA . LYS A 1 387 ? -10.588 -17.108 -3.456 1.00 70.38 387 LYS A CA 1
ATOM 3091 C C . LYS A 1 387 ? -10.639 -17.381 -1.953 1.00 70.38 387 LYS A C 1
ATOM 3093 O O . LYS A 1 387 ? -11.521 -18.110 -1.519 1.00 70.38 387 LYS A O 1
ATOM 3098 N N . VAL A 1 388 ? -9.753 -16.781 -1.157 1.00 68.25 388 VAL A N 1
ATOM 3099 C CA . VAL A 1 388 ? -9.752 -16.919 0.310 1.00 68.25 388 VAL A CA 1
ATOM 3100 C C . VAL A 1 388 ? -11.037 -16.360 0.922 1.00 68.25 388 VAL A C 1
ATOM 3102 O O . VAL A 1 388 ? -11.626 -17.017 1.769 1.00 68.25 388 VAL A O 1
ATOM 3105 N N . ASN A 1 389 ? -11.528 -15.206 0.466 1.00 64.75 389 ASN A N 1
ATOM 3106 C CA . ASN A 1 389 ? -12.788 -14.628 0.942 1.00 64.75 389 ASN A CA 1
ATOM 3107 C C . ASN A 1 389 ? -14.005 -15.476 0.547 1.00 64.75 389 ASN A C 1
ATOM 3109 O O . ASN A 1 389 ? -14.934 -15.627 1.341 1.00 64.75 389 ASN A O 1
ATOM 3113 N N . LEU A 1 390 ? -13.993 -16.055 -0.658 1.00 72.62 390 LEU A N 1
ATOM 3114 C CA . LEU A 1 390 ? -15.031 -16.988 -1.100 1.00 72.62 390 LEU A CA 1
ATOM 3115 C C . LEU A 1 390 ? -15.053 -18.230 -0.198 1.00 72.62 390 LEU A C 1
ATOM 3117 O O . LEU A 1 390 ? -16.104 -18.606 0.310 1.00 72.62 390 LEU A O 1
ATOM 3121 N N . LEU A 1 391 ? -13.875 -18.793 0.083 1.00 68.56 391 LEU A N 1
ATOM 3122 C CA . LEU A 1 391 ? -13.714 -19.929 0.994 1.00 68.56 391 LEU A CA 1
ATOM 3123 C C . LEU A 1 391 ? -14.102 -19.576 2.437 1.00 68.56 391 LEU A C 1
ATOM 3125 O O . LEU A 1 391 ? -14.689 -20.394 3.135 1.00 68.56 391 LEU A O 1
ATOM 3129 N N . GLN A 1 392 ? -13.808 -18.360 2.897 1.00 68.44 392 GLN A N 1
ATOM 3130 C CA . GLN A 1 392 ? -14.187 -17.901 4.232 1.00 68.44 392 GLN A CA 1
ATOM 3131 C C . GLN A 1 392 ? -15.710 -17.777 4.368 1.00 68.44 392 GLN A C 1
ATOM 3133 O O . GLN A 1 392 ? -16.267 -18.167 5.392 1.00 68.44 392 GLN A O 1
ATOM 3138 N N . THR A 1 393 ? -16.381 -17.309 3.313 1.00 75.38 393 THR A N 1
ATOM 3139 C CA . THR A 1 393 ? -17.849 -17.258 3.248 1.00 75.38 393 THR A CA 1
ATOM 3140 C C . THR A 1 393 ? -18.440 -18.666 3.331 1.00 75.38 393 THR A C 1
ATOM 3142 O O . THR A 1 393 ? -19.330 -18.906 4.143 1.00 75.38 393 THR A O 1
ATOM 3145 N N . GLU A 1 394 ? -17.880 -19.623 2.586 1.00 76.88 394 GLU A N 1
ATOM 3146 C CA . GLU A 1 394 ? -18.287 -21.035 2.634 1.00 76.88 394 GLU A CA 1
ATOM 3147 C C . GLU A 1 394 ? -18.082 -21.642 4.037 1.00 76.88 394 GLU A C 1
ATOM 3149 O O . GLU A 1 394 ? -18.948 -22.342 4.564 1.00 76.88 394 GLU A O 1
ATOM 3154 N N . VAL A 1 395 ? -16.978 -21.303 4.713 1.00 68.94 395 VAL A N 1
ATOM 3155 C CA . VAL A 1 395 ? -16.729 -21.699 6.110 1.00 68.94 395 VAL A CA 1
ATOM 3156 C C . VAL A 1 395 ? -17.782 -21.130 7.066 1.00 68.94 395 VAL A C 1
ATOM 3158 O O . VAL A 1 395 ? -18.211 -21.828 7.988 1.00 68.94 395 VAL A O 1
ATOM 3161 N N . ASP A 1 396 ? -18.210 -19.883 6.887 1.00 71.75 396 ASP A N 1
ATOM 3162 C CA . ASP A 1 396 ? -19.183 -19.246 7.777 1.00 71.75 396 ASP A CA 1
ATOM 3163 C C . ASP A 1 396 ? -20.624 -19.739 7.528 1.00 71.75 396 ASP A C 1
ATOM 3165 O O . ASP A 1 396 ? -21.388 -19.935 8.483 1.00 71.75 396 ASP A O 1
ATOM 3169 N N . GLU A 1 397 ? -20.977 -20.067 6.283 1.00 77.75 397 GLU A N 1
ATOM 3170 C CA . GLU A 1 397 ? -22.213 -20.791 5.948 1.00 77.75 397 GLU A CA 1
ATOM 3171 C C . GLU A 1 397 ? -22.241 -22.186 6.592 1.00 77.75 397 GLU A C 1
ATOM 3173 O O . GLU A 1 397 ? -23.242 -22.591 7.199 1.00 77.75 397 GLU A O 1
ATOM 3178 N N . LEU A 1 398 ? -21.114 -22.901 6.554 1.00 70.00 398 LEU A N 1
ATOM 3179 C CA . LEU A 1 398 ? -20.975 -24.200 7.212 1.00 70.00 398 LEU A CA 1
ATOM 3180 C C . LEU A 1 398 ? -21.087 -24.091 8.738 1.00 70.00 398 LEU A C 1
ATOM 3182 O O . LEU A 1 398 ? -21.780 -24.902 9.352 1.00 70.00 398 LEU A O 1
ATOM 3186 N N . LYS A 1 399 ? -20.491 -23.072 9.374 1.00 72.25 399 LYS A N 1
ATOM 3187 C CA . LYS A 1 399 ? -20.677 -22.822 10.819 1.00 72.25 399 LYS A CA 1
ATOM 3188 C C . LYS A 1 399 ? -22.139 -22.560 11.170 1.00 72.25 399 LYS A C 1
ATOM 3190 O O . LYS A 1 399 ? -22.627 -23.063 12.182 1.00 72.25 399 LYS A O 1
ATOM 3195 N N . THR A 1 400 ? -22.837 -21.792 10.336 1.00 76.12 400 THR A N 1
ATOM 3196 C CA . THR A 1 400 ? -24.264 -21.495 10.517 1.00 76.12 400 THR A CA 1
ATOM 3197 C C . THR A 1 400 ? -25.091 -22.777 10.437 1.00 76.12 400 THR A C 1
ATOM 3199 O O . THR A 1 400 ? -25.933 -23.029 11.302 1.00 76.12 400 THR A O 1
ATOM 3202 N N . THR A 1 401 ? -24.786 -23.632 9.459 1.00 77.81 401 THR A N 1
ATOM 3203 C CA . THR A 1 401 ? -25.400 -24.958 9.305 1.00 77.81 401 THR A CA 1
ATOM 3204 C C . THR A 1 401 ? -25.126 -25.843 10.521 1.00 77.81 401 THR A C 1
ATOM 3206 O O . THR A 1 401 ? -26.051 -26.453 11.057 1.00 77.81 401 THR A O 1
ATOM 3209 N N . ASN A 1 402 ? -23.891 -25.853 11.030 1.00 72.81 402 ASN A N 1
ATOM 3210 C CA . ASN A 1 402 ? -23.527 -26.630 12.213 1.00 72.81 402 ASN A CA 1
ATOM 3211 C C . ASN A 1 402 ? -24.271 -26.146 13.471 1.00 72.81 402 ASN A C 1
ATOM 3213 O O . ASN A 1 402 ? -24.809 -26.952 14.225 1.00 72.81 402 ASN A O 1
ATOM 3217 N N . SER A 1 403 ? -24.412 -24.828 13.654 1.00 73.62 403 SER A N 1
ATOM 3218 C CA . SER A 1 403 ? -25.207 -24.258 14.752 1.00 73.62 403 SER A CA 1
ATOM 3219 C C . SER A 1 403 ? -26.698 -24.614 14.644 1.00 73.62 403 SER A C 1
ATOM 3221 O O . SER A 1 403 ? -27.362 -24.875 15.652 1.00 73.62 403 SER A O 1
ATOM 3223 N N . ALA A 1 404 ? -27.250 -24.667 13.427 1.00 76.75 404 ALA A N 1
ATOM 3224 C CA . ALA A 1 404 ? -28.614 -25.143 13.202 1.00 76.75 404 ALA A CA 1
ATOM 3225 C C . ALA A 1 404 ? -28.765 -26.638 13.546 1.00 76.75 404 ALA A C 1
ATOM 3227 O O . ALA A 1 404 ? -29.771 -27.037 14.146 1.00 76.75 404 ALA A O 1
ATOM 3228 N N . LEU A 1 405 ? -27.752 -27.452 13.236 1.00 76.56 405 LEU A N 1
ATOM 3229 C CA . LEU A 1 405 ? -27.700 -28.865 13.609 1.00 76.56 405 LEU A CA 1
ATOM 3230 C C . LEU A 1 405 ? -27.667 -29.040 15.136 1.00 76.56 405 LEU A C 1
ATOM 3232 O O . LEU A 1 405 ? -28.458 -29.806 15.685 1.00 76.56 405 LEU A O 1
ATOM 3236 N N . GLU A 1 406 ? -26.834 -28.268 15.840 1.00 74.12 406 GLU A N 1
ATOM 3237 C CA . GLU A 1 406 ? -26.754 -28.266 17.308 1.00 74.12 406 GLU A CA 1
ATOM 3238 C C . GLU A 1 406 ? -28.087 -27.876 17.962 1.00 74.12 406 GLU A C 1
ATOM 3240 O O . GLU A 1 406 ? -28.521 -28.510 18.929 1.00 74.12 406 GLU A O 1
ATOM 3245 N N . LYS A 1 407 ? -28.788 -26.871 17.416 1.00 77.75 407 LYS A N 1
ATOM 3246 C CA . LYS A 1 407 ? -30.141 -26.500 17.870 1.00 77.75 407 LYS A CA 1
ATOM 3247 C C . LYS A 1 407 ? -31.141 -27.633 17.662 1.00 77.75 407 LYS A C 1
ATOM 3249 O O . LYS A 1 407 ? -31.939 -27.910 18.557 1.00 77.75 407 LYS A O 1
ATOM 3254 N N . THR A 1 408 ? -31.083 -28.302 16.513 1.00 80.00 408 THR A N 1
ATOM 3255 C CA . THR A 1 408 ? -31.943 -29.455 16.204 1.00 80.00 408 THR A CA 1
ATOM 3256 C C . THR A 1 408 ? -31.679 -30.605 17.178 1.00 80.00 408 THR A C 1
ATOM 3258 O O . THR A 1 408 ? -32.618 -31.166 17.742 1.00 80.00 408 THR A O 1
ATOM 3261 N N . HIS A 1 409 ? -30.407 -30.888 17.468 1.00 72.62 409 HIS A N 1
ATOM 3262 C CA . HIS A 1 409 ? -29.996 -31.885 18.455 1.00 72.62 409 HIS A CA 1
ATOM 3263 C C . HIS A 1 409 ? -30.472 -31.526 19.876 1.00 72.62 409 HIS A C 1
ATOM 3265 O O . HIS A 1 409 ? -31.001 -32.375 20.595 1.00 72.62 409 HIS A O 1
ATOM 3271 N N . SER A 1 410 ? -30.366 -30.255 20.278 1.00 74.69 410 SER A N 1
ATOM 3272 C CA . SER A 1 410 ? -30.903 -29.764 21.555 1.00 74.69 410 SER A CA 1
ATOM 3273 C C . SER A 1 410 ? -32.424 -29.953 21.651 1.00 74.69 410 SER A C 1
ATOM 3275 O O . SER A 1 410 ? -32.934 -30.455 22.655 1.00 74.69 410 SER A O 1
ATOM 3277 N N . HIS A 1 411 ? -33.155 -29.644 20.575 1.00 77.88 411 HIS A N 1
ATOM 3278 C CA . HIS A 1 411 ? -34.604 -29.831 20.512 1.00 77.88 411 HIS A CA 1
ATOM 3279 C C . HIS A 1 411 ? -35.014 -31.311 20.608 1.00 77.88 411 HIS A C 1
ATOM 3281 O O . HIS A 1 411 ? -35.935 -31.651 21.353 1.00 77.88 411 HIS A O 1
ATOM 3287 N N . LEU A 1 412 ? -34.305 -32.206 19.913 1.00 77.50 412 LEU A N 1
ATOM 3288 C CA . LEU A 1 412 ? -34.495 -33.657 20.020 1.00 77.50 412 LEU A CA 1
ATOM 3289 C C . LEU A 1 412 ? -34.260 -34.162 21.452 1.00 77.50 412 LEU A C 1
ATOM 3291 O O . LEU A 1 412 ? -35.081 -34.916 21.972 1.00 77.50 412 LEU A O 1
ATOM 3295 N N . ASN A 1 413 ? -33.209 -33.692 22.129 1.00 73.62 413 ASN A N 1
ATOM 3296 C CA . ASN A 1 413 ? -32.938 -34.051 23.527 1.00 73.62 413 ASN A CA 1
ATOM 3297 C C . ASN A 1 413 ? -34.023 -33.554 24.495 1.00 73.62 413 ASN A C 1
ATOM 3299 O O . ASN A 1 413 ? -34.383 -34.261 25.443 1.00 73.62 413 ASN A O 1
ATOM 3303 N N . ALA A 1 414 ? -34.582 -32.366 24.250 1.00 78.25 414 ALA A N 1
ATOM 3304 C CA . ALA A 1 414 ? -35.713 -31.853 25.019 1.00 78.25 414 ALA A CA 1
ATOM 3305 C C . ALA A 1 414 ? -36.968 -32.723 24.820 1.00 78.25 414 ALA A C 1
ATOM 3307 O O . ALA A 1 414 ? -37.609 -33.108 25.799 1.00 78.25 414 ALA A O 1
ATOM 3308 N N . ARG A 1 415 ? -37.278 -33.110 23.573 1.00 81.62 415 ARG A N 1
ATOM 3309 C CA . ARG A 1 415 ? -38.389 -34.029 23.265 1.00 81.62 415 ARG A CA 1
ATOM 3310 C C . ARG A 1 415 ? -38.200 -35.400 23.911 1.00 81.62 415 ARG A C 1
ATOM 3312 O O . ARG A 1 415 ? -39.153 -35.934 24.472 1.00 81.62 415 ARG A O 1
ATOM 3319 N N . LEU A 1 416 ? -36.983 -35.944 23.883 1.00 80.69 416 LEU A N 1
ATOM 3320 C CA . LEU A 1 416 ? -36.650 -37.213 24.532 1.00 80.69 416 LEU A CA 1
ATOM 3321 C C . LEU A 1 416 ? -36.846 -37.142 26.055 1.00 80.69 416 LEU A C 1
ATOM 3323 O O . LEU A 1 416 ? -37.391 -38.069 26.660 1.00 80.69 416 LEU A O 1
ATOM 3327 N N . SER A 1 417 ? -36.441 -36.030 2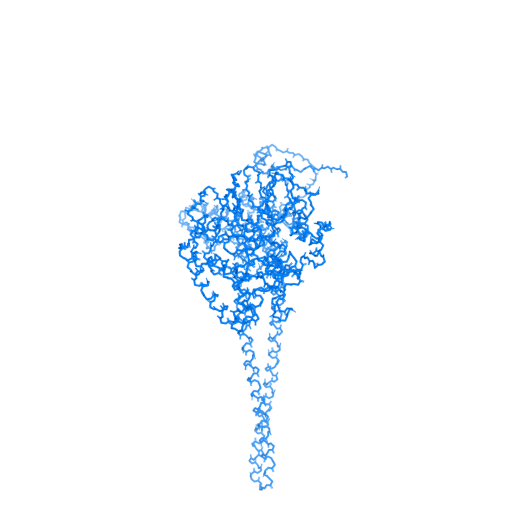6.676 1.00 77.00 417 SER A N 1
ATOM 3328 C CA . SER A 1 417 ? -36.638 -35.799 28.112 1.00 77.00 417 SER A CA 1
ATOM 3329 C C . SER A 1 417 ? -38.121 -35.707 28.475 1.00 77.00 417 SER A C 1
ATOM 3331 O O . SER A 1 417 ? -38.550 -36.314 29.456 1.00 77.00 417 SER A O 1
ATOM 3333 N N . GLU A 1 418 ? -38.924 -35.014 27.665 1.00 83.56 418 GLU A N 1
ATOM 3334 C CA . GLU A 1 418 ? -40.368 -34.895 27.892 1.00 83.56 418 GLU A CA 1
ATOM 3335 C C . GLU A 1 418 ? -41.099 -36.227 27.693 1.00 83.56 418 GLU A C 1
ATOM 3337 O O . GLU A 1 418 ? -41.900 -36.617 28.541 1.00 83.56 418 GLU A O 1
ATOM 3342 N N . ALA A 1 419 ? -40.771 -36.979 26.637 1.00 77.88 419 ALA A N 1
ATOM 3343 C CA . ALA A 1 419 ? -41.306 -38.324 26.424 1.00 77.88 419 ALA A CA 1
ATOM 3344 C C . ALA A 1 419 ? -40.989 -39.251 27.612 1.00 77.88 419 ALA A C 1
ATOM 3346 O O . ALA A 1 419 ? -41.861 -39.973 28.094 1.00 77.88 419 ALA A O 1
ATOM 3347 N N . THR A 1 420 ? -39.767 -39.168 28.150 1.00 77.81 420 THR A N 1
ATOM 3348 C CA . THR A 1 420 ? -39.360 -39.913 29.353 1.00 77.81 420 THR A CA 1
ATOM 3349 C C . THR A 1 420 ? -40.176 -39.493 30.580 1.00 77.81 420 THR A C 1
ATOM 3351 O O . THR A 1 420 ? -40.606 -40.339 31.365 1.00 77.81 420 THR A O 1
ATOM 3354 N N . ARG A 1 421 ? -40.433 -38.191 30.750 1.00 81.38 421 ARG A N 1
ATOM 3355 C CA . ARG A 1 421 ? -41.237 -37.658 31.859 1.00 81.38 421 ARG A CA 1
ATOM 3356 C C . ARG A 1 421 ? -42.688 -38.135 31.792 1.00 81.38 421 ARG A C 1
ATOM 3358 O O . ARG A 1 421 ? -43.226 -38.568 32.812 1.00 81.38 421 ARG A O 1
ATOM 3365 N N . LEU A 1 422 ? -43.298 -38.090 30.607 1.00 80.69 422 LEU A N 1
ATOM 3366 C CA . LEU A 1 422 ? -44.660 -38.570 30.365 1.00 80.69 422 LEU A CA 1
ATOM 3367 C C . LEU A 1 422 ? -44.777 -40.074 30.624 1.00 80.69 422 LEU A C 1
ATOM 3369 O O . LEU A 1 422 ? -45.703 -40.489 31.315 1.00 80.69 422 LEU A O 1
ATOM 3373 N N . LEU A 1 423 ? -43.804 -40.872 30.169 1.00 76.88 423 LEU A N 1
ATOM 3374 C CA . LEU A 1 423 ? -43.728 -42.308 30.454 1.00 76.88 423 LEU A CA 1
ATOM 3375 C C . LEU A 1 423 ? -43.741 -42.582 31.970 1.00 76.88 423 LEU A C 1
ATOM 3377 O O . LEU A 1 423 ? -44.534 -43.384 32.459 1.00 76.88 423 LEU A O 1
ATOM 3381 N N . VAL A 1 424 ? -42.910 -41.865 32.736 1.00 74.50 424 VAL A N 1
ATOM 3382 C CA . VAL A 1 424 ? -42.842 -41.994 34.204 1.00 74.50 424 VAL A CA 1
ATOM 3383 C C . VAL A 1 424 ? -44.146 -41.555 34.883 1.00 74.50 424 VAL A C 1
ATOM 3385 O O . VAL A 1 424 ? -44.567 -42.180 35.858 1.00 74.50 424 VAL A O 1
ATOM 3388 N N . ALA A 1 425 ? -44.792 -40.492 34.395 1.00 71.81 425 ALA A N 1
ATOM 3389 C CA . ALA A 1 425 ? -46.063 -40.007 34.932 1.00 71.81 425 ALA A CA 1
ATOM 3390 C C . ALA A 1 425 ? -47.208 -41.001 34.683 1.00 71.81 425 ALA A C 1
ATOM 3392 O O . ALA A 1 425 ? -47.952 -41.308 35.613 1.00 71.81 425 ALA A O 1
ATOM 3393 N N . ASN A 1 426 ? -47.288 -41.571 33.476 1.00 66.69 426 ASN A N 1
ATOM 3394 C CA . ASN A 1 426 ? -48.309 -42.554 33.112 1.00 66.69 426 ASN A CA 1
ATOM 3395 C C . ASN A 1 426 ? -48.181 -43.835 33.955 1.00 66.69 426 ASN A C 1
ATOM 3397 O O . ASN A 1 426 ? -49.166 -44.333 34.497 1.00 66.69 426 ASN A O 1
ATOM 3401 N N . VAL A 1 427 ? -46.945 -44.308 34.175 1.00 65.81 427 VAL A N 1
ATOM 3402 C CA . VAL A 1 427 ? -46.655 -45.438 35.079 1.00 65.81 427 VAL A CA 1
ATOM 3403 C C . VAL A 1 427 ? -47.085 -45.146 36.524 1.00 65.81 427 VAL A C 1
ATOM 3405 O O . VAL A 1 427 ? -47.583 -46.039 37.208 1.00 65.81 427 VAL A O 1
ATOM 3408 N N . LYS A 1 428 ? -46.923 -43.905 37.008 1.00 66.56 428 LYS A N 1
ATOM 3409 C CA . LYS A 1 428 ? -47.337 -43.503 38.366 1.00 66.56 428 LYS A CA 1
ATOM 3410 C C . LYS A 1 428 ? -48.852 -43.357 38.527 1.00 66.56 428 LYS A C 1
ATOM 3412 O O . LYS A 1 428 ? -49.354 -43.569 39.628 1.00 66.56 428 LYS A O 1
ATOM 3417 N N . GLN A 1 429 ? -49.569 -42.966 37.474 1.00 61.19 429 GLN A N 1
ATOM 3418 C CA . GLN A 1 429 ? -50.977 -42.578 37.564 1.00 61.19 429 GLN A CA 1
ATOM 3419 C C . GLN A 1 429 ? -51.949 -43.771 37.538 1.00 61.19 429 GLN A C 1
ATOM 3421 O O . GLN A 1 429 ? -53.083 -43.618 37.989 1.00 61.19 429 GLN A O 1
ATOM 3426 N N . HIS A 1 430 ? -51.559 -44.951 37.042 1.00 54.06 430 HIS A N 1
ATOM 3427 C CA . HIS A 1 430 ? -52.507 -46.051 36.765 1.00 54.06 430 HIS A CA 1
ATOM 3428 C C . HIS A 1 430 ? -52.239 -47.348 37.544 1.00 54.06 430 HIS A C 1
ATOM 3430 O O . HIS A 1 430 ? -52.088 -48.441 37.003 1.00 54.06 430 HIS A O 1
ATOM 3436 N N . LEU A 1 431 ? -52.288 -47.235 38.874 1.00 55.94 431 LEU A N 1
ATOM 3437 C CA . LEU A 1 431 ? -52.396 -48.362 39.811 1.00 55.94 431 LEU A CA 1
ATOM 3438 C C . LEU A 1 431 ? -53.840 -48.910 39.969 1.00 55.94 431 LEU A C 1
ATOM 3440 O O . LEU A 1 431 ? -54.173 -49.438 41.028 1.00 55.94 431 LEU A O 1
ATOM 3444 N N . ALA A 1 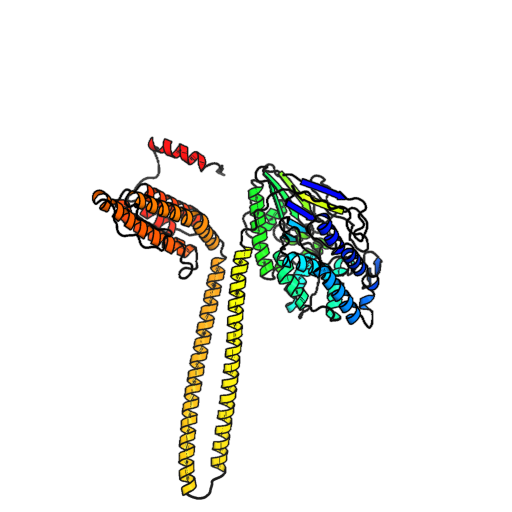432 ? -54.703 -48.834 38.946 1.00 55.56 432 ALA A N 1
ATOM 3445 C CA . ALA A 1 432 ? -56.066 -49.380 39.001 1.00 55.56 432 ALA A CA 1
ATOM 3446 C C . ALA A 1 432 ? -56.500 -50.067 37.687 1.00 55.56 432 ALA A C 1
ATOM 3448 O O . ALA A 1 432 ? -56.323 -49.528 36.609 1.00 55.56 432 ALA A O 1
ATOM 3449 N N . THR A 1 433 ? -57.101 -51.254 37.850 1.00 66.69 433 THR A N 1
ATOM 3450 C CA . THR A 1 433 ? -57.690 -52.198 36.868 1.00 66.69 433 THR A CA 1
ATOM 3451 C C . THR A 1 433 ? -56.768 -52.844 35.815 1.00 66.69 433 THR A C 1
ATOM 3453 O O . THR A 1 433 ? -55.746 -52.305 35.410 1.00 66.69 433 THR A O 1
ATOM 3456 N N . LYS A 1 434 ? -57.078 -54.103 35.460 1.00 66.62 434 LYS A N 1
ATOM 3457 C CA . LYS A 1 434 ? -56.186 -55.028 34.731 1.00 66.62 434 LYS A CA 1
ATOM 3458 C C . LYS A 1 434 ? -56.108 -54.741 33.224 1.00 66.62 434 LYS A C 1
ATOM 3460 O O . LYS A 1 434 ? -55.014 -54.790 32.676 1.00 66.62 434 LYS A O 1
ATOM 3465 N N . ASP A 1 435 ? -57.224 -54.388 32.592 1.00 69.06 435 ASP A N 1
ATOM 3466 C CA . ASP A 1 435 ? -57.285 -54.187 31.136 1.00 69.06 435 ASP A CA 1
ATOM 3467 C C . ASP A 1 435 ? -56.596 -52.878 30.703 1.00 69.06 435 ASP A C 1
ATOM 3469 O O . ASP A 1 435 ? -55.861 -52.857 29.716 1.00 69.06 435 ASP A O 1
ATOM 3473 N N . GLU A 1 436 ? -56.722 -51.808 31.500 1.00 62.59 436 GLU A N 1
ATOM 3474 C CA . GLU A 1 436 ? -55.949 -50.570 31.307 1.00 62.59 436 GLU A CA 1
ATOM 3475 C C . GLU A 1 436 ? -54.445 -50.815 31.478 1.00 62.59 436 GLU A C 1
ATOM 3477 O O . GLU A 1 436 ? -53.635 -50.223 30.766 1.00 62.59 436 GLU A O 1
ATOM 3482 N N . ARG A 1 437 ? -54.059 -51.743 32.365 1.00 67.81 437 ARG A N 1
ATOM 3483 C CA . ARG A 1 437 ? -52.661 -52.130 32.596 1.00 67.81 437 ARG A CA 1
ATOM 3484 C C . ARG A 1 437 ? -52.045 -52.833 31.389 1.00 67.81 437 ARG A C 1
ATOM 3486 O O . ARG A 1 437 ? -50.899 -52.547 31.058 1.00 67.81 437 ARG A O 1
ATOM 3493 N N . ASP A 1 438 ? -52.789 -53.713 30.723 1.00 74.56 438 ASP A N 1
ATOM 3494 C CA . ASP A 1 438 ? -52.303 -54.452 29.550 1.00 74.56 438 ASP A CA 1
ATOM 3495 C C . ASP A 1 438 ? -52.175 -53.538 28.317 1.00 74.56 438 ASP A C 1
ATOM 3497 O O . ASP A 1 438 ? -51.196 -53.626 27.561 1.00 74.56 438 ASP A O 1
ATOM 3501 N N . GLN A 1 439 ? -53.098 -52.582 28.157 1.00 78.38 439 GLN A N 1
ATOM 3502 C CA . GLN A 1 439 ? -52.999 -51.550 27.122 1.00 78.38 439 GLN A CA 1
ATOM 3503 C C . GLN A 1 439 ? -51.832 -50.585 27.388 1.00 78.38 439 GLN A C 1
ATOM 3505 O O . GLN A 1 439 ? -51.073 -50.276 26.464 1.00 78.38 439 GLN A O 1
ATOM 3510 N N . LEU A 1 440 ? -51.628 -50.160 28.643 1.00 66.94 440 LEU A N 1
ATOM 3511 C CA . LEU A 1 440 ? -50.486 -49.320 29.019 1.00 66.94 440 LEU A CA 1
ATOM 3512 C C . LEU A 1 440 ? -49.154 -50.051 28.868 1.00 66.94 440 LEU A C 1
ATOM 3514 O O . LEU A 1 440 ? -48.188 -49.448 28.417 1.00 66.94 440 LEU A O 1
ATOM 3518 N N . ASN A 1 441 ? -49.084 -51.334 29.230 1.00 75.88 441 ASN A N 1
ATOM 3519 C CA . ASN A 1 441 ? -47.876 -52.135 29.045 1.00 75.88 441 ASN A CA 1
ATOM 3520 C C . ASN A 1 441 ? -47.515 -52.216 27.558 1.00 75.88 441 ASN A C 1
ATOM 3522 O O . ASN A 1 441 ? -46.372 -51.964 27.195 1.00 75.88 441 ASN A O 1
ATOM 3526 N N . SER A 1 442 ? -48.506 -52.419 26.687 1.00 79.69 442 SER A N 1
ATOM 3527 C CA . SER A 1 442 ? -48.292 -52.417 25.235 1.00 79.69 442 SER A CA 1
ATOM 3528 C C . SER A 1 442 ? -47.791 -51.060 24.709 1.00 79.69 442 SER A C 1
ATOM 3530 O O . SER A 1 442 ? -46.915 -51.015 23.842 1.00 79.69 442 SER A O 1
ATOM 3532 N N . GLN A 1 443 ? -48.308 -49.944 25.241 1.00 79.38 443 GLN A N 1
ATOM 3533 C CA . GLN A 1 443 ? -47.843 -48.591 24.902 1.00 79.38 443 GLN A CA 1
ATOM 3534 C C . GLN A 1 443 ? -46.446 -48.289 25.461 1.00 79.38 443 GLN A C 1
ATOM 3536 O O . GLN A 1 443 ? -45.620 -47.711 24.756 1.00 79.38 443 GLN A O 1
ATOM 3541 N N . ASN A 1 444 ? -46.150 -48.711 26.691 1.00 74.19 444 ASN A N 1
ATOM 3542 C CA . ASN A 1 444 ? -44.827 -48.587 27.299 1.00 74.19 444 ASN A CA 1
ATOM 3543 C C . ASN A 1 444 ? -43.787 -49.385 26.512 1.00 74.19 444 ASN A C 1
ATOM 3545 O O . ASN A 1 444 ? -42.708 -48.865 26.246 1.00 74.19 444 ASN A O 1
ATOM 3549 N N . ASP A 1 445 ? -44.120 -50.598 26.074 1.00 80.75 445 ASP A N 1
ATOM 3550 C CA . ASP A 1 445 ? -43.239 -51.426 25.249 1.00 80.75 445 ASP A CA 1
ATOM 3551 C C . ASP A 1 445 ? -43.013 -50.807 23.861 1.00 80.75 445 ASP A C 1
ATOM 3553 O O . ASP A 1 445 ? -41.931 -50.922 23.279 1.00 80.75 445 ASP A O 1
ATOM 3557 N N . ALA A 1 446 ? -44.020 -50.136 23.293 1.00 83.62 446 ALA A N 1
ATOM 3558 C CA . ALA A 1 446 ? -43.864 -49.374 22.054 1.00 83.62 446 ALA A CA 1
ATOM 3559 C C . ALA A 1 446 ? -42.936 -48.160 22.245 1.00 83.62 446 ALA A C 1
ATOM 3561 O O . ALA A 1 446 ? -41.971 -48.012 21.497 1.00 83.62 446 ALA A O 1
ATOM 3562 N N . LEU A 1 447 ? -43.158 -47.357 23.290 1.00 79.06 447 LEU A N 1
ATOM 3563 C CA . LEU A 1 447 ? -42.331 -46.189 23.610 1.00 79.06 447 LEU A CA 1
ATOM 3564 C C . LEU A 1 447 ? -40.895 -46.574 23.982 1.00 79.06 447 LEU A C 1
ATOM 3566 O O . LEU A 1 447 ? -39.951 -45.895 23.585 1.00 79.06 447 LEU A O 1
ATOM 3570 N N . GLN A 1 448 ? -40.691 -47.677 24.705 1.00 78.06 448 GLN A N 1
ATOM 3571 C CA . GLN A 1 448 ? -39.350 -48.177 25.013 1.00 78.06 448 GLN A CA 1
ATOM 3572 C C . GLN A 1 448 ? -38.595 -48.606 23.752 1.00 78.06 448 GLN A C 1
ATOM 3574 O O . GLN A 1 448 ? -37.396 -48.338 23.644 1.00 78.06 448 GLN A O 1
ATOM 3579 N N . ARG A 1 449 ? -39.282 -49.222 22.780 1.00 85.31 449 ARG A N 1
ATOM 3580 C CA . ARG A 1 449 ? -38.691 -49.554 21.475 1.00 85.31 449 ARG A CA 1
ATOM 3581 C C . ARG A 1 449 ? -38.321 -48.303 20.683 1.00 85.31 449 ARG A C 1
ATOM 3583 O O . ARG A 1 449 ? -37.215 -48.246 20.153 1.00 85.31 449 ARG A O 1
ATOM 3590 N N . GLU A 1 450 ? -39.188 -47.295 20.662 1.00 84.44 450 GLU A N 1
ATOM 3591 C CA . GLU A 1 450 ? -38.924 -46.013 19.997 1.00 84.44 450 GLU A CA 1
ATOM 3592 C C . GLU A 1 450 ? -37.740 -45.268 20.640 1.00 84.44 450 GLU A C 1
ATOM 3594 O O . GLU A 1 450 ? -36.825 -44.832 19.945 1.00 84.44 450 GLU A O 1
ATOM 3599 N N . ILE A 1 451 ? -37.675 -45.211 21.976 1.00 78.00 451 ILE A N 1
ATOM 3600 C CA . ILE A 1 451 ? -36.525 -44.656 22.710 1.00 78.00 451 ILE A CA 1
ATOM 3601 C C . ILE A 1 451 ? -35.240 -45.429 22.382 1.00 78.00 451 ILE A C 1
ATOM 3603 O O . ILE A 1 451 ? -34.175 -44.823 22.248 1.00 78.00 451 ILE A O 1
ATOM 3607 N N . GLY A 1 452 ? -35.320 -46.756 22.261 1.00 85.38 452 GLY A N 1
ATOM 3608 C CA . GLY A 1 452 ? -34.199 -47.598 21.845 1.00 85.38 452 GLY A CA 1
ATOM 3609 C C . GLY A 1 452 ? -33.689 -47.240 20.447 1.00 85.38 452 GLY A C 1
ATOM 3610 O O . GLY A 1 452 ? -32.488 -47.032 20.276 1.00 85.38 452 GLY A O 1
ATOM 3611 N N . GLN A 1 453 ? -34.598 -47.096 19.478 1.00 89.00 453 GLN A N 1
ATOM 3612 C CA . GLN A 1 453 ? -34.269 -46.697 18.106 1.00 89.00 453 GLN A CA 1
ATOM 3613 C C . GLN A 1 453 ? -33.649 -45.299 18.047 1.00 89.00 453 GLN A C 1
ATOM 3615 O O . GLN A 1 453 ? -32.571 -45.139 17.481 1.00 89.00 453 GLN A O 1
ATOM 3620 N N . LEU A 1 454 ? -34.257 -44.308 18.706 1.00 79.81 454 LEU A N 1
ATOM 3621 C CA . LEU A 1 454 ? -33.743 -42.935 18.723 1.00 79.81 454 LEU A CA 1
ATOM 3622 C C . LEU A 1 454 ? -32.362 -42.838 19.382 1.00 79.81 454 LEU A C 1
ATOM 3624 O O . LEU A 1 454 ? -31.510 -42.080 18.925 1.00 79.81 454 LEU A O 1
ATOM 3628 N N . LYS A 1 455 ? -32.098 -43.616 20.440 1.00 80.88 455 LYS A N 1
ATOM 3629 C CA . LYS A 1 455 ? -30.758 -43.683 21.048 1.00 80.88 455 LYS A CA 1
ATOM 3630 C C . LYS A 1 455 ? -29.720 -44.249 20.084 1.00 80.88 455 LYS A C 1
ATOM 3632 O O . LYS A 1 455 ? -28.598 -43.750 20.056 1.00 80.88 455 LYS A O 1
ATOM 3637 N N . GLN A 1 456 ? -30.085 -45.275 19.319 1.00 87.19 456 GLN A N 1
ATOM 3638 C CA . GLN A 1 456 ? -29.201 -45.878 18.326 1.00 87.19 456 GLN A CA 1
ATOM 3639 C C . GLN A 1 456 ? -28.922 -44.912 17.168 1.00 87.19 456 GLN A C 1
ATOM 3641 O O . GLN A 1 456 ? -27.767 -44.735 16.788 1.00 87.19 456 GLN A O 1
ATOM 3646 N N . GLU A 1 457 ? -29.952 -44.238 16.659 1.00 84.88 457 GLU A N 1
ATOM 3647 C CA . GLU A 1 457 ? -29.825 -43.239 15.595 1.00 84.88 457 GLU A CA 1
ATOM 3648 C C . GLU A 1 457 ? -28.970 -42.045 16.040 1.00 84.88 457 GLU A C 1
ATOM 3650 O O . GLU A 1 457 ? -28.060 -41.630 15.326 1.00 84.88 457 GLU A O 1
ATOM 3655 N N . ASN A 1 458 ? -29.171 -41.547 17.264 1.00 71.06 458 ASN A N 1
ATOM 3656 C CA . ASN A 1 458 ? -28.385 -40.433 17.791 1.00 71.06 458 ASN A CA 1
ATOM 3657 C C . ASN A 1 458 ? -26.912 -40.822 18.031 1.00 71.06 458 ASN A C 1
ATOM 3659 O O . ASN A 1 458 ? -26.002 -40.023 17.808 1.00 71.06 458 ASN A O 1
ATOM 3663 N N . ALA A 1 459 ? -26.653 -42.068 18.443 1.00 80.31 459 ALA A N 1
ATOM 3664 C CA . ALA A 1 459 ? -25.292 -42.590 18.532 1.00 80.31 459 ALA A CA 1
ATOM 3665 C C . ALA A 1 459 ? -24.620 -42.665 17.150 1.00 80.31 459 ALA A C 1
ATOM 3667 O O . ALA A 1 459 ? -23.454 -42.291 17.028 1.00 80.31 459 ALA A O 1
ATOM 3668 N N . GLN A 1 460 ? -25.354 -43.087 16.115 1.00 86.25 460 GLN A N 1
ATOM 3669 C CA . GLN A 1 460 ? -24.846 -43.151 14.744 1.00 86.25 460 GLN A CA 1
ATOM 3670 C C . GLN A 1 460 ? -24.553 -41.756 14.176 1.00 86.25 460 GLN A C 1
ATOM 3672 O O . GLN A 1 460 ? -23.452 -41.517 13.690 1.00 86.25 460 GLN A O 1
ATOM 3677 N N . LEU A 1 461 ? -25.482 -40.807 14.325 1.00 81.25 461 LEU A N 1
ATOM 3678 C CA . LEU A 1 461 ? -25.295 -39.423 13.875 1.00 81.25 461 LEU A CA 1
ATOM 3679 C C . LEU A 1 461 ? -24.082 -38.759 14.530 1.00 81.25 461 LEU A C 1
ATOM 3681 O O . LEU A 1 461 ? -23.358 -38.008 13.880 1.00 81.25 461 LEU A O 1
ATOM 3685 N N . LYS A 1 462 ? -23.827 -39.054 15.809 1.00 79.75 462 LYS A N 1
ATOM 3686 C CA . LYS A 1 462 ? -22.637 -38.557 16.503 1.00 79.75 462 LYS A CA 1
ATOM 3687 C C . LYS A 1 462 ? -21.347 -39.114 15.896 1.00 79.75 462 LYS A C 1
ATOM 3689 O O . LYS A 1 462 ? -20.411 -38.351 15.678 1.00 79.75 462 LYS A O 1
ATOM 3694 N N . ILE A 1 463 ? -21.311 -40.413 15.591 1.00 86.94 463 ILE A N 1
ATOM 3695 C CA . ILE A 1 463 ? -20.166 -41.053 14.924 1.00 86.94 463 ILE A CA 1
ATOM 3696 C C . ILE A 1 463 ? -19.927 -40.423 13.545 1.00 86.94 463 ILE A C 1
ATOM 3698 O O . ILE A 1 463 ? -18.789 -40.088 13.214 1.00 86.94 463 ILE A O 1
ATOM 3702 N N . ASP A 1 464 ? -20.988 -40.223 12.764 1.00 81.56 464 ASP A N 1
ATOM 3703 C CA . ASP A 1 464 ? -20.894 -39.652 11.418 1.00 81.56 464 ASP A CA 1
ATOM 3704 C C . ASP A 1 464 ? -20.440 -38.183 11.454 1.00 81.56 464 ASP A C 1
ATOM 3706 O O . ASP A 1 464 ? -19.579 -37.776 10.672 1.00 81.56 464 ASP A O 1
ATOM 3710 N N . SER A 1 465 ? -20.946 -37.403 12.415 1.00 79.94 465 SER A N 1
ATOM 3711 C CA . SER A 1 465 ? -20.516 -36.023 12.663 1.00 79.94 465 SER A CA 1
ATOM 3712 C C . SER A 1 465 ? -19.037 -35.947 13.049 1.00 79.94 465 SER A C 1
ATOM 3714 O O . SER A 1 465 ? -18.288 -35.149 12.483 1.00 79.94 465 SER A O 1
ATOM 3716 N N . ASP A 1 466 ? -18.591 -36.782 13.991 1.00 79.19 466 ASP A N 1
ATOM 3717 C CA . ASP A 1 466 ? -17.191 -36.810 14.423 1.00 79.19 466 ASP A CA 1
ATOM 3718 C C . ASP A 1 466 ? -16.263 -37.193 13.258 1.00 79.19 466 ASP A C 1
ATOM 3720 O O . ASP A 1 466 ? -15.198 -36.593 13.085 1.00 79.19 466 ASP A O 1
ATOM 3724 N N . LYS A 1 467 ? -16.688 -38.138 12.408 1.00 86.88 467 LYS A N 1
ATOM 3725 C CA . LYS A 1 467 ? -15.961 -38.529 11.195 1.00 86.88 467 LYS A CA 1
ATOM 3726 C C . LYS A 1 467 ? -15.845 -37.370 10.199 1.00 86.88 467 LYS A C 1
ATOM 3728 O O . LYS A 1 467 ? -14.738 -37.085 9.742 1.00 86.88 467 LYS A O 1
ATOM 3733 N N . ALA A 1 468 ? -16.939 -36.662 9.921 1.00 75.19 468 ALA A N 1
ATOM 3734 C CA . ALA A 1 468 ? -16.939 -35.516 9.012 1.00 75.19 468 ALA A CA 1
ATOM 3735 C C . ALA A 1 468 ? -16.020 -34.381 9.503 1.00 75.19 468 ALA A C 1
ATOM 3737 O O . ALA A 1 468 ? -15.256 -33.810 8.724 1.00 75.19 468 ALA A O 1
ATOM 3738 N N . VAL A 1 469 ? -16.018 -34.094 10.812 1.00 75.31 469 VAL A N 1
ATOM 3739 C CA . VAL A 1 469 ? -15.122 -33.089 11.415 1.00 75.31 469 VAL A CA 1
ATOM 3740 C C . VAL A 1 469 ? -13.650 -33.486 11.269 1.00 75.31 469 VAL A C 1
ATOM 3742 O O . VAL A 1 469 ? -12.798 -32.627 11.021 1.00 75.31 469 VAL A O 1
ATOM 3745 N N . GLN A 1 470 ? -13.320 -34.771 11.419 1.00 80.62 470 GLN A N 1
ATOM 3746 C CA . GLN A 1 470 ? -11.949 -35.252 11.229 1.00 80.62 470 GLN A CA 1
ATOM 3747 C C . GLN A 1 470 ? -11.507 -35.171 9.765 1.00 80.62 470 GLN A C 1
ATOM 3749 O O . GLN A 1 470 ? -10.409 -34.680 9.489 1.00 80.62 470 GLN A O 1
ATOM 3754 N N . GLU A 1 471 ? -12.366 -35.569 8.825 1.00 81.56 471 GLU A N 1
ATOM 3755 C CA . GLU A 1 471 ? -12.107 -35.430 7.387 1.00 81.56 471 GLU A CA 1
ATOM 3756 C C . GLU A 1 471 ? -11.869 -33.958 7.014 1.00 81.56 471 GLU A C 1
ATOM 3758 O O . GLU A 1 471 ? -10.874 -33.635 6.359 1.00 81.56 471 GLU A O 1
ATOM 3763 N N . GLN A 1 472 ? -12.683 -33.038 7.535 1.00 71.81 472 GLN A N 1
ATOM 3764 C CA . GLN A 1 472 ? -12.529 -31.604 7.295 1.00 71.81 472 GLN A CA 1
ATOM 3765 C C . GLN A 1 472 ? -11.203 -31.050 7.836 1.00 71.81 472 GLN A C 1
ATOM 3767 O O . GLN A 1 472 ? -10.510 -30.299 7.145 1.00 71.81 472 GLN A O 1
ATOM 3772 N N . LYS A 1 473 ? -10.814 -31.431 9.059 1.00 78.62 473 LYS A N 1
ATOM 3773 C CA . LYS A 1 473 ? -9.518 -31.033 9.633 1.00 78.62 473 LYS A CA 1
ATOM 3774 C C . LYS A 1 473 ? -8.351 -31.556 8.802 1.00 78.62 473 LYS A C 1
ATOM 3776 O O . LYS A 1 473 ? -7.380 -30.827 8.607 1.00 78.62 473 LYS A O 1
ATOM 3781 N N . SER A 1 474 ? -8.449 -32.788 8.300 1.00 76.94 474 SER A N 1
ATOM 3782 C CA . SER A 1 474 ? -7.408 -33.374 7.453 1.00 76.94 474 SER A CA 1
ATOM 3783 C C . SER A 1 474 ? -7.241 -32.601 6.140 1.00 76.94 474 SER A C 1
ATOM 3785 O O . SER A 1 474 ? -6.118 -32.242 5.788 1.00 76.94 474 SER A O 1
ATOM 3787 N N . LEU A 1 475 ? -8.348 -32.225 5.487 1.00 76.88 475 LEU A N 1
ATOM 3788 C CA . LEU A 1 475 ? -8.328 -31.457 4.242 1.00 76.88 475 LEU A CA 1
ATOM 3789 C C . LEU A 1 475 ? -7.776 -30.039 4.448 1.00 76.88 475 LEU A C 1
ATOM 3791 O O . LEU A 1 475 ? -6.942 -29.582 3.669 1.00 76.88 475 LEU A O 1
ATOM 3795 N N . ALA A 1 476 ? -8.192 -29.356 5.518 1.00 69.00 476 ALA A N 1
ATOM 3796 C CA . ALA A 1 476 ? -7.707 -28.014 5.838 1.00 69.00 476 ALA A CA 1
ATOM 3797 C C . ALA A 1 476 ? -6.199 -27.998 6.144 1.00 69.00 476 ALA A C 1
ATOM 3799 O O . ALA A 1 476 ? -5.487 -27.075 5.743 1.00 69.00 476 ALA A O 1
ATOM 3800 N N . ASN A 1 477 ? -5.696 -29.023 6.836 1.00 77.19 477 ASN A N 1
ATOM 3801 C CA . ASN A 1 477 ? -4.267 -29.162 7.107 1.00 77.19 477 ASN A CA 1
ATOM 3802 C C . ASN A 1 477 ? -3.471 -29.421 5.824 1.00 77.19 477 ASN A C 1
ATOM 3804 O O . ASN A 1 477 ? -2.425 -28.804 5.631 1.00 77.19 477 ASN A O 1
ATOM 3808 N N . GLU A 1 478 ? -3.985 -30.268 4.932 1.00 78.94 478 GLU A N 1
ATOM 3809 C CA . GLU A 1 478 ? -3.345 -30.542 3.644 1.00 78.94 478 GLU A CA 1
ATOM 3810 C C . GLU A 1 478 ? -3.295 -29.294 2.752 1.00 78.94 478 GLU A C 1
ATOM 3812 O O . GLU A 1 478 ? -2.260 -28.978 2.169 1.00 78.94 478 GLU A O 1
ATOM 3817 N N . GLN A 1 479 ? -4.370 -28.503 2.720 1.00 73.69 479 GLN A N 1
ATOM 3818 C CA . GLN A 1 479 ? -4.386 -27.227 2.001 1.00 73.69 479 GLN A CA 1
ATOM 3819 C C . GLN A 1 479 ? -3.359 -26.235 2.555 1.00 73.69 479 GLN A C 1
ATOM 3821 O O . GLN A 1 479 ? -2.624 -25.619 1.783 1.00 73.69 479 GLN A O 1
ATOM 3826 N N . ARG A 1 480 ? -3.266 -26.092 3.885 1.00 74.12 480 ARG A N 1
ATOM 3827 C CA . ARG A 1 480 ? -2.249 -25.231 4.514 1.00 74.12 480 ARG A CA 1
ATOM 3828 C C . ARG A 1 480 ? -0.836 -25.678 4.161 1.00 74.12 480 ARG A C 1
ATOM 3830 O O . ARG A 1 480 ? 0.008 -24.827 3.896 1.00 74.12 480 ARG A O 1
ATOM 3837 N N . ARG A 1 481 ? -0.595 -26.992 4.130 1.00 86.62 481 ARG A N 1
ATOM 3838 C CA . ARG A 1 481 ? 0.692 -27.570 3.729 1.00 86.62 481 ARG A CA 1
ATOM 3839 C C . ARG A 1 481 ? 1.041 -27.191 2.289 1.00 86.62 481 ARG A C 1
ATOM 3841 O O . ARG A 1 481 ? 2.120 -26.656 2.063 1.00 86.62 481 ARG A O 1
ATOM 3848 N N . ILE A 1 482 ? 0.117 -27.382 1.344 1.00 76.31 482 ILE A N 1
ATOM 3849 C CA . ILE A 1 482 ? 0.325 -27.040 -0.074 1.00 76.31 482 ILE A CA 1
ATOM 3850 C C . ILE A 1 482 ? 0.586 -25.538 -0.249 1.00 76.31 482 ILE A C 1
ATOM 3852 O O . ILE A 1 482 ? 1.506 -25.158 -0.967 1.00 76.31 482 ILE A O 1
ATOM 3856 N N . VAL A 1 483 ? -0.181 -24.672 0.422 1.00 72.75 483 VAL A N 1
ATOM 3857 C CA . VAL A 1 483 ? 0.028 -23.213 0.356 1.00 72.75 483 VAL A CA 1
ATOM 3858 C C . VAL A 1 483 ? 1.406 -22.830 0.892 1.00 72.75 483 VAL A C 1
ATOM 3860 O O . VAL A 1 483 ? 2.111 -22.054 0.252 1.00 72.75 483 VAL A O 1
ATOM 3863 N N . ALA A 1 484 ? 1.812 -23.390 2.033 1.00 72.38 484 ALA A N 1
ATOM 3864 C CA . ALA A 1 484 ? 3.136 -23.139 2.591 1.00 72.38 484 ALA A CA 1
ATOM 3865 C C . ALA A 1 484 ? 4.253 -23.596 1.636 1.00 72.38 484 ALA A C 1
ATOM 3867 O O . ALA A 1 484 ? 5.233 -22.878 1.455 1.00 72.38 484 ALA A O 1
ATOM 3868 N N . GLU A 1 485 ? 4.088 -24.749 0.981 1.00 76.88 485 GLU A N 1
ATOM 3869 C CA . GLU A 1 485 ? 5.051 -25.265 0.002 1.00 76.88 485 GLU A CA 1
ATOM 3870 C C . GLU A 1 485 ? 5.142 -24.391 -1.255 1.00 76.88 485 GLU A C 1
ATOM 3872 O O . GLU A 1 485 ? 6.249 -24.081 -1.698 1.00 76.88 485 GLU A O 1
ATOM 3877 N N . LEU A 1 486 ? 4.011 -23.918 -1.789 1.00 73.75 486 LEU A N 1
ATOM 3878 C CA . LEU A 1 486 ? 3.965 -23.031 -2.960 1.00 73.75 486 LEU A CA 1
ATOM 3879 C C . LEU A 1 486 ? 4.695 -21.699 -2.749 1.00 73.75 486 LEU A C 1
ATOM 3881 O O . LEU A 1 486 ? 5.187 -21.111 -3.710 1.00 73.75 486 LEU A O 1
ATOM 3885 N N . LEU A 1 487 ? 4.766 -21.226 -1.505 1.00 70.75 487 LEU A N 1
ATOM 3886 C CA . LEU A 1 487 ? 5.449 -19.983 -1.145 1.00 70.75 487 LEU A CA 1
ATOM 3887 C C . LEU A 1 487 ? 6.959 -20.161 -0.942 1.00 70.75 487 LEU A C 1
ATOM 3889 O O . LEU A 1 487 ? 7.671 -19.175 -0.742 1.00 70.75 487 LEU A O 1
ATOM 3893 N N . THR A 1 488 ? 7.473 -21.392 -0.994 1.00 77.12 488 THR A N 1
ATOM 3894 C CA . THR A 1 488 ? 8.916 -21.624 -0.894 1.00 77.12 488 THR A CA 1
ATOM 3895 C C . THR A 1 488 ? 9.644 -21.087 -2.125 1.00 77.12 488 THR A C 1
ATOM 3897 O O . THR A 1 488 ? 9.142 -21.152 -3.248 1.00 77.12 488 THR A O 1
ATOM 3900 N N . ILE A 1 489 ? 10.879 -20.608 -1.930 1.00 77.25 489 ILE A N 1
ATOM 3901 C CA . ILE A 1 489 ? 11.753 -20.127 -3.018 1.00 77.25 489 ILE A CA 1
ATOM 3902 C C . ILE A 1 489 ? 11.882 -21.191 -4.119 1.00 77.25 489 ILE A C 1
ATOM 3904 O O . ILE A 1 489 ? 11.769 -20.875 -5.299 1.00 77.25 489 ILE A O 1
ATOM 3908 N N . LYS A 1 490 ? 12.007 -22.467 -3.727 1.00 85.75 490 LYS A N 1
ATOM 3909 C CA . LYS A 1 490 ? 12.044 -23.610 -4.646 1.00 85.75 490 LYS A CA 1
ATOM 3910 C C . LYS A 1 490 ? 10.844 -23.637 -5.592 1.00 85.75 490 LYS A C 1
ATOM 3912 O O . LYS A 1 490 ? 11.031 -23.774 -6.801 1.00 85.75 490 LYS A O 1
ATOM 3917 N N . GLU A 1 491 ? 9.625 -23.575 -5.059 1.00 88.81 491 GLU A N 1
ATOM 3918 C CA . GLU A 1 491 ? 8.420 -23.676 -5.888 1.00 88.81 491 GLU A CA 1
ATOM 3919 C C . GLU A 1 491 ? 8.208 -22.413 -6.731 1.00 88.81 491 GLU A C 1
ATOM 3921 O O . GLU A 1 491 ? 7.771 -22.522 -7.876 1.00 88.81 491 GLU A O 1
ATOM 3926 N N . LEU A 1 492 ? 8.611 -21.238 -6.234 1.00 78.12 492 LEU A N 1
ATOM 3927 C CA . LEU A 1 492 ? 8.607 -19.991 -7.006 1.00 78.12 492 LEU A CA 1
ATOM 3928 C C . LEU A 1 492 ? 9.570 -20.042 -8.200 1.00 78.12 492 LEU A C 1
ATOM 3930 O O . LEU A 1 492 ? 9.180 -19.698 -9.318 1.00 78.12 492 LEU A O 1
ATOM 3934 N N . ASP A 1 493 ? 10.797 -20.522 -8.002 1.00 82.00 493 ASP A N 1
ATOM 3935 C CA . ASP A 1 493 ? 11.774 -20.686 -9.082 1.00 82.00 493 ASP A CA 1
ATOM 3936 C C . ASP A 1 493 ? 11.306 -21.726 -10.108 1.00 82.00 493 ASP A C 1
ATOM 3938 O O . ASP A 1 493 ? 11.424 -21.517 -11.319 1.00 82.00 493 ASP A O 1
ATOM 3942 N N . CYS A 1 494 ? 10.696 -22.820 -9.641 1.00 85.94 494 CYS A N 1
ATOM 3943 C CA . CYS A 1 494 ? 10.072 -23.818 -10.507 1.00 85.94 494 CYS A CA 1
ATOM 3944 C C . CYS A 1 494 ? 8.911 -23.217 -11.318 1.00 85.94 494 CYS A C 1
ATOM 3946 O O . CYS A 1 494 ? 8.830 -23.434 -12.528 1.00 85.94 494 CYS A O 1
ATOM 3948 N N . ALA A 1 495 ? 8.032 -22.427 -10.694 1.00 86.06 495 ALA A N 1
ATOM 3949 C CA . ALA A 1 495 ? 6.942 -21.742 -11.389 1.00 86.06 495 ALA A CA 1
ATOM 3950 C C . ALA A 1 495 ? 7.477 -20.782 -12.460 1.00 86.06 495 ALA A C 1
ATOM 3952 O O . ALA A 1 495 ? 6.994 -20.783 -13.595 1.00 86.06 495 ALA A O 1
ATOM 3953 N N . ASN A 1 496 ? 8.520 -20.021 -12.125 1.00 83.44 496 ASN A N 1
ATOM 3954 C CA . ASN A 1 496 ? 9.173 -19.106 -13.050 1.00 83.44 496 ASN A CA 1
ATOM 3955 C C . ASN A 1 496 ? 9.807 -19.850 -14.238 1.00 83.44 496 ASN A C 1
ATOM 3957 O O . ASN A 1 496 ? 9.648 -19.432 -15.385 1.00 83.44 496 ASN A O 1
ATOM 3961 N N . LEU A 1 497 ? 10.465 -20.989 -14.000 1.00 88.31 497 LEU A N 1
ATOM 3962 C CA . LEU A 1 497 ? 11.006 -21.843 -15.061 1.00 88.31 497 LEU A CA 1
ATOM 3963 C C . LEU A 1 497 ? 9.902 -22.350 -16.006 1.00 88.31 497 LEU A C 1
ATOM 3965 O O . LEU A 1 497 ? 10.068 -22.300 -17.231 1.00 88.31 497 LEU A O 1
ATOM 3969 N N . ILE A 1 498 ? 8.773 -22.812 -15.454 1.00 92.44 498 ILE A N 1
ATOM 3970 C CA . ILE A 1 498 ? 7.618 -23.251 -16.248 1.00 92.44 498 ILE A CA 1
ATOM 3971 C C . ILE A 1 498 ? 7.133 -22.105 -17.144 1.00 92.44 498 ILE A C 1
ATOM 3973 O O . ILE A 1 498 ? 7.030 -22.283 -18.359 1.00 92.44 498 ILE A O 1
ATOM 3977 N N . ALA A 1 499 ? 6.872 -20.935 -16.556 1.00 89.12 499 ALA A N 1
ATOM 3978 C CA . ALA A 1 499 ? 6.260 -19.803 -17.244 1.00 89.12 499 ALA A CA 1
ATOM 3979 C C . ALA A 1 499 ? 7.181 -19.157 -18.289 1.00 89.12 499 ALA A C 1
ATOM 3981 O O . ALA A 1 499 ? 6.732 -18.817 -19.381 1.00 89.12 499 ALA A O 1
ATOM 3982 N N . THR A 1 500 ? 8.470 -19.000 -17.979 1.00 82.25 500 THR A N 1
ATOM 3983 C CA . THR A 1 500 ? 9.395 -18.216 -18.816 1.00 82.25 500 THR A CA 1
ATOM 3984 C C . THR A 1 500 ? 10.191 -19.048 -19.811 1.00 82.25 500 THR A C 1
ATOM 3986 O O . THR A 1 500 ? 10.685 -18.499 -20.797 1.00 82.25 500 THR A O 1
ATOM 3989 N N . LYS A 1 501 ? 10.340 -20.360 -19.584 1.00 90.88 501 LYS A N 1
ATOM 3990 C CA . LYS A 1 501 ? 11.160 -21.230 -20.443 1.00 90.88 501 LYS A CA 1
ATOM 3991 C C . LYS A 1 501 ? 10.384 -22.417 -20.992 1.00 90.88 501 LYS A C 1
ATOM 3993 O O . LYS A 1 501 ? 10.327 -22.572 -22.213 1.00 90.88 501 LYS A O 1
ATOM 3998 N N . LEU A 1 502 ? 9.798 -23.255 -20.132 1.00 94.06 502 LEU A N 1
ATOM 3999 C CA . LEU A 1 502 ? 9.257 -24.549 -20.568 1.00 94.06 502 LEU A CA 1
ATOM 4000 C C . LEU A 1 502 ? 7.982 -24.404 -21.399 1.00 94.06 502 LEU A C 1
ATOM 4002 O O . LEU A 1 502 ? 7.905 -25.006 -22.471 1.00 94.06 502 LEU A O 1
ATOM 4006 N N . ILE A 1 503 ? 7.020 -23.584 -20.962 1.00 94.62 503 ILE A N 1
ATOM 4007 C CA . ILE A 1 503 ? 5.802 -23.317 -21.739 1.00 94.62 503 ILE A CA 1
ATOM 4008 C C . ILE A 1 503 ? 6.149 -22.619 -23.063 1.00 94.62 503 ILE A C 1
ATOM 4010 O O . ILE A 1 503 ? 5.790 -23.174 -24.099 1.00 94.62 503 ILE A O 1
ATOM 4014 N N . PRO A 1 504 ? 6.894 -21.493 -23.102 1.00 92.56 504 PRO A N 1
ATOM 4015 C CA . PRO A 1 504 ? 7.219 -20.828 -24.366 1.00 92.56 504 PRO A CA 1
ATOM 4016 C C . PRO A 1 504 ? 7.946 -21.731 -25.368 1.00 92.56 504 PRO A C 1
ATOM 4018 O O . PRO A 1 504 ? 7.577 -21.770 -26.544 1.00 92.56 504 PRO A O 1
ATOM 4021 N N . SER A 1 505 ? 8.932 -22.510 -24.908 1.00 92.00 505 SER A N 1
ATOM 4022 C CA . SER A 1 505 ? 9.674 -23.436 -25.778 1.00 92.00 505 SER A CA 1
ATOM 4023 C C . SER A 1 505 ? 8.770 -24.547 -26.314 1.00 92.00 505 SER A C 1
ATOM 4025 O O . SER A 1 505 ? 8.816 -24.867 -27.502 1.00 92.00 505 SER A O 1
ATOM 4027 N N . SER A 1 506 ? 7.907 -25.101 -25.457 1.00 96.06 506 SER A N 1
ATOM 4028 C CA . SER A 1 506 ? 6.966 -26.161 -25.835 1.00 96.06 506 SER A CA 1
ATOM 4029 C C . SER A 1 506 ? 5.902 -25.655 -26.803 1.00 96.06 506 SER A C 1
ATOM 4031 O O . SER A 1 506 ? 5.622 -26.310 -27.801 1.00 96.06 506 SER A O 1
ATOM 4033 N N . THR A 1 507 ? 5.361 -24.461 -26.574 1.00 93.12 507 THR A N 1
ATOM 4034 C CA . THR A 1 507 ? 4.401 -23.820 -27.479 1.00 93.12 507 THR A CA 1
ATOM 4035 C C . THR A 1 507 ? 5.036 -23.498 -28.829 1.00 93.12 507 THR A C 1
ATOM 4037 O O . THR A 1 507 ? 4.421 -23.742 -29.861 1.00 93.12 507 THR A O 1
ATOM 4040 N N . THR A 1 508 ? 6.278 -23.010 -28.849 1.00 94.00 508 THR A N 1
ATOM 4041 C CA . THR A 1 508 ? 6.992 -22.711 -30.103 1.00 94.00 508 THR A CA 1
ATOM 4042 C C . THR A 1 508 ? 7.168 -23.967 -30.950 1.00 94.00 508 THR A C 1
ATOM 4044 O O . THR A 1 508 ? 6.853 -23.969 -32.139 1.00 94.00 508 THR A O 1
ATOM 4047 N N . TYR A 1 509 ? 7.619 -25.060 -30.333 1.00 96.12 509 TYR A N 1
ATOM 4048 C CA . TYR A 1 509 ? 7.788 -26.326 -31.037 1.00 96.12 509 TYR A CA 1
ATOM 4049 C C . TYR A 1 509 ? 6.443 -26.952 -31.449 1.00 96.12 509 TYR A C 1
ATOM 4051 O O . TYR A 1 509 ? 6.311 -27.482 -32.549 1.00 96.12 509 TYR A O 1
ATOM 4059 N N . PHE A 1 510 ? 5.407 -26.826 -30.617 1.00 96.06 510 PHE A N 1
ATOM 4060 C CA . PHE A 1 510 ? 4.043 -27.216 -30.975 1.00 96.06 510 PHE A CA 1
ATOM 4061 C C . PHE A 1 510 ? 3.540 -26.475 -32.226 1.00 96.06 510 PHE A C 1
ATOM 4063 O O . PHE A 1 510 ? 3.045 -27.109 -33.155 1.00 96.06 510 PHE A O 1
ATOM 4070 N N . LEU A 1 511 ? 3.711 -25.150 -32.289 1.00 93.62 511 LEU A N 1
ATOM 4071 C CA . LEU A 1 511 ? 3.323 -24.347 -33.453 1.00 93.62 511 LEU A CA 1
ATOM 4072 C C . LEU A 1 511 ? 4.121 -24.732 -34.702 1.00 93.62 511 LEU A C 1
ATOM 4074 O O . LEU A 1 511 ? 3.546 -24.810 -35.785 1.00 93.62 511 LEU A O 1
ATOM 4078 N N . HIS A 1 512 ? 5.411 -25.040 -34.553 1.00 95.25 512 HIS A N 1
ATOM 4079 C CA . HIS A 1 512 ? 6.229 -25.562 -35.645 1.00 95.25 512 HIS A CA 1
ATOM 4080 C C . HIS A 1 512 ? 5.636 -26.847 -36.248 1.00 95.25 512 HIS A C 1
ATOM 4082 O O . HIS A 1 512 ? 5.498 -26.927 -37.467 1.00 95.25 512 HIS A O 1
ATOM 4088 N N . LEU A 1 513 ? 5.202 -27.804 -35.418 1.00 95.81 513 LEU A N 1
ATOM 4089 C CA . LEU A 1 513 ? 4.542 -29.029 -35.893 1.00 95.81 513 LEU A CA 1
ATOM 4090 C C . LEU A 1 513 ? 3.217 -28.742 -36.613 1.00 95.81 513 LEU A C 1
ATOM 4092 O O . LEU A 1 513 ? 2.903 -29.392 -37.609 1.00 95.81 513 LEU A O 1
ATOM 4096 N N . VAL A 1 514 ? 2.433 -27.775 -36.125 1.00 96.00 514 VAL A N 1
ATOM 4097 C CA . VAL A 1 514 ? 1.175 -27.368 -36.772 1.00 96.00 514 VAL A CA 1
ATOM 4098 C C . VAL A 1 514 ? 1.439 -26.767 -38.154 1.00 96.00 514 VAL A C 1
ATOM 4100 O O . VAL A 1 514 ? 0.721 -27.085 -39.102 1.00 96.00 514 VAL A O 1
ATOM 4103 N N . GLU A 1 515 ? 2.464 -25.926 -38.293 1.00 95.62 515 GLU A N 1
ATOM 4104 C CA . GLU A 1 515 ? 2.848 -25.356 -39.588 1.00 95.62 515 GLU A CA 1
ATOM 4105 C C . GLU A 1 515 ? 3.423 -26.414 -40.537 1.00 95.62 515 GLU A C 1
ATOM 4107 O O . GLU A 1 515 ? 3.065 -26.427 -41.714 1.00 95.62 515 GLU A O 1
ATOM 4112 N N . GLU A 1 516 ? 4.231 -27.355 -40.041 1.00 95.56 516 GLU A N 1
ATOM 4113 C CA . GLU A 1 516 ? 4.722 -28.474 -40.855 1.00 95.56 516 GLU A CA 1
ATOM 4114 C C . GLU A 1 516 ? 3.559 -29.350 -41.356 1.00 95.56 516 GLU A C 1
ATOM 4116 O O . GLU A 1 516 ? 3.510 -29.704 -42.533 1.00 95.56 516 GLU A O 1
ATOM 4121 N N . ALA A 1 517 ? 2.564 -29.630 -40.507 1.00 96.44 517 ALA A N 1
ATOM 4122 C CA . ALA A 1 517 ? 1.364 -30.364 -40.907 1.00 96.44 517 ALA A CA 1
ATOM 4123 C C . ALA A 1 517 ? 0.553 -29.614 -41.977 1.00 96.44 517 ALA A C 1
ATOM 4125 O O . ALA A 1 517 ? 0.081 -30.236 -42.927 1.00 96.44 517 ALA A O 1
ATOM 4126 N N . LYS A 1 518 ? 0.414 -28.285 -41.862 1.00 95.75 518 LYS A N 1
ATOM 4127 C CA . LYS A 1 518 ? -0.298 -27.448 -42.848 1.00 95.75 518 LYS A CA 1
ATOM 4128 C C . LYS A 1 518 ? 0.362 -27.445 -44.224 1.00 95.75 518 LYS A C 1
ATOM 4130 O O . LYS A 1 518 ? -0.345 -27.313 -45.221 1.00 95.75 518 LYS A O 1
ATOM 4135 N N . GLN A 1 519 ? 1.689 -27.567 -44.283 1.00 95.88 519 GLN A N 1
ATOM 4136 C CA . GLN A 1 519 ? 2.416 -27.660 -45.552 1.00 95.88 519 GLN A CA 1
ATOM 4137 C C . GLN A 1 519 ? 2.083 -28.950 -46.311 1.00 95.88 519 GLN A C 1
ATOM 4139 O O . GLN A 1 519 ? 2.061 -28.931 -47.537 1.00 95.88 519 GLN A O 1
ATOM 4144 N N . LEU A 1 520 ? 1.796 -30.041 -45.592 1.00 95.06 520 LEU A N 1
ATOM 4145 C CA . LEU A 1 520 ? 1.413 -31.334 -46.174 1.00 95.06 520 LEU A CA 1
ATOM 4146 C C . LEU A 1 520 ? -0.104 -31.452 -46.397 1.00 95.06 520 LEU A C 1
ATOM 4148 O O . LEU A 1 520 ? -0.560 -32.129 -47.314 1.00 95.06 520 LEU A O 1
ATOM 4152 N N . ASP A 1 521 ? -0.902 -30.800 -45.549 1.00 94.50 521 ASP A N 1
ATOM 4153 C CA . ASP A 1 521 ? -2.359 -30.769 -45.637 1.00 94.50 521 ASP A CA 1
ATOM 4154 C C . ASP A 1 521 ? -2.901 -29.377 -45.281 1.00 94.50 521 ASP A C 1
ATOM 4156 O O . ASP A 1 521 ? -3.093 -29.005 -44.119 1.00 94.50 521 ASP A O 1
ATOM 4160 N N . SER A 1 522 ? -3.226 -28.609 -46.322 1.00 92.25 522 SER A N 1
ATOM 4161 C CA . SER A 1 522 ? -3.774 -27.252 -46.200 1.00 92.25 522 SER A CA 1
ATOM 4162 C C . SER A 1 522 ? -5.105 -27.164 -45.434 1.00 92.25 522 SER A C 1
ATOM 4164 O O . SER A 1 522 ? -5.534 -26.058 -45.084 1.00 92.25 522 SER A O 1
ATOM 4166 N N . SER A 1 523 ? -5.772 -28.290 -45.146 1.00 90.88 523 SER A N 1
ATOM 4167 C CA . SER A 1 523 ? -7.023 -28.345 -44.383 1.00 90.88 523 SER A CA 1
ATOM 4168 C C . SER A 1 523 ? -6.829 -28.350 -42.860 1.00 90.88 523 SER A C 1
ATOM 4170 O O . SER A 1 523 ? -7.804 -28.175 -42.128 1.00 90.88 523 SER A O 1
ATOM 4172 N N . VAL A 1 524 ? -5.591 -28.464 -42.363 1.00 93.75 524 VAL A N 1
ATOM 4173 C CA . VAL A 1 524 ? -5.272 -28.435 -40.925 1.00 93.75 524 VAL A CA 1
ATOM 4174 C C . VAL A 1 524 ? -5.692 -27.098 -40.293 1.00 93.75 524 VAL A C 1
ATOM 4176 O O . VAL A 1 524 ? -5.283 -26.012 -40.719 1.00 93.75 524 VAL A O 1
ATOM 4179 N N . ARG A 1 525 ? -6.530 -27.161 -39.250 1.00 91.81 525 ARG A N 1
ATOM 4180 C CA . ARG A 1 525 ? -7.059 -25.999 -38.506 1.00 91.81 525 ARG A CA 1
ATOM 4181 C C . ARG A 1 525 ? -6.932 -26.214 -36.996 1.00 91.81 525 ARG A C 1
ATOM 4183 O O . ARG A 1 525 ? -7.934 -26.335 -36.300 1.00 91.81 525 ARG A O 1
ATOM 4190 N N . ILE A 1 526 ? -5.694 -26.255 -36.511 1.00 92.56 526 ILE A N 1
ATOM 4191 C CA . ILE A 1 526 ? -5.378 -26.356 -35.081 1.00 92.56 526 ILE A CA 1
ATOM 4192 C C . ILE A 1 526 ? -5.063 -24.958 -34.541 1.00 92.56 526 ILE A C 1
ATOM 4194 O O . ILE A 1 526 ? -4.266 -24.230 -35.136 1.00 92.56 526 ILE A O 1
ATOM 4198 N N . LYS A 1 527 ? -5.716 -24.577 -33.444 1.00 87.69 527 LYS A N 1
ATOM 4199 C CA . LYS A 1 527 ? -5.559 -23.291 -32.750 1.00 87.69 527 LYS A CA 1
ATOM 4200 C C . LYS A 1 527 ? -4.840 -23.435 -31.413 1.00 87.69 527 LYS A C 1
ATOM 4202 O O . LYS A 1 527 ? -4.114 -22.526 -31.026 1.00 87.69 527 LYS A O 1
ATOM 4207 N N . ASP A 1 528 ? -5.039 -24.557 -30.729 1.00 90.06 528 ASP A N 1
ATOM 4208 C CA . ASP A 1 528 ? -4.443 -24.837 -29.426 1.00 90.06 528 ASP A CA 1
ATOM 4209 C C . ASP A 1 528 ? -4.155 -26.334 -29.248 1.00 90.06 528 ASP A C 1
ATOM 4211 O O . ASP A 1 528 ? -4.585 -27.176 -30.040 1.00 90.06 528 ASP A O 1
ATOM 4215 N N . TYR A 1 529 ? -3.402 -26.655 -28.198 1.00 90.00 529 TYR A N 1
ATOM 4216 C CA . TYR A 1 529 ? -2.942 -28.008 -27.903 1.00 90.00 529 TYR A CA 1
ATOM 4217 C C . TYR A 1 529 ? -4.008 -28.909 -27.265 1.00 90.00 529 TYR A C 1
ATOM 4219 O O . TYR A 1 529 ? -3.711 -30.067 -26.993 1.00 90.00 529 TYR A O 1
ATOM 4227 N N . HIS A 1 530 ? -5.237 -28.440 -27.027 1.00 90.25 530 HIS A N 1
ATOM 4228 C CA . HIS A 1 530 ? -6.344 -29.280 -26.552 1.00 90.25 530 HIS A CA 1
ATOM 4229 C C . HIS A 1 530 ? -7.098 -29.965 -27.697 1.00 90.25 530 HIS A C 1
ATOM 4231 O O . HIS A 1 530 ? -7.874 -30.884 -27.447 1.00 90.25 530 HIS A O 1
ATOM 4237 N N . GLN A 1 531 ? -6.875 -29.545 -28.943 1.00 92.00 531 GLN A N 1
ATOM 4238 C CA . GLN A 1 531 ? -7.530 -30.133 -30.107 1.00 92.00 531 GLN A CA 1
ATOM 4239 C C . GLN A 1 531 ? -6.844 -31.429 -30.557 1.00 92.00 531 GLN A C 1
ATOM 4241 O O . GLN A 1 531 ? -5.620 -31.564 -30.479 1.00 92.00 531 GLN A O 1
ATOM 4246 N N . ASP A 1 532 ? -7.634 -32.370 -31.072 1.00 92.62 532 ASP A N 1
ATOM 4247 C CA . ASP A 1 532 ? -7.118 -33.597 -31.678 1.00 92.62 532 ASP A CA 1
ATOM 4248 C C . ASP A 1 532 ? -6.365 -33.311 -32.984 1.00 92.62 532 ASP A C 1
ATOM 4250 O O . ASP A 1 532 ? -6.706 -32.399 -33.743 1.00 92.62 532 ASP A O 1
ATOM 4254 N N . PHE A 1 533 ? -5.355 -34.134 -33.277 1.00 93.81 533 PHE A N 1
ATOM 4255 C CA . PHE A 1 533 ? -4.635 -34.059 -34.547 1.00 93.81 533 PHE A CA 1
ATOM 4256 C C . PHE A 1 533 ? -5.542 -34.546 -35.696 1.00 93.81 533 PHE A C 1
ATOM 4258 O O . PHE A 1 533 ? -6.028 -35.681 -35.635 1.00 93.81 533 PHE A O 1
ATOM 4265 N N . PRO A 1 534 ? -5.803 -33.728 -36.733 1.00 92.81 534 PRO A N 1
ATOM 4266 C CA . PRO A 1 534 ? -6.800 -34.042 -37.748 1.00 92.81 534 PRO A CA 1
ATOM 4267 C C . PRO A 1 534 ? -6.352 -35.183 -38.668 1.00 92.81 534 PRO A C 1
ATOM 4269 O O . PRO A 1 534 ? -5.165 -35.369 -38.935 1.00 92.81 534 PRO A O 1
ATOM 4272 N N . THR A 1 535 ? -7.324 -35.934 -39.190 1.00 92.75 535 THR A N 1
ATOM 4273 C CA . THR A 1 535 ? -7.095 -36.991 -40.187 1.00 92.75 535 THR A CA 1
ATOM 4274 C C . THR A 1 535 ? -6.551 -36.413 -41.491 1.00 92.75 535 THR A C 1
ATOM 4276 O O . THR A 1 535 ? -7.110 -35.438 -41.992 1.00 92.75 535 THR A O 1
ATOM 4279 N N . PHE A 1 536 ? -5.535 -37.062 -42.061 1.00 95.06 536 PHE A N 1
ATOM 4280 C CA . PHE A 1 536 ? -4.863 -36.635 -43.288 1.00 95.06 536 PHE A CA 1
ATOM 4281 C C . PHE A 1 536 ? -5.783 -36.645 -44.521 1.00 95.06 536 PHE A C 1
ATOM 4283 O O . PHE A 1 536 ? -6.450 -37.648 -44.791 1.00 95.06 536 PHE A O 1
ATOM 4290 N N . LYS A 1 537 ? -5.784 -35.546 -45.282 1.00 91.94 537 LYS A N 1
ATOM 4291 C CA . LYS A 1 537 ? -6.521 -35.354 -46.544 1.00 91.94 537 LYS A CA 1
ATOM 4292 C C . LYS A 1 537 ? -5.625 -34.889 -47.707 1.00 91.94 537 LYS A C 1
ATOM 4294 O O . LYS A 1 537 ? -6.155 -34.513 -48.751 1.00 91.94 537 LYS A O 1
ATOM 4299 N N . GLY A 1 538 ? -4.302 -34.884 -47.522 1.00 90.44 538 GLY A N 1
ATOM 4300 C CA . GLY A 1 538 ? -3.321 -34.493 -48.540 1.00 90.44 538 GLY A CA 1
ATOM 4301 C C . GLY A 1 538 ? -2.961 -35.614 -49.525 1.00 90.44 538 GLY A C 1
ATOM 4302 O O . GLY A 1 538 ? -3.664 -36.622 -49.646 1.00 90.44 538 GLY A O 1
ATOM 4303 N N . GLU A 1 539 ? -1.847 -35.443 -50.239 1.00 90.00 539 GLU A N 1
ATOM 4304 C CA . GLU A 1 539 ? -1.358 -36.422 -51.215 1.00 90.00 539 GLU A CA 1
ATOM 4305 C C . GLU A 1 539 ? -0.805 -37.688 -50.544 1.00 90.00 539 GLU A C 1
ATOM 4307 O O . GLU A 1 539 ? -0.124 -37.632 -49.523 1.00 90.00 539 GLU A O 1
ATOM 4312 N N . VAL A 1 540 ? -1.043 -38.862 -51.139 1.00 90.94 540 VAL A N 1
ATOM 4313 C CA . VAL A 1 540 ? -0.645 -40.161 -50.555 1.00 90.94 540 VAL A CA 1
ATOM 4314 C C . VAL A 1 540 ? 0.859 -40.239 -50.249 1.00 90.94 540 VAL A C 1
ATOM 4316 O O . VAL A 1 540 ? 1.236 -40.877 -49.267 1.00 90.94 540 VAL A O 1
ATOM 4319 N N . ALA A 1 541 ? 1.703 -39.567 -51.042 1.00 91.38 541 ALA A N 1
ATOM 4320 C CA . ALA A 1 541 ? 3.154 -39.523 -50.847 1.00 91.38 541 ALA A CA 1
ATOM 4321 C C . ALA A 1 541 ? 3.576 -38.857 -49.520 1.00 91.38 541 ALA A C 1
ATOM 4323 O O . ALA A 1 541 ? 4.604 -39.228 -48.958 1.00 91.38 541 ALA A O 1
ATOM 4324 N N . ASP A 1 542 ? 2.763 -37.942 -48.984 1.00 93.88 542 ASP A N 1
ATOM 4325 C CA . ASP A 1 542 ? 3.053 -37.204 -47.748 1.00 93.88 542 ASP A CA 1
ATOM 4326 C C . ASP A 1 542 ? 2.450 -37.852 -46.494 1.00 93.88 542 ASP A C 1
ATOM 4328 O O . ASP A 1 542 ? 2.740 -37.431 -45.369 1.00 93.88 542 ASP A O 1
ATOM 4332 N N . LYS A 1 543 ? 1.638 -38.904 -46.661 1.00 93.06 543 LYS A N 1
ATOM 4333 C CA . LYS A 1 543 ? 0.883 -39.538 -45.571 1.00 93.06 543 LYS A CA 1
ATOM 4334 C C . LYS A 1 543 ? 1.780 -40.011 -44.426 1.00 93.06 543 LYS A C 1
ATOM 4336 O O . LYS A 1 543 ? 1.496 -39.717 -43.269 1.00 93.06 543 LYS A O 1
ATOM 4341 N N . GLU A 1 544 ? 2.875 -40.702 -44.739 1.00 93.56 544 GLU A N 1
ATOM 4342 C CA . GLU A 1 544 ? 3.801 -41.221 -43.722 1.00 93.56 544 GLU A CA 1
ATOM 4343 C C . GLU A 1 544 ? 4.454 -40.080 -42.921 1.00 93.56 544 GLU A C 1
ATOM 4345 O O . GLU A 1 544 ? 4.598 -40.154 -41.699 1.00 93.56 544 GLU A O 1
ATOM 4350 N N . ARG A 1 545 ? 4.830 -38.988 -43.599 1.00 93.44 545 ARG A N 1
ATOM 4351 C CA . ARG A 1 545 ? 5.421 -37.815 -42.946 1.00 93.44 545 ARG A CA 1
ATOM 4352 C C . ARG A 1 545 ? 4.402 -37.123 -42.041 1.00 93.44 545 ARG A C 1
ATOM 4354 O O . ARG A 1 545 ? 4.737 -36.777 -40.910 1.00 93.44 545 ARG A O 1
ATOM 4361 N N . TYR A 1 546 ? 3.166 -36.976 -42.508 1.00 95.19 546 TYR A N 1
ATOM 4362 C CA . TYR A 1 546 ? 2.075 -36.398 -41.730 1.00 95.19 546 TYR A CA 1
ATOM 4363 C C . TYR A 1 546 ? 1.750 -37.228 -40.476 1.00 95.19 546 TYR A C 1
ATOM 4365 O O . TYR A 1 546 ? 1.569 -36.673 -39.392 1.00 95.19 546 TYR A O 1
ATOM 4373 N N . GLU A 1 547 ? 1.744 -38.559 -40.584 1.00 93.69 547 GLU A N 1
ATOM 4374 C CA . GLU A 1 547 ? 1.537 -39.462 -39.444 1.00 93.69 547 GLU A CA 1
ATOM 4375 C C . GLU A 1 547 ? 2.637 -39.300 -38.378 1.00 93.69 547 GLU A C 1
ATOM 4377 O O . GLU A 1 547 ? 2.322 -39.176 -37.191 1.00 93.69 547 GLU A O 1
ATOM 4382 N N . LYS A 1 548 ? 3.909 -39.168 -38.787 1.00 93.31 548 LYS A N 1
ATOM 4383 C CA . LYS A 1 548 ? 5.030 -38.879 -37.868 1.00 93.31 548 LYS A CA 1
ATOM 4384 C C . LYS A 1 548 ? 4.891 -37.524 -37.166 1.00 93.31 548 LYS A C 1
ATOM 4386 O O . LYS A 1 548 ? 5.245 -37.405 -35.992 1.00 93.31 548 LYS A O 1
ATOM 4391 N N . ILE A 1 549 ? 4.373 -36.498 -37.848 1.00 95.06 549 ILE A N 1
ATOM 4392 C CA . ILE A 1 549 ? 4.054 -35.204 -37.214 1.00 95.06 549 ILE A CA 1
ATOM 4393 C C . ILE A 1 549 ? 2.952 -35.393 -36.165 1.00 95.06 549 ILE A C 1
ATOM 4395 O O . ILE A 1 549 ? 3.064 -34.868 -35.058 1.00 95.06 549 ILE A O 1
ATOM 4399 N N . GLY A 1 550 ? 1.935 -36.203 -36.467 1.00 94.62 550 GLY A N 1
ATOM 4400 C CA . GLY A 1 550 ? 0.851 -36.522 -35.538 1.00 94.62 550 GLY A CA 1
ATOM 4401 C C . GLY A 1 550 ? 1.312 -37.210 -34.251 1.00 94.62 550 GLY A C 1
ATOM 4402 O O . GLY A 1 550 ? 0.778 -36.935 -33.175 1.00 94.62 550 GLY A O 1
ATOM 4403 N N . GLU A 1 551 ? 2.331 -38.066 -34.315 1.00 93.88 551 GLU A N 1
ATOM 4404 C CA . GLU A 1 551 ? 2.928 -38.667 -33.115 1.00 93.88 551 GLU A CA 1
ATOM 4405 C C . GLU A 1 551 ? 3.647 -37.633 -32.241 1.00 93.88 551 GLU A C 1
ATOM 4407 O O . GLU A 1 551 ? 3.412 -37.572 -31.029 1.00 93.88 551 GLU A O 1
ATOM 4412 N N . LYS A 1 552 ? 4.461 -36.761 -32.852 1.00 95.00 552 LYS A N 1
ATOM 4413 C CA . LYS A 1 552 ? 5.137 -35.658 -32.146 1.00 95.00 552 LYS A CA 1
ATOM 4414 C C . LYS A 1 552 ? 4.127 -34.675 -31.554 1.00 95.00 552 LYS A C 1
ATOM 4416 O O . LYS A 1 552 ? 4.315 -34.201 -30.437 1.00 95.00 552 LYS A O 1
ATOM 4421 N N . TYR A 1 553 ? 3.031 -34.413 -32.262 1.00 95.75 553 TYR A N 1
ATOM 4422 C CA . TYR A 1 553 ? 1.939 -33.570 -31.786 1.00 95.75 553 TYR A CA 1
ATOM 4423 C C . TYR A 1 553 ? 1.327 -34.126 -30.496 1.00 95.75 553 TYR A C 1
ATOM 4425 O O . TYR A 1 553 ? 1.203 -33.407 -29.504 1.00 95.75 553 TYR A O 1
ATOM 4433 N N . LYS A 1 554 ? 1.012 -35.427 -30.466 1.00 95.19 554 LYS A N 1
ATOM 4434 C CA . LYS A 1 554 ? 0.482 -36.098 -29.266 1.00 95.19 554 LYS A CA 1
ATOM 4435 C C . LYS A 1 554 ? 1.475 -36.065 -28.102 1.00 95.19 554 LYS A C 1
ATOM 4437 O O . LYS A 1 554 ? 1.065 -35.872 -26.957 1.00 95.19 554 LYS A O 1
ATOM 4442 N N . ALA A 1 555 ? 2.770 -36.220 -28.380 1.00 95.31 555 ALA A N 1
ATOM 4443 C CA . ALA A 1 555 ? 3.815 -36.064 -27.369 1.00 95.31 555 ALA A CA 1
ATOM 4444 C C . ALA A 1 555 ? 3.810 -34.645 -26.776 1.00 95.31 555 ALA A C 1
ATOM 4446 O O . ALA A 1 555 ? 3.778 -34.480 -25.556 1.00 95.31 555 ALA A O 1
ATOM 4447 N N . MET A 1 556 ? 3.753 -33.622 -27.630 1.00 96.56 556 MET A N 1
ATOM 4448 C CA . MET A 1 556 ? 3.716 -32.221 -27.208 1.00 96.56 556 MET A CA 1
ATOM 4449 C C . MET A 1 556 ? 2.465 -31.855 -26.420 1.00 96.56 556 MET A C 1
ATOM 4451 O O . MET A 1 556 ? 2.565 -31.144 -25.423 1.00 96.56 556 MET A O 1
ATOM 4455 N N . GLN A 1 557 ? 1.306 -32.380 -26.809 1.00 95.75 557 GLN A N 1
ATOM 4456 C CA . GLN A 1 557 ? 0.069 -32.211 -26.055 1.00 95.75 557 GLN A CA 1
ATOM 4457 C C . GLN A 1 557 ? 0.217 -32.749 -24.624 1.00 95.75 557 GLN A C 1
ATOM 4459 O O . GLN A 1 557 ? -0.111 -32.050 -23.668 1.00 95.75 557 GLN A O 1
ATOM 4464 N N . ARG A 1 558 ? 0.779 -33.953 -24.449 1.00 95.38 558 ARG A N 1
ATOM 4465 C CA . ARG A 1 558 ? 1.027 -34.536 -23.116 1.00 95.38 558 ARG A CA 1
ATOM 4466 C C . ARG A 1 558 ? 2.024 -33.720 -22.298 1.00 95.38 558 ARG A C 1
ATOM 4468 O O . ARG A 1 558 ? 1.837 -33.562 -21.095 1.00 95.38 558 ARG A O 1
ATOM 4475 N N . LEU A 1 559 ? 3.074 -33.211 -22.938 1.00 96.19 559 LEU A N 1
ATOM 4476 C CA . LEU A 1 559 ? 4.076 -32.362 -22.296 1.00 96.19 559 LEU A CA 1
ATOM 4477 C C . LEU A 1 559 ? 3.475 -31.040 -21.807 1.00 96.19 559 LEU A C 1
ATOM 4479 O O . LEU A 1 559 ? 3.649 -30.681 -20.645 1.00 96.19 559 LEU A O 1
ATOM 4483 N N . LEU A 1 560 ? 2.721 -30.345 -22.661 1.00 95.81 560 LEU A N 1
ATOM 4484 C CA . LEU A 1 560 ? 2.050 -29.097 -22.297 1.00 95.81 560 LEU A CA 1
ATOM 4485 C C . LEU A 1 560 ? 1.015 -29.316 -21.188 1.00 95.81 560 LEU A C 1
ATOM 4487 O O . LEU A 1 560 ? 1.008 -28.554 -20.225 1.00 95.81 560 LEU A O 1
ATOM 4491 N N . LEU A 1 561 ? 0.220 -30.390 -21.260 1.00 95.19 561 LEU A N 1
ATOM 4492 C CA . LEU A 1 561 ? -0.726 -30.754 -20.199 1.00 95.19 561 LEU A CA 1
ATOM 4493 C C . LEU A 1 561 ? -0.027 -31.016 -18.857 1.00 95.19 561 LEU A C 1
ATOM 4495 O O . LEU A 1 561 ? -0.518 -30.572 -17.824 1.00 95.19 561 LEU A O 1
ATOM 4499 N N . ALA A 1 562 ? 1.135 -31.677 -18.852 1.00 95.69 562 ALA A N 1
ATOM 4500 C CA . ALA A 1 562 ? 1.896 -31.900 -17.621 1.00 95.69 562 ALA A CA 1
ATOM 4501 C C . ALA A 1 562 ? 2.355 -30.582 -16.967 1.00 95.69 562 ALA A C 1
ATOM 4503 O O . ALA A 1 562 ? 2.362 -30.473 -15.742 1.00 95.69 562 ALA A O 1
ATOM 4504 N N . LEU A 1 563 ? 2.698 -29.567 -17.769 1.00 95.19 563 LEU A N 1
ATOM 4505 C CA . LEU A 1 563 ? 3.096 -28.246 -17.271 1.00 95.19 563 LEU A CA 1
ATOM 4506 C C . LEU A 1 563 ? 1.910 -27.405 -16.783 1.00 95.19 563 LEU A C 1
ATOM 4508 O O . LEU A 1 563 ? 2.088 -26.565 -15.898 1.00 95.19 563 LEU A O 1
ATOM 4512 N N . THR A 1 564 ? 0.712 -27.604 -17.337 1.00 94.69 564 THR A N 1
ATOM 4513 C CA . THR A 1 564 ? -0.471 -26.776 -17.044 1.00 94.69 564 THR A CA 1
ATOM 4514 C C . THR A 1 564 ? -1.475 -27.418 -16.081 1.00 94.69 564 THR A C 1
ATOM 4516 O O . THR A 1 564 ? -2.408 -26.737 -15.658 1.00 94.69 564 THR A O 1
ATOM 4519 N N . ASP A 1 565 ? -1.270 -28.671 -15.655 1.00 94.12 565 ASP A N 1
ATOM 4520 C CA . ASP A 1 565 ? -2.143 -29.385 -14.708 1.00 94.12 565 ASP A CA 1
ATOM 4521 C C . ASP A 1 565 ? -1.981 -28.914 -13.250 1.00 94.12 565 ASP A C 1
ATOM 4523 O O . ASP A 1 565 ? -1.494 -29.635 -12.378 1.00 94.12 565 ASP A O 1
ATOM 4527 N N . THR A 1 566 ? -2.422 -27.688 -12.975 1.00 90.50 566 THR A N 1
ATOM 4528 C CA . THR A 1 566 ? -2.442 -27.093 -11.629 1.00 90.50 566 THR A CA 1
ATOM 4529 C C . THR A 1 566 ? -3.489 -27.715 -10.707 1.00 90.50 566 THR A C 1
ATOM 4531 O O . THR A 1 566 ? -3.452 -27.480 -9.501 1.00 90.50 566 THR A O 1
ATOM 4534 N N . LYS A 1 567 ? -4.433 -28.493 -11.252 1.00 85.44 567 LYS A N 1
ATOM 4535 C CA . LYS A 1 567 ? -5.527 -29.095 -10.485 1.00 85.44 567 LYS A CA 1
ATOM 4536 C C . LYS A 1 567 ? -5.079 -30.369 -9.784 1.00 85.44 567 LYS A C 1
ATOM 4538 O O . LYS A 1 567 ? -5.330 -30.515 -8.593 1.00 85.44 567 LYS A O 1
ATOM 4543 N N . ASN A 1 568 ? -4.453 -31.288 -10.518 1.00 90.94 568 ASN A N 1
ATOM 4544 C CA . ASN A 1 568 ? -4.021 -32.557 -9.936 1.00 90.94 568 ASN A CA 1
ATOM 4545 C C . ASN A 1 568 ? -2.571 -32.504 -9.441 1.00 90.94 568 ASN A C 1
ATOM 4547 O O . ASN A 1 568 ? -2.181 -33.370 -8.668 1.00 90.94 568 ASN A O 1
ATOM 4551 N N . ASN A 1 569 ? -1.781 -31.518 -9.889 1.00 91.75 569 ASN A N 1
ATOM 4552 C CA . ASN A 1 569 ? -0.386 -31.311 -9.484 1.00 91.75 569 ASN A CA 1
ATOM 4553 C C . ASN A 1 569 ? -0.172 -29.827 -9.154 1.00 91.75 569 ASN A C 1
ATOM 4555 O O . ASN A 1 569 ? 0.350 -29.067 -9.979 1.00 91.75 569 ASN A O 1
ATOM 4559 N N . PRO A 1 570 ? -0.635 -29.375 -7.976 1.00 88.44 570 PRO A N 1
ATOM 4560 C CA . PRO A 1 570 ? -0.586 -27.962 -7.623 1.00 88.44 570 PRO A CA 1
ATOM 4561 C C . PRO A 1 570 ? 0.856 -27.445 -7.546 1.00 88.44 570 PRO A C 1
ATOM 4563 O O . PRO A 1 570 ? 1.108 -26.297 -7.916 1.00 88.44 570 PRO A O 1
ATOM 4566 N N . LEU A 1 571 ? 1.812 -28.292 -7.147 1.00 91.88 571 LEU A N 1
ATOM 4567 C CA . LEU A 1 571 ? 3.212 -27.910 -6.997 1.00 91.88 571 LEU A CA 1
ATOM 4568 C C . LEU A 1 571 ? 3.922 -27.800 -8.364 1.00 91.88 571 LEU A C 1
ATOM 4570 O O . LEU A 1 571 ? 3.942 -28.757 -9.146 1.00 91.88 571 LEU A O 1
ATOM 4574 N N . PRO A 1 572 ? 4.536 -26.646 -8.686 1.00 93.56 572 PRO A N 1
ATOM 4575 C CA . PRO A 1 572 ? 5.372 -26.478 -9.873 1.00 93.56 572 PRO A CA 1
ATOM 4576 C C . PRO A 1 572 ? 6.465 -27.544 -10.033 1.00 93.56 572 PRO A C 1
ATOM 4578 O O . PRO A 1 572 ? 6.682 -28.035 -11.142 1.00 93.56 572 PRO A O 1
ATOM 4581 N N . SER A 1 573 ? 7.140 -27.946 -8.954 1.00 91.94 573 SER A N 1
ATOM 4582 C CA . SER A 1 573 ? 8.208 -28.950 -9.029 1.00 91.94 573 SER A CA 1
ATOM 4583 C C . SER A 1 573 ? 7.702 -30.345 -9.419 1.00 91.94 573 SER A C 1
ATOM 4585 O O . SER A 1 573 ? 8.361 -31.050 -10.189 1.00 91.94 573 SER A O 1
ATOM 4587 N N . GLU A 1 574 ? 6.502 -30.733 -8.979 1.00 92.88 574 GLU A N 1
ATOM 4588 C CA . GLU A 1 574 ? 5.849 -31.978 -9.403 1.00 92.88 574 GLU A CA 1
ATOM 4589 C C . GLU A 1 574 ? 5.507 -31.941 -10.895 1.00 92.88 574 GLU A C 1
ATOM 4591 O O . GLU A 1 574 ? 5.754 -32.907 -11.619 1.00 92.88 574 GLU A O 1
ATOM 4596 N N . ARG A 1 575 ? 5.008 -30.799 -11.385 1.00 95.44 575 ARG A N 1
ATOM 4597 C CA . ARG A 1 575 ? 4.730 -30.594 -12.816 1.00 95.44 575 ARG A CA 1
ATOM 4598 C C . ARG A 1 575 ? 5.994 -30.678 -13.666 1.00 95.44 575 ARG A C 1
ATOM 4600 O O . ARG A 1 575 ? 5.980 -31.340 -14.701 1.00 95.44 575 ARG A O 1
ATOM 4607 N N . ILE A 1 576 ? 7.105 -30.088 -13.215 1.00 93.75 576 ILE A N 1
ATOM 4608 C CA . ILE A 1 576 ? 8.413 -30.235 -13.878 1.00 93.75 576 ILE A CA 1
ATOM 4609 C C . ILE A 1 576 ? 8.858 -31.697 -13.887 1.00 93.75 576 ILE A C 1
ATOM 4611 O O . ILE A 1 576 ? 9.365 -32.169 -14.905 1.00 93.75 576 ILE A O 1
ATOM 4615 N N . THR A 1 577 ? 8.658 -32.425 -12.788 1.00 91.56 577 THR A N 1
ATOM 4616 C CA . THR A 1 577 ? 9.022 -33.846 -12.691 1.00 91.56 577 THR A CA 1
ATOM 4617 C C . THR A 1 577 ? 8.245 -34.669 -13.717 1.00 91.56 577 THR A C 1
ATOM 4619 O O . THR A 1 577 ? 8.853 -35.330 -14.559 1.00 91.56 577 THR A O 1
ATOM 4622 N N . LYS A 1 578 ? 6.914 -34.526 -13.752 1.00 93.50 578 LYS A N 1
ATOM 4623 C CA . LYS A 1 578 ? 6.049 -35.200 -14.734 1.00 93.50 578 LYS A CA 1
ATOM 4624 C C . LYS A 1 578 ? 6.379 -34.817 -16.172 1.00 93.50 578 LYS A C 1
ATOM 4626 O O . LYS A 1 578 ? 6.414 -35.676 -17.054 1.00 93.50 578 LYS A O 1
ATOM 4631 N N . PHE A 1 579 ? 6.644 -33.536 -16.421 1.00 95.81 579 PHE A N 1
ATOM 4632 C CA . PHE A 1 579 ? 7.100 -33.066 -17.725 1.00 95.81 579 PHE A CA 1
ATOM 4633 C C . PHE A 1 579 ? 8.422 -33.732 -18.123 1.00 95.81 579 PHE A C 1
ATOM 4635 O O . PHE A 1 579 ? 8.540 -34.212 -19.245 1.00 95.81 579 PHE A O 1
ATOM 4642 N N . SER A 1 580 ? 9.392 -33.812 -17.210 1.00 92.12 580 SER A N 1
ATOM 4643 C CA . SER A 1 580 ? 10.717 -34.390 -17.463 1.00 92.12 580 SER A CA 1
ATOM 4644 C C . SER A 1 580 ? 10.642 -35.885 -17.770 1.00 92.12 580 SER A C 1
ATOM 4646 O O . SER A 1 580 ? 11.264 -36.350 -18.723 1.00 92.12 580 SER A O 1
ATOM 4648 N N . GLU A 1 581 ? 9.845 -36.632 -17.005 1.00 90.62 581 GLU A N 1
ATOM 4649 C CA . GLU A 1 581 ? 9.581 -38.056 -17.243 1.00 90.62 581 GLU A CA 1
ATOM 4650 C C . GLU A 1 581 ? 8.901 -38.276 -18.598 1.00 90.62 581 GLU A C 1
ATOM 4652 O O . GLU A 1 581 ? 9.330 -39.112 -19.397 1.00 90.62 581 GLU A O 1
ATOM 4657 N N . SER A 1 582 ? 7.870 -37.480 -18.895 1.00 93.19 582 SER A N 1
ATOM 4658 C CA . SER A 1 582 ? 7.183 -37.519 -20.185 1.00 93.19 582 SER A CA 1
ATOM 4659 C C . SER A 1 582 ? 8.137 -37.175 -21.333 1.00 93.19 582 SER A C 1
ATOM 4661 O O . SER A 1 582 ? 8.131 -37.858 -22.358 1.00 93.19 582 SER A O 1
ATOM 4663 N N . LEU A 1 583 ? 9.004 -36.173 -21.164 1.00 93.88 583 LEU A N 1
ATOM 4664 C CA . LEU A 1 583 ? 9.966 -35.752 -22.179 1.00 93.88 583 LEU A CA 1
ATOM 4665 C C . LEU A 1 583 ? 10.974 -36.865 -22.453 1.00 93.88 583 LEU A C 1
ATOM 4667 O O . LEU A 1 583 ? 11.216 -37.181 -23.613 1.00 93.88 583 LEU A O 1
ATOM 4671 N N . ALA A 1 584 ? 11.507 -37.504 -21.410 1.00 89.00 584 ALA A N 1
ATOM 4672 C CA . ALA A 1 584 ? 12.427 -38.629 -21.543 1.00 89.00 584 ALA A CA 1
ATOM 4673 C C . ALA A 1 584 ? 11.784 -39.815 -22.283 1.00 89.00 584 ALA A C 1
ATOM 4675 O O . ALA A 1 584 ? 12.382 -40.356 -23.217 1.00 89.00 584 ALA A O 1
ATOM 4676 N N . ASN A 1 585 ? 10.543 -40.169 -21.928 1.00 89.56 585 ASN A N 1
ATOM 4677 C CA . ASN A 1 585 ? 9.803 -41.265 -22.556 1.00 89.56 585 ASN A CA 1
ATOM 4678 C C . ASN A 1 585 ? 9.543 -41.013 -24.048 1.00 89.56 585 ASN A C 1
ATOM 4680 O O . ASN A 1 585 ? 9.827 -41.874 -24.882 1.00 89.56 585 ASN A O 1
ATOM 4684 N N . HIS A 1 586 ? 9.046 -39.826 -24.407 1.00 90.31 586 HIS A N 1
ATOM 4685 C CA . HIS A 1 586 ? 8.793 -39.490 -25.810 1.00 90.31 586 HIS A CA 1
ATOM 4686 C C . HIS A 1 586 ? 10.094 -39.290 -26.589 1.00 90.31 586 HIS A C 1
ATOM 4688 O O . HIS A 1 586 ? 10.155 -39.629 -27.766 1.00 90.31 586 HIS A O 1
ATOM 4694 N N . ASN A 1 587 ? 11.162 -38.809 -25.946 1.00 88.50 587 ASN A N 1
ATOM 4695 C CA . ASN A 1 587 ? 12.461 -38.692 -26.593 1.00 88.50 587 ASN A CA 1
ATOM 4696 C C . ASN A 1 587 ? 13.023 -40.065 -26.981 1.00 88.50 587 ASN A C 1
ATOM 4698 O O . ASN A 1 587 ? 13.561 -40.202 -28.073 1.00 88.50 587 ASN A O 1
ATOM 4702 N N . ALA A 1 588 ? 12.851 -41.094 -26.146 1.00 83.56 588 ALA A N 1
ATOM 4703 C CA . ALA A 1 588 ? 13.250 -42.457 -26.496 1.00 83.56 588 ALA A CA 1
ATOM 4704 C C . ALA A 1 588 ? 12.509 -42.986 -27.739 1.00 83.56 588 ALA A C 1
ATOM 4706 O O . ALA A 1 588 ? 13.127 -43.641 -28.572 1.00 83.56 588 ALA A O 1
ATOM 4707 N N . GLN A 1 589 ? 11.222 -42.653 -27.889 1.00 83.25 589 GLN A N 1
ATOM 4708 C CA . GLN A 1 589 ? 10.390 -43.069 -29.027 1.00 83.25 589 GLN A CA 1
ATOM 4709 C C . GLN A 1 589 ? 10.703 -42.272 -30.305 1.00 83.25 589 GLN A C 1
ATOM 4711 O O . GLN A 1 589 ? 10.863 -42.838 -31.379 1.00 83.25 589 GLN A O 1
ATOM 4716 N N . ILE A 1 590 ? 10.832 -40.948 -30.196 1.00 85.12 590 ILE A N 1
ATOM 4717 C CA . ILE A 1 590 ? 10.949 -40.036 -31.346 1.00 85.12 590 ILE A CA 1
ATOM 4718 C C . ILE A 1 590 ? 12.384 -39.969 -31.890 1.00 85.12 590 ILE A C 1
ATOM 4720 O O . ILE A 1 590 ? 12.590 -39.624 -33.055 1.00 85.12 590 ILE A O 1
ATOM 4724 N N . LYS A 1 591 ? 13.399 -40.329 -31.091 1.00 75.75 591 LYS A N 1
ATOM 4725 C CA . LYS A 1 591 ? 14.813 -40.304 -31.509 1.00 75.75 591 LYS A CA 1
ATOM 4726 C C . LYS A 1 591 ? 15.100 -41.193 -32.724 1.00 75.75 591 LYS A C 1
ATOM 4728 O O . LYS A 1 591 ? 16.032 -40.897 -33.473 1.00 75.75 591 LYS A O 1
ATOM 4733 N N . GLU A 1 592 ? 14.284 -42.217 -32.971 1.00 73.69 592 GLU A N 1
ATOM 4734 C CA . GLU A 1 592 ? 14.367 -43.058 -34.173 1.00 73.69 592 GLU A CA 1
ATOM 4735 C C . GLU A 1 592 ? 14.135 -42.264 -35.471 1.00 73.69 592 GLU A C 1
ATOM 4737 O O . GLU A 1 592 ? 14.719 -42.586 -36.506 1.00 73.69 592 GLU A O 1
ATOM 4742 N N . TYR A 1 593 ? 13.384 -41.159 -35.409 1.00 79.94 593 TYR A N 1
ATOM 4743 C CA . TYR A 1 593 ? 13.072 -40.312 -36.563 1.00 79.94 593 TYR A CA 1
ATOM 4744 C C . TYR A 1 593 ? 14.181 -39.324 -36.944 1.00 79.94 593 TYR A C 1
ATOM 4746 O O . TYR A 1 593 ? 14.064 -38.666 -37.976 1.00 79.94 593 TYR A O 1
ATOM 4754 N N . ARG A 1 594 ? 15.254 -39.213 -36.142 1.00 79.38 594 ARG A N 1
ATOM 4755 C CA . ARG A 1 594 ? 16.389 -38.286 -36.358 1.00 79.38 594 ARG A CA 1
ATOM 4756 C C . ARG A 1 594 ? 15.970 -36.831 -36.635 1.00 79.38 594 ARG A C 1
ATOM 4758 O O . ARG A 1 594 ? 16.638 -36.120 -37.380 1.00 79.38 594 ARG A O 1
ATOM 4765 N N . ASP A 1 595 ? 14.880 -36.387 -36.019 1.00 85.69 595 ASP A N 1
ATOM 4766 C CA . ASP A 1 595 ? 14.376 -35.022 -36.162 1.00 85.69 595 ASP A CA 1
ATOM 4767 C C . ASP A 1 595 ? 15.255 -34.029 -35.386 1.00 85.69 595 ASP A C 1
ATOM 4769 O O . ASP A 1 595 ? 15.283 -34.023 -34.152 1.00 85.69 595 ASP A O 1
ATOM 4773 N N . SER A 1 596 ? 15.961 -33.165 -36.115 1.00 87.50 596 SER A N 1
ATOM 4774 C CA . SER A 1 596 ? 16.832 -32.140 -35.540 1.00 87.50 596 SER A CA 1
ATOM 4775 C C . SER A 1 596 ? 16.085 -31.101 -34.699 1.00 87.50 596 SER A C 1
ATOM 4777 O O . SER A 1 596 ? 16.633 -30.639 -33.699 1.00 87.50 596 SER A O 1
ATOM 4779 N N . ALA A 1 597 ? 14.851 -30.743 -35.064 1.00 90.06 597 ALA A N 1
ATOM 4780 C CA . ALA A 1 597 ? 14.050 -29.767 -34.333 1.00 90.06 597 ALA A CA 1
ATOM 4781 C C . ALA A 1 597 ? 13.586 -30.340 -32.984 1.00 90.06 597 ALA A C 1
ATOM 4783 O O . ALA A 1 597 ? 13.740 -29.680 -31.955 1.00 90.06 597 ALA A O 1
ATOM 4784 N N . TRP A 1 598 ? 13.129 -31.600 -32.958 1.00 93.12 598 TRP A N 1
ATOM 4785 C CA . TRP A 1 598 ? 12.811 -32.311 -31.709 1.00 93.12 598 TRP A CA 1
ATOM 4786 C C . TRP A 1 598 ? 14.032 -32.436 -30.790 1.00 93.12 598 TRP A C 1
ATOM 4788 O O . TRP A 1 598 ? 13.955 -32.186 -29.583 1.00 93.12 598 TRP A O 1
ATOM 4798 N N . ILE A 1 599 ? 15.181 -32.822 -31.355 1.00 90.00 599 ILE A N 1
ATOM 4799 C CA . ILE A 1 599 ? 16.432 -32.970 -30.601 1.00 90.00 599 ILE A CA 1
ATOM 4800 C C . ILE A 1 599 ? 16.843 -31.628 -29.985 1.00 90.00 599 ILE A C 1
ATOM 4802 O O . ILE A 1 599 ? 17.241 -31.581 -28.822 1.00 90.00 599 ILE A O 1
ATOM 4806 N N . HIS A 1 600 ? 16.717 -30.532 -30.735 1.00 90.00 600 HIS A N 1
ATOM 4807 C CA . HIS A 1 600 ? 17.026 -29.202 -30.224 1.00 90.00 600 HIS A CA 1
ATOM 4808 C C . HIS A 1 600 ? 16.061 -28.783 -29.106 1.00 90.00 600 HIS A C 1
ATOM 4810 O O . HIS A 1 600 ? 16.510 -28.395 -28.030 1.00 90.00 600 HIS A O 1
ATOM 4816 N N . TYR A 1 601 ? 14.750 -28.928 -29.322 1.00 94.50 601 TYR A N 1
ATOM 4817 C CA . TYR A 1 601 ? 13.722 -28.634 -28.320 1.00 94.50 601 TYR A CA 1
ATOM 4818 C C . TYR A 1 601 ? 13.960 -29.404 -27.011 1.00 94.50 601 TYR A C 1
ATOM 4820 O O . TYR A 1 601 ? 14.072 -28.804 -25.940 1.00 94.50 601 TYR A O 1
ATOM 4828 N N . SER A 1 602 ? 14.105 -30.729 -27.100 1.00 92.56 602 SER A N 1
ATOM 4829 C CA . SER A 1 602 ? 14.306 -31.588 -25.929 1.00 92.56 602 SER A CA 1
ATOM 4830 C C . SER A 1 602 ? 15.588 -31.238 -25.165 1.00 92.56 602 SER A C 1
ATOM 4832 O O . SER A 1 602 ? 15.567 -31.165 -23.934 1.00 92.56 602 SER A O 1
ATOM 4834 N N . LYS A 1 603 ? 16.686 -30.942 -25.875 1.00 89.69 603 LYS A N 1
ATOM 4835 C CA . LYS A 1 603 ? 17.951 -30.498 -25.273 1.00 89.69 603 LYS A CA 1
ATOM 4836 C C . LYS A 1 603 ? 17.799 -29.157 -24.552 1.00 89.69 603 LYS A C 1
ATOM 4838 O O . LYS A 1 603 ? 18.256 -29.035 -23.417 1.00 89.69 603 LYS A O 1
ATOM 4843 N N . SER A 1 604 ? 17.139 -28.179 -25.167 1.00 88.62 604 SER A N 1
ATOM 4844 C CA . SER A 1 604 ? 16.908 -26.859 -24.568 1.00 88.62 604 SER A CA 1
ATOM 4845 C C . SER A 1 604 ? 16.072 -26.949 -23.289 1.00 88.62 604 SER A C 1
ATOM 4847 O O . SER A 1 604 ? 16.421 -26.334 -22.281 1.00 88.62 604 SER A O 1
ATOM 4849 N N . CYS A 1 605 ? 15.027 -27.783 -23.277 1.00 92.44 605 CYS A N 1
ATOM 4850 C CA . CYS A 1 605 ? 14.251 -28.052 -22.066 1.00 92.44 605 CYS A CA 1
ATOM 4851 C C . CYS A 1 605 ? 15.090 -28.733 -20.976 1.00 92.44 605 CYS A C 1
ATOM 4853 O O . CYS A 1 605 ? 15.056 -28.294 -19.827 1.00 92.44 605 CYS A O 1
ATOM 4855 N N . ALA A 1 606 ? 15.875 -29.758 -21.322 1.00 89.69 606 ALA A N 1
ATOM 4856 C CA . ALA A 1 606 ? 16.728 -30.459 -20.362 1.00 89.69 606 ALA A CA 1
ATOM 4857 C C . ALA A 1 606 ? 17.791 -29.538 -19.736 1.00 89.69 606 ALA A C 1
ATOM 4859 O O . ALA A 1 606 ? 18.039 -29.620 -18.535 1.00 89.69 606 ALA A O 1
ATOM 4860 N N . ILE A 1 607 ? 18.382 -28.631 -20.522 1.00 85.38 607 ILE A N 1
ATOM 4861 C CA . ILE A 1 607 ? 19.329 -27.620 -20.026 1.00 85.38 607 ILE A CA 1
ATOM 4862 C C . ILE A 1 607 ? 18.628 -26.643 -19.081 1.00 85.38 607 ILE A C 1
ATOM 4864 O O . ILE A 1 607 ? 19.136 -26.389 -17.991 1.00 85.38 607 ILE A O 1
ATOM 4868 N N . ALA A 1 608 ? 17.458 -26.123 -19.465 1.00 85.06 608 ALA A N 1
ATOM 4869 C CA . ALA A 1 608 ? 16.706 -25.182 -18.637 1.00 85.06 608 ALA A CA 1
ATOM 4870 C C . ALA A 1 608 ? 16.316 -25.797 -17.281 1.00 85.06 608 ALA A C 1
ATOM 4872 O O . ALA A 1 608 ? 16.468 -25.151 -16.245 1.00 85.06 608 ALA A O 1
ATOM 4873 N N . ILE A 1 609 ? 15.888 -27.065 -17.283 1.00 87.19 609 ILE A N 1
ATOM 4874 C CA . ILE A 1 609 ? 15.622 -27.838 -16.062 1.00 87.19 609 ILE A CA 1
ATOM 4875 C C . ILE A 1 609 ? 16.914 -28.027 -15.264 1.00 87.19 609 ILE A C 1
ATOM 4877 O O . ILE A 1 609 ? 16.926 -27.784 -14.063 1.00 87.19 609 ILE A O 1
ATOM 4881 N N . GLY A 1 610 ? 18.011 -28.405 -15.925 1.00 78.19 610 GLY A N 1
ATOM 4882 C CA . GLY A 1 610 ? 19.317 -28.587 -15.297 1.00 78.19 610 GLY A CA 1
ATOM 4883 C C . GLY A 1 610 ? 19.775 -27.350 -14.526 1.00 78.19 610 GLY A C 1
ATOM 4884 O O . GLY A 1 610 ? 20.042 -27.462 -13.338 1.00 78.19 610 GLY A O 1
ATOM 4885 N N . ILE A 1 611 ? 19.783 -26.175 -15.162 1.00 76.06 611 ILE A N 1
ATOM 4886 C CA . ILE A 1 611 ? 20.259 -24.911 -14.571 1.00 76.06 611 ILE A CA 1
ATOM 4887 C C . ILE A 1 611 ? 19.506 -24.563 -13.281 1.00 76.06 611 ILE A C 1
ATOM 4889 O O . ILE A 1 611 ? 20.124 -24.188 -12.285 1.00 76.06 611 ILE A O 1
ATOM 4893 N N . VAL A 1 612 ? 18.179 -24.703 -13.283 1.00 68.38 612 VAL A N 1
ATOM 4894 C CA . VAL A 1 612 ? 17.343 -24.341 -12.128 1.00 68.38 612 VAL A CA 1
ATOM 4895 C C . VAL A 1 612 ? 17.379 -25.432 -11.055 1.00 68.38 612 VAL A C 1
ATOM 4897 O O . VAL A 1 612 ? 17.459 -25.134 -9.866 1.00 68.38 612 VAL A O 1
ATOM 4900 N N . CYS A 1 613 ? 17.382 -26.710 -11.443 1.00 66.88 613 CYS A N 1
ATOM 4901 C CA . CYS A 1 613 ? 17.354 -27.812 -10.484 1.00 66.88 613 CYS A CA 1
ATOM 4902 C C . CYS A 1 613 ? 18.716 -28.082 -9.823 1.00 66.88 613 CYS A C 1
ATOM 4904 O O . CYS A 1 613 ? 18.727 -28.537 -8.682 1.00 66.88 613 CYS A O 1
ATOM 4906 N N . THR A 1 614 ? 19.856 -27.764 -10.456 1.00 64.69 614 THR A N 1
ATOM 4907 C CA . THR A 1 614 ? 21.189 -27.989 -9.855 1.00 64.69 614 THR A CA 1
ATOM 4908 C C . THR A 1 614 ? 21.525 -27.054 -8.689 1.00 64.69 614 THR A C 1
ATOM 4910 O O . THR A 1 614 ? 22.450 -27.354 -7.941 1.00 64.69 614 THR A O 1
ATOM 4913 N N . GLY A 1 615 ? 20.777 -25.960 -8.499 1.00 54.91 615 GLY A N 1
ATOM 4914 C CA . GLY A 1 615 ? 20.914 -25.068 -7.338 1.00 54.91 615 GLY A CA 1
ATOM 4915 C C . GLY A 1 615 ? 19.936 -25.347 -6.188 1.00 54.91 615 GLY A C 1
ATOM 4916 O O . GLY A 1 615 ? 20.084 -24.761 -5.121 1.00 54.91 615 GLY A O 1
ATOM 4917 N N . ILE A 1 616 ? 18.929 -26.209 -6.397 1.00 54.97 616 ILE A N 1
ATOM 4918 C CA . ILE A 1 616 ? 17.731 -26.281 -5.536 1.00 54.97 616 ILE A CA 1
ATOM 4919 C C . ILE A 1 616 ? 17.356 -27.727 -5.139 1.00 54.97 616 ILE A C 1
ATOM 4921 O O . ILE A 1 616 ? 16.763 -27.936 -4.081 1.00 54.97 616 ILE A O 1
ATOM 4925 N N . ILE A 1 617 ? 17.692 -28.750 -5.942 1.00 50.00 617 ILE A N 1
ATOM 4926 C CA . ILE A 1 617 ? 17.248 -30.145 -5.739 1.00 50.00 617 ILE A CA 1
ATOM 4927 C C . ILE A 1 617 ? 18.449 -31.111 -5.794 1.00 50.00 617 ILE A C 1
ATOM 4929 O O . ILE A 1 617 ? 19.153 -31.147 -6.805 1.00 50.00 617 ILE A O 1
ATOM 4933 N N . PRO A 1 618 ? 18.682 -31.968 -4.779 1.00 45.97 618 PRO A N 1
ATOM 4934 C CA . PRO A 1 618 ? 19.759 -32.953 -4.836 1.00 45.97 618 PRO A CA 1
ATOM 4935 C C . PRO A 1 618 ? 19.492 -34.062 -5.876 1.00 45.97 618 PRO A C 1
ATOM 4937 O O . PRO A 1 618 ? 18.577 -34.874 -5.746 1.00 45.97 618 PRO A O 1
ATOM 4940 N N . GLY A 1 619 ? 20.353 -34.132 -6.892 1.00 46.03 619 GLY A N 1
ATOM 4941 C CA . GLY A 1 619 ? 20.855 -35.374 -7.498 1.00 46.03 619 GLY A CA 1
ATOM 4942 C C . GLY A 1 619 ? 19.996 -36.126 -8.524 1.00 46.03 619 GLY A C 1
ATOM 4943 O O . GLY A 1 619 ? 20.530 -36.524 -9.555 1.00 46.03 619 GLY A O 1
ATOM 4944 N N . ILE A 1 620 ? 18.700 -36.357 -8.300 1.00 53.41 620 ILE A N 1
ATOM 4945 C CA . ILE A 1 620 ? 17.993 -37.437 -9.030 1.00 53.41 620 ILE A CA 1
ATOM 4946 C C . ILE A 1 620 ? 17.395 -36.985 -10.379 1.00 53.41 620 ILE A C 1
ATOM 4948 O O . ILE A 1 620 ? 17.546 -37.681 -11.383 1.00 53.41 620 ILE A O 1
ATOM 4952 N N . ILE A 1 621 ? 16.783 -35.797 -10.451 1.00 52.94 621 ILE A N 1
ATOM 4953 C CA . ILE A 1 621 ? 16.130 -35.304 -11.685 1.00 52.94 621 ILE A CA 1
ATOM 4954 C C . ILE A 1 621 ? 17.167 -34.938 -12.759 1.00 52.94 621 ILE A C 1
ATOM 4956 O O . ILE A 1 621 ? 16.997 -35.271 -13.933 1.00 52.94 621 ILE A O 1
ATOM 4960 N N . ALA A 1 622 ? 18.285 -34.327 -12.352 1.00 54.28 622 ALA A N 1
ATOM 4961 C CA . ALA A 1 622 ? 19.392 -34.020 -13.255 1.00 54.28 622 ALA A CA 1
ATOM 4962 C C . ALA A 1 622 ? 20.003 -35.300 -13.849 1.00 54.28 622 ALA A C 1
ATOM 4964 O O . ALA A 1 622 ? 20.292 -35.340 -15.042 1.00 54.28 622 ALA A O 1
ATOM 4965 N N . LEU A 1 623 ? 20.129 -36.373 -13.057 1.00 52.59 623 LEU A N 1
ATOM 4966 C CA . LEU A 1 623 ? 20.619 -37.666 -13.536 1.00 52.59 623 LEU A CA 1
ATOM 4967 C C . LEU A 1 623 ? 19.644 -38.343 -14.508 1.00 52.59 623 LEU A C 1
ATOM 4969 O O . LEU A 1 623 ? 20.106 -38.926 -15.483 1.00 52.59 623 LEU A O 1
ATOM 4973 N N . LEU A 1 624 ? 18.326 -38.245 -14.317 1.00 54.00 624 LEU A N 1
ATOM 4974 C CA . LEU A 1 624 ? 17.337 -38.799 -15.258 1.00 54.00 624 LEU A CA 1
ATOM 4975 C C . LEU A 1 624 ? 17.314 -38.037 -16.594 1.00 54.00 624 LEU A C 1
ATOM 4977 O O . LEU A 1 624 ? 17.390 -38.655 -17.658 1.00 54.00 624 LEU A O 1
ATOM 4981 N N . ALA A 1 625 ? 17.309 -36.701 -16.553 1.00 53.81 625 ALA A N 1
ATOM 4982 C CA . ALA A 1 625 ? 17.377 -35.877 -17.761 1.00 53.81 625 ALA A CA 1
ATOM 4983 C C . ALA A 1 625 ? 18.704 -36.088 -18.518 1.00 53.81 625 ALA A C 1
ATOM 4985 O O . ALA A 1 625 ? 18.706 -36.276 -19.735 1.00 53.81 625 ALA A O 1
ATOM 4986 N N . TYR A 1 626 ? 19.829 -36.145 -17.798 1.00 50.75 626 TYR A N 1
ATOM 4987 C CA . TYR A 1 626 ? 21.168 -36.297 -18.374 1.00 50.75 626 TYR A CA 1
ATOM 4988 C C . TYR A 1 626 ? 21.472 -37.729 -18.860 1.00 50.75 626 TYR A C 1
ATOM 4990 O O . TYR A 1 626 ? 22.083 -37.911 -19.916 1.00 50.75 626 TYR A O 1
ATOM 4998 N N . SER A 1 627 ? 21.021 -38.765 -18.141 1.00 49.59 627 SER A N 1
ATOM 4999 C CA . SER A 1 627 ? 21.238 -40.174 -18.523 1.00 49.59 627 SER A CA 1
ATOM 5000 C C . SER A 1 627 ? 20.399 -40.608 -19.725 1.00 49.59 627 SER A C 1
ATOM 5002 O O . SER A 1 627 ? 20.889 -41.385 -20.543 1.00 49.59 627 SER A O 1
ATOM 5004 N N . SER A 1 628 ? 19.199 -40.042 -19.914 1.00 56.09 628 SER A N 1
ATOM 5005 C CA . SER A 1 628 ? 18.389 -40.271 -21.124 1.00 56.09 628 SER A CA 1
ATOM 5006 C C . SER A 1 628 ? 19.096 -39.818 -22.417 1.00 56.09 628 SER A C 1
ATOM 5008 O O . SER A 1 628 ? 18.785 -40.291 -23.513 1.00 56.09 628 SER A O 1
ATOM 5010 N N . TYR A 1 629 ? 20.090 -38.928 -22.295 1.00 54.72 629 TYR A N 1
ATOM 5011 C CA . TYR A 1 629 ? 20.816 -38.343 -23.418 1.00 54.72 629 TYR A CA 1
ATOM 5012 C C . TYR A 1 629 ? 22.118 -39.091 -23.768 1.00 54.72 629 TYR A C 1
ATOM 5014 O O . TYR A 1 629 ? 22.405 -39.284 -24.955 1.00 54.72 629 TYR A O 1
ATOM 5022 N N . LYS A 1 630 ? 22.891 -39.577 -22.781 1.00 52.62 630 LYS A N 1
ATOM 5023 C CA . LYS A 1 630 ? 24.154 -40.311 -23.018 1.00 52.62 630 LYS A CA 1
ATOM 5024 C C . LYS A 1 630 ? 23.973 -41.833 -22.977 1.00 52.62 630 LYS A C 1
ATOM 5026 O O . LYS A 1 630 ? 24.210 -42.494 -21.971 1.00 52.62 630 LYS A O 1
ATOM 5031 N N . GLY A 1 631 ? 23.652 -42.410 -24.132 1.00 46.66 631 GLY A N 1
ATOM 5032 C CA . GLY A 1 631 ? 23.862 -43.835 -24.377 1.00 46.66 631 GLY A CA 1
ATOM 5033 C C . GLY A 1 631 ? 25.353 -44.144 -24.573 1.00 46.66 631 GLY A C 1
ATOM 5034 O O . GLY A 1 631 ? 25.893 -43.848 -25.633 1.00 46.66 631 GLY A O 1
ATOM 5035 N N . LYS A 1 632 ? 25.963 -44.797 -23.576 1.00 37.19 632 LYS A N 1
ATOM 5036 C CA . LYS A 1 632 ? 27.333 -45.360 -23.520 1.00 37.19 632 LYS A CA 1
ATOM 5037 C C . LYS A 1 632 ? 28.504 -44.392 -23.248 1.00 37.19 632 LYS A C 1
ATOM 5039 O O . LYS A 1 632 ? 28.534 -43.227 -23.624 1.00 37.19 632 LYS A O 1
ATOM 5044 N N . SER A 1 633 ? 29.449 -44.961 -22.500 1.00 36.62 633 SER A N 1
ATOM 5045 C CA . SER A 1 633 ? 30.649 -44.427 -21.849 1.00 36.62 633 SER A CA 1
ATOM 5046 C C . SER A 1 633 ? 31.605 -43.637 -22.748 1.00 36.62 633 SER A C 1
ATOM 5048 O O . SER A 1 633 ? 31.964 -44.135 -23.807 1.00 36.62 633 SER A O 1
ATOM 5050 N N . SER A 1 634 ? 32.131 -42.508 -22.254 1.00 34.62 634 SER A N 1
ATOM 5051 C CA . SER A 1 634 ? 33.524 -42.392 -21.764 1.00 34.62 634 SER A CA 1
ATOM 5052 C C . SER A 1 634 ? 34.012 -40.938 -21.657 1.00 34.62 634 SER A C 1
ATOM 5054 O O . SER A 1 634 ? 33.583 -40.072 -22.414 1.00 34.62 634 SER A O 1
ATOM 5056 N N . SER A 1 635 ? 34.972 -40.770 -20.743 1.00 30.12 635 SER A N 1
ATOM 5057 C CA . SER A 1 635 ? 36.122 -39.859 -20.770 1.00 30.12 635 SER A CA 1
ATOM 5058 C C . SER A 1 635 ? 35.881 -38.354 -20.666 1.00 30.12 635 SER A C 1
ATOM 5060 O O . SER A 1 635 ? 35.526 -37.672 -21.621 1.00 30.12 635 SER A O 1
ATOM 5062 N N . LEU A 1 636 ? 36.202 -37.831 -19.482 1.00 35.88 636 LEU A N 1
ATOM 5063 C CA . LEU A 1 636 ? 36.709 -36.475 -19.315 1.00 35.88 636 LEU A CA 1
ATOM 5064 C C . LEU A 1 636 ? 37.961 -36.302 -20.199 1.00 35.88 636 LEU A C 1
ATOM 5066 O O . LEU A 1 636 ? 38.776 -37.217 -20.284 1.00 35.88 636 LEU A O 1
ATOM 5070 N N . PHE A 1 637 ? 38.095 -35.115 -20.791 1.00 39.88 637 PHE A N 1
ATOM 5071 C CA . PHE A 1 637 ? 39.235 -34.591 -21.556 1.00 39.88 637 PHE A CA 1
ATOM 5072 C C . PHE A 1 637 ? 39.351 -34.912 -23.070 1.00 39.88 637 PHE A C 1
ATOM 5074 O O . PHE A 1 637 ? 39.643 -36.028 -23.483 1.00 39.88 637 PHE A O 1
ATOM 5081 N N . PHE A 1 638 ? 39.268 -33.801 -23.824 1.00 36.34 638 PHE A N 1
ATOM 5082 C CA . PHE A 1 638 ? 39.865 -33.436 -25.123 1.00 36.34 638 PHE A CA 1
ATOM 5083 C C . PHE A 1 638 ? 39.107 -33.578 -26.467 1.00 36.34 638 PHE A C 1
ATOM 5085 O O . PHE A 1 638 ? 38.529 -34.604 -26.804 1.00 36.34 638 PHE A O 1
ATOM 5092 N N . VAL A 1 639 ? 39.332 -32.510 -27.259 1.00 33.34 639 VAL A N 1
ATOM 5093 C CA . VAL A 1 639 ? 39.300 -32.311 -28.727 1.00 33.34 639 VAL A CA 1
ATOM 5094 C C . VAL A 1 639 ? 38.017 -31.725 -29.341 1.00 33.34 639 VAL A C 1
ATOM 5096 O O . VAL A 1 639 ? 37.034 -32.425 -29.563 1.00 33.34 639 VAL A O 1
ATOM 5099 N N . LYS A 1 640 ? 38.105 -30.425 -29.685 1.00 34.38 640 LYS A N 1
ATOM 5100 C CA . LYS A 1 640 ? 37.156 -29.678 -30.528 1.00 34.38 640 LYS A CA 1
ATOM 5101 C C . LYS A 1 640 ? 37.172 -30.195 -31.968 1.00 34.38 640 LYS A C 1
ATOM 5103 O O . LYS A 1 640 ? 38.242 -30.472 -32.512 1.00 34.38 640 LYS A O 1
ATOM 5108 N N . SER A 1 641 ? 36.004 -30.244 -32.605 1.00 43.91 641 SER A N 1
ATOM 5109 C CA . SER A 1 641 ? 35.879 -30.510 -34.047 1.00 43.91 641 SER A CA 1
ATOM 5110 C C . SER A 1 641 ? 35.371 -29.275 -34.793 1.00 43.91 641 SER A C 1
ATOM 5112 O O . SER A 1 641 ? 34.662 -28.451 -34.229 1.00 43.91 641 SER A O 1
ATOM 5114 N N . ILE A 1 642 ? 35.701 -29.175 -36.082 1.00 40.44 642 ILE A N 1
ATOM 5115 C CA . ILE A 1 642 ? 35.428 -28.038 -36.987 1.00 40.44 642 ILE A CA 1
ATOM 5116 C C . ILE A 1 642 ? 33.918 -27.702 -37.116 1.00 40.44 642 ILE A C 1
ATOM 5118 O O . ILE A 1 642 ? 33.554 -26.629 -37.581 1.00 40.44 642 ILE A O 1
ATOM 5122 N N . GLY A 1 643 ? 33.015 -28.565 -36.634 1.00 40.66 643 GLY A N 1
ATOM 5123 C CA . GLY A 1 643 ? 31.583 -28.257 -36.511 1.00 40.66 643 GLY A CA 1
ATOM 5124 C C . GLY A 1 643 ? 31.203 -27.350 -35.328 1.00 40.66 643 GLY A C 1
ATOM 5125 O O . GLY A 1 643 ? 30.098 -26.815 -35.319 1.00 40.66 643 GLY A O 1
ATOM 5126 N N . GLU A 1 644 ? 32.088 -27.149 -34.344 1.00 40.75 644 GLU A N 1
ATOM 5127 C CA . GLU A 1 644 ? 31.851 -26.257 -33.193 1.00 40.75 644 GLU A CA 1
ATOM 5128 C C . GLU A 1 644 ? 32.106 -24.776 -33.513 1.00 40.75 644 GLU A C 1
ATOM 5130 O O . GLU A 1 644 ? 31.564 -23.915 -32.834 1.00 40.75 644 GLU A O 1
ATOM 5135 N N . GLU A 1 645 ? 32.813 -24.451 -34.599 1.00 38.50 645 GLU A N 1
ATOM 5136 C CA . GLU A 1 645 ? 33.087 -23.058 -35.004 1.00 38.50 645 GLU A CA 1
ATOM 5137 C C . GLU A 1 645 ? 31.821 -22.326 -35.513 1.00 38.50 645 GLU A C 1
ATOM 5139 O O . GLU A 1 645 ? 31.695 -21.103 -35.420 1.00 38.50 645 GLU A O 1
ATOM 5144 N N . TYR A 1 646 ? 30.821 -23.088 -35.971 1.00 37.97 646 TYR A N 1
ATOM 5145 C CA . TYR A 1 646 ? 29.507 -22.565 -36.368 1.00 37.97 646 TYR A CA 1
ATOM 5146 C C . TYR A 1 646 ? 28.534 -22.415 -35.182 1.00 37.97 646 TYR A C 1
ATOM 5148 O O . TYR A 1 646 ? 27.582 -21.641 -35.241 1.00 37.97 646 TYR A O 1
ATOM 5156 N N . VAL A 1 647 ? 28.775 -23.138 -34.084 1.00 43.88 647 VAL A N 1
ATOM 5157 C CA . VAL A 1 647 ? 28.008 -22.997 -32.834 1.00 43.88 647 VAL A CA 1
ATOM 5158 C C . VAL A 1 647 ? 28.600 -21.875 -31.975 1.00 43.88 647 VAL A C 1
ATOM 5160 O O . VAL A 1 647 ? 27.845 -21.071 -31.437 1.00 43.88 647 VAL A O 1
ATOM 5163 N N . ASP A 1 648 ? 29.928 -21.716 -31.971 1.00 39.03 648 ASP A N 1
ATOM 5164 C CA . ASP A 1 648 ? 30.641 -20.621 -31.295 1.00 39.03 648 ASP A CA 1
ATOM 5165 C C . ASP A 1 648 ? 30.232 -19.225 -31.833 1.00 39.03 648 ASP A C 1
ATOM 5167 O O . ASP A 1 648 ? 30.231 -18.240 -31.093 1.00 39.03 648 ASP A O 1
ATOM 5171 N N . THR A 1 649 ? 29.801 -19.122 -33.098 1.00 39.16 649 THR A N 1
ATOM 5172 C CA . THR A 1 649 ? 29.271 -17.870 -33.680 1.00 39.16 649 THR A CA 1
ATOM 5173 C C . THR A 1 649 ? 27.831 -17.550 -33.254 1.00 39.16 649 THR A C 1
ATOM 5175 O O . THR A 1 649 ? 27.427 -16.389 -33.311 1.00 39.16 649 THR A O 1
ATOM 5178 N N . MET A 1 650 ? 27.069 -18.535 -32.766 1.00 37.91 650 MET A N 1
ATOM 5179 C CA . MET A 1 650 ? 25.753 -18.324 -32.145 1.00 37.91 650 MET A CA 1
ATOM 5180 C C . MET A 1 650 ? 25.855 -18.147 -30.619 1.00 37.91 650 MET A C 1
ATOM 5182 O O . MET A 1 650 ? 25.102 -17.352 -30.049 1.00 37.91 650 MET A O 1
ATOM 5186 N N . ASP A 1 651 ? 26.827 -18.793 -29.965 1.00 42.09 651 ASP A N 1
ATOM 5187 C CA . ASP A 1 651 ? 27.076 -18.684 -28.517 1.00 42.09 651 ASP A CA 1
ATOM 5188 C C . ASP A 1 651 ? 27.620 -17.307 -28.084 1.00 42.09 651 ASP A C 1
ATOM 5190 O O . ASP A 1 651 ? 27.414 -16.889 -26.941 1.00 42.09 651 ASP A O 1
ATOM 5194 N N . ALA A 1 652 ? 28.188 -16.518 -29.004 1.00 36.81 652 ALA A N 1
ATOM 5195 C CA . ALA A 1 652 ? 28.564 -15.120 -28.755 1.00 36.81 652 ALA A CA 1
ATOM 5196 C C . ALA A 1 652 ? 27.365 -14.188 -28.450 1.00 36.81 652 ALA A C 1
ATOM 5198 O O . ALA A 1 652 ? 27.555 -13.075 -27.961 1.00 36.81 652 ALA A O 1
ATOM 5199 N N . SER A 1 653 ? 26.125 -14.634 -28.694 1.00 38.81 653 SER A N 1
ATOM 5200 C CA . SER A 1 653 ? 24.904 -13.895 -28.326 1.00 38.81 653 SER A CA 1
ATOM 5201 C C . SER A 1 653 ? 24.328 -14.277 -26.952 1.00 38.81 653 SER A C 1
ATOM 5203 O O . SER A 1 653 ? 23.443 -13.585 -26.448 1.00 38.81 653 SER A O 1
ATOM 5205 N N . LEU A 1 654 ? 24.845 -15.339 -26.317 1.00 37.16 654 LEU A N 1
ATOM 5206 C CA . LEU A 1 654 ? 24.342 -15.876 -25.043 1.00 37.16 654 LEU A CA 1
ATOM 5207 C C . LEU A 1 654 ? 25.363 -15.836 -23.892 1.00 37.16 654 LEU A C 1
ATOM 5209 O O . LEU A 1 654 ? 24.977 -16.028 -22.739 1.00 37.16 654 LEU A O 1
ATOM 5213 N N . LEU A 1 655 ? 26.634 -15.519 -24.159 1.00 34.88 655 LEU A N 1
ATOM 5214 C CA . LEU A 1 655 ? 27.701 -15.416 -23.155 1.00 34.88 655 LEU A CA 1
ATOM 5215 C C . LEU A 1 655 ? 28.376 -14.034 -23.174 1.00 34.88 655 LEU A C 1
ATOM 5217 O O . LEU A 1 655 ? 29.536 -13.896 -23.538 1.00 34.88 655 LEU A O 1
ATOM 5221 N N . ASN A 1 656 ? 27.661 -13.007 -22.712 1.00 34.34 656 ASN A N 1
ATOM 5222 C CA . ASN A 1 656 ? 28.283 -11.786 -22.189 1.00 34.34 656 ASN A CA 1
ATOM 5223 C C . ASN A 1 656 ? 27.897 -11.604 -20.715 1.00 34.34 656 ASN A C 1
ATOM 5225 O O . ASN A 1 656 ? 26.971 -10.878 -20.362 1.00 34.34 656 ASN A O 1
ATOM 5229 N N . SER A 1 657 ? 28.626 -12.298 -19.840 1.00 30.91 657 SER A N 1
ATOM 5230 C CA . SER A 1 657 ? 28.815 -11.907 -18.440 1.00 30.91 657 SER A CA 1
ATOM 5231 C C . SER A 1 657 ? 30.078 -12.587 -17.890 1.00 30.91 657 SER A C 1
ATOM 5233 O O . SER A 1 657 ? 30.178 -13.812 -17.978 1.00 30.91 657 SER A O 1
ATOM 5235 N N . PRO A 1 658 ? 31.055 -11.837 -17.348 1.00 35.41 658 PRO A N 1
ATOM 5236 C CA . PRO A 1 658 ? 32.286 -12.406 -16.819 1.00 35.41 658 PRO A CA 1
ATOM 5237 C C . PRO A 1 658 ? 32.068 -12.927 -15.391 1.00 35.41 658 PRO A C 1
ATOM 5239 O O . PRO A 1 658 ? 31.570 -12.207 -14.528 1.00 35.41 658 PRO A O 1
ATOM 5242 N N . ILE A 1 659 ? 32.496 -14.161 -15.118 1.00 33.09 659 ILE A N 1
ATOM 5243 C CA . ILE A 1 659 ? 32.796 -14.625 -13.758 1.00 33.09 659 ILE A CA 1
ATOM 5244 C C . ILE A 1 659 ? 34.286 -14.949 -13.727 1.00 33.09 659 ILE A C 1
ATOM 5246 O O . ILE A 1 659 ? 34.744 -15.883 -14.385 1.00 33.09 659 ILE A O 1
ATOM 5250 N N . SER A 1 660 ? 35.043 -14.147 -12.977 1.00 30.41 660 SER A N 1
ATOM 5251 C CA . SER A 1 660 ? 36.407 -14.469 -12.584 1.00 30.41 660 SER A CA 1
ATOM 5252 C C . SER A 1 660 ? 36.365 -15.533 -11.487 1.00 30.41 660 SER A C 1
ATOM 5254 O O . SER A 1 660 ? 35.688 -15.391 -10.471 1.00 30.41 660 SER A O 1
ATOM 5256 N N . VAL A 1 661 ? 37.098 -16.622 -11.698 1.00 32.19 661 VAL A N 1
ATOM 5257 C CA . VAL A 1 661 ? 37.425 -17.589 -10.650 1.00 32.19 661 VAL A CA 1
ATOM 5258 C C . VAL A 1 661 ? 38.844 -17.259 -10.205 1.00 32.19 661 VAL A C 1
ATOM 5260 O O . VAL A 1 661 ? 39.803 -17.528 -10.926 1.00 32.19 661 VAL A O 1
ATOM 5263 N N . GLY A 1 662 ? 38.974 -16.617 -9.046 1.00 30.16 662 GLY A N 1
ATOM 5264 C CA . GLY A 1 662 ? 40.242 -16.478 -8.338 1.00 30.16 662 GLY A CA 1
ATOM 5265 C C . GLY A 1 662 ? 40.388 -17.624 -7.347 1.00 30.16 662 GLY A C 1
ATOM 5266 O O . GLY A 1 662 ? 39.598 -17.732 -6.416 1.00 30.16 662 GLY A O 1
ATOM 5267 N N . ALA A 1 663 ? 41.372 -18.489 -7.581 1.00 31.11 663 ALA A N 1
ATOM 5268 C CA . ALA A 1 663 ? 41.834 -19.488 -6.629 1.00 31.11 663 ALA A CA 1
ATOM 5269 C C . ALA A 1 663 ? 42.595 -18.810 -5.474 1.00 31.11 663 ALA A C 1
ATOM 5271 O O . ALA A 1 663 ? 43.423 -17.931 -5.723 1.00 31.11 663 ALA A O 1
ATOM 5272 N N . GLY A 1 664 ? 42.325 -19.247 -4.241 1.00 32.72 664 GLY A N 1
ATOM 5273 C CA . GLY A 1 664 ? 42.950 -18.783 -3.000 1.00 32.72 664 GLY A CA 1
ATOM 5274 C C . GLY A 1 664 ? 42.125 -19.185 -1.794 1.00 32.72 664 GLY A C 1
ATOM 5275 O O . GLY A 1 664 ? 41.143 -18.463 -1.525 1.00 32.72 664 GLY A O 1
#

Mean predicted aligned error: 16.25 Å

Organism: NCBI:txid1034943